Protein AF-D0LTF0-F1 (afdb_monomer)

Organism: Haliangium ochraceum (strain DSM 14365 / JCM 11303 / SMP-2) (NCBI:txid502025)

Solvent-accessible surface area (backbone atoms only — not comparable to full-atom values): 21256 Å² total; per-residue (Å²): 134,88,70,87,70,76,84,80,89,71,91,72,88,68,61,57,67,56,44,42,45,53,48,51,57,47,63,44,60,86,86,59,77,73,91,60,55,57,71,58,44,41,53,33,29,50,54,40,26,44,39,19,44,73,67,59,36,64,70,38,34,46,47,49,36,52,44,46,46,39,52,60,57,53,42,79,80,44,86,74,54,71,57,55,54,48,29,46,51,47,37,52,52,37,45,58,73,55,57,89,70,76,69,73,77,80,92,58,53,68,67,56,44,51,54,52,49,53,52,53,45,51,55,56,59,66,56,77,73,83,49,58,86,75,55,68,82,55,48,50,65,53,50,28,47,48,55,55,34,47,48,64,44,61,62,42,47,56,55,53,38,54,58,50,30,72,74,42,61,66,86,71,16,47,66,38,51,53,48,41,35,54,49,56,5,54,89,70,80,43,78,27,46,58,56,34,49,42,45,30,34,41,74,29,65,47,51,69,86,80,60,59,96,66,78,82,73,64,70,63,53,55,27,64,28,50,60,46,30,46,40,30,40,43,52,58,54,51,27,70,71,44,97,55,55,36,22,37,54,18,26,55,43,38,49,35,61,44,51,38,73,54,34,58,64,48,49,59,54,43,44,75,75,66,51,49,72,81,37,38,43,43,50,58,48,40,52,57,52,26,59,56,46,31,54,53,43,50,55,47,52,47,61,48,38,74,77,38,62,88,36,52,51,40,19,52,35,23,17,49,50,45,44,47,30,48,46,48,18,48,54,49,38,61,67,39,46,68,43,50,77,70,69,50,66,57,40,56,60,67,55,33,58,72,64,72,59,79,66,82,75,82,82,81,89,90,84,75,84,86,84,84,73,85,79,77,79,133

Structure (mmCIF, N/CA/C/O backbone):
data_AF-D0LTF0-F1
#
_entry.id   AF-D0LTF0-F1
#
loop_
_atom_site.group_PDB
_atom_site.id
_atom_site.type_symbol
_atom_site.label_atom_id
_atom_site.label_alt_id
_atom_site.label_comp_id
_atom_site.label_asym_id
_atom_site.label_entity_id
_atom_site.label_seq_id
_atom_site.pdbx_PDB_ins_code
_atom_site.Cartn_x
_atom_site.Cartn_y
_atom_site.Cartn_z
_atom_site.occupancy
_atom_site.B_iso_or_equiv
_atom_site.auth_seq_id
_atom_site.auth_comp_id
_atom_site.auth_asym_id
_atom_site.auth_atom_id
_atom_site.pdbx_PDB_model_num
ATOM 1 N N . MET A 1 1 ? -12.622 12.600 -12.742 1.00 25.89 1 MET A N 1
ATOM 2 C CA . MET A 1 1 ? -13.982 13.142 -12.503 1.00 25.89 1 MET A CA 1
ATOM 3 C C . MET A 1 1 ? -14.976 11.994 -12.368 1.00 25.89 1 MET A C 1
ATOM 5 O O . MET A 1 1 ? -15.485 11.510 -13.373 1.00 25.89 1 MET A O 1
ATOM 9 N N . LEU A 1 2 ? -15.252 11.549 -11.140 1.00 25.36 2 LEU A N 1
ATOM 10 C CA . LEU A 1 2 ? -16.446 10.751 -10.858 1.00 25.36 2 LEU A CA 1
ATOM 11 C C . LEU A 1 2 ? -17.624 11.726 -10.798 1.00 25.36 2 LEU A C 1
ATOM 13 O O . LEU A 1 2 ? -17.787 12.470 -9.839 1.00 25.36 2 LEU A O 1
ATOM 17 N N . THR A 1 3 ? -18.401 11.792 -11.873 1.00 24.20 3 THR A N 1
ATOM 18 C CA . THR A 1 3 ? -19.714 12.440 -11.826 1.00 24.20 3 THR A CA 1
ATOM 19 C C . THR A 1 3 ? -20.656 11.507 -11.062 1.00 24.20 3 THR A C 1
ATOM 21 O O . THR A 1 3 ? -20.668 10.312 -11.371 1.00 24.20 3 THR A O 1
ATOM 24 N N . PRO A 1 4 ? -21.452 11.994 -10.090 1.00 24.97 4 PRO A N 1
ATOM 25 C CA . PRO A 1 4 ? -22.438 11.151 -9.434 1.00 24.97 4 PRO A CA 1
ATOM 26 C C . PRO A 1 4 ? -23.467 10.739 -10.486 1.00 24.97 4 PRO A C 1
ATOM 28 O O . PRO A 1 4 ? -24.263 11.555 -10.957 1.00 24.97 4 PRO A O 1
ATOM 31 N N . ARG A 1 5 ? -23.415 9.473 -10.908 1.00 30.41 5 ARG A N 1
ATOM 32 C CA . ARG A 1 5 ? -24.479 8.882 -11.715 1.00 30.41 5 ARG A CA 1
ATOM 33 C C . ARG A 1 5 ? -25.738 8.783 -10.845 1.00 30.41 5 ARG A C 1
ATOM 35 O O . ARG A 1 5 ? -25.625 8.560 -9.639 1.00 30.41 5 ARG A O 1
ATOM 42 N N . PRO A 1 6 ? -26.932 8.986 -11.428 1.00 27.08 6 PRO A N 1
ATOM 43 C CA . PRO A 1 6 ? -28.186 8.906 -10.687 1.00 27.08 6 PRO A CA 1
ATOM 44 C C . PRO A 1 6 ? -28.296 7.550 -9.986 1.00 27.08 6 PRO A C 1
ATOM 46 O O . PRO A 1 6 ? -27.860 6.539 -10.540 1.00 27.08 6 PRO A O 1
ATOM 49 N N . SER A 1 7 ? -28.869 7.536 -8.776 1.00 33.75 7 SER A N 1
ATOM 50 C CA . SER A 1 7 ? -29.053 6.297 -8.023 1.00 33.75 7 SER A CA 1
ATOM 51 C C . SER A 1 7 ? -29.850 5.304 -8.867 1.00 33.75 7 SER A C 1
ATOM 53 O O . SER A 1 7 ? -30.998 5.538 -9.254 1.00 33.75 7 SER A O 1
ATOM 55 N N . LEU A 1 8 ? -29.207 4.184 -9.191 1.00 35.09 8 LEU A N 1
ATOM 56 C CA . LEU A 1 8 ? -29.874 3.041 -9.788 1.00 35.09 8 LEU A CA 1
ATOM 57 C C . LEU A 1 8 ? -30.753 2.414 -8.708 1.00 35.09 8 LEU A C 1
ATOM 59 O O . LEU A 1 8 ? -30.324 1.559 -7.944 1.00 35.09 8 LEU A O 1
ATOM 63 N N . SER A 1 9 ? -32.008 2.852 -8.658 1.00 42.50 9 SER A N 1
ATOM 64 C CA . SER A 1 9 ? -33.075 2.208 -7.885 1.00 42.50 9 SER A CA 1
ATOM 65 C C . SER A 1 9 ? -33.642 0.955 -8.566 1.00 42.50 9 SER A C 1
ATOM 67 O O . SER A 1 9 ? -34.761 0.545 -8.271 1.00 42.50 9 SER A O 1
ATOM 69 N N . SER A 1 10 ? -32.915 0.307 -9.482 1.00 39.28 10 SER A N 1
ATOM 70 C CA . SER A 1 10 ? -33.491 -0.802 -10.242 1.00 39.28 10 SER A CA 1
ATOM 71 C C . SER A 1 10 ? -32.512 -1.923 -10.583 1.00 39.28 10 SER A C 1
ATOM 73 O O . SER A 1 10 ? -31.563 -1.730 -11.339 1.00 39.28 10 SER A O 1
ATOM 75 N N . ALA A 1 11 ? -32.905 -3.123 -10.149 1.00 36.12 11 ALA A N 1
ATOM 76 C CA . ALA A 1 11 ? -32.857 -4.356 -10.936 1.00 36.12 11 ALA A CA 1
ATOM 77 C C . ALA A 1 11 ? -31.538 -5.139 -11.055 1.00 36.12 11 ALA A C 1
ATOM 79 O O . ALA A 1 11 ? -31.312 -5.795 -12.069 1.00 36.12 11 ALA A O 1
ATOM 80 N N . ILE A 1 12 ? -30.736 -5.204 -9.993 1.00 42.56 12 ILE A N 1
ATOM 81 C CA . ILE A 1 12 ? -29.882 -6.379 -9.789 1.00 42.56 12 ILE A CA 1
ATOM 82 C C . ILE A 1 12 ? -30.285 -6.974 -8.447 1.00 42.56 12 ILE A C 1
ATOM 84 O O . ILE A 1 12 ? -29.959 -6.422 -7.399 1.00 42.56 12 ILE A O 1
ATOM 88 N N . GLU A 1 13 ? -31.030 -8.084 -8.475 1.00 45.25 13 GLU A N 1
ATOM 89 C CA . GLU A 1 13 ? -31.064 -9.006 -7.338 1.00 45.25 13 GLU A CA 1
ATOM 90 C C . GLU A 1 13 ? -29.634 -9.527 -7.170 1.00 45.25 13 GLU A C 1
ATOM 92 O O . GLU A 1 13 ? -29.220 -10.538 -7.738 1.00 45.25 13 GLU A O 1
ATOM 97 N N . PHE A 1 14 ? -28.831 -8.747 -6.450 1.00 51.78 14 PHE A N 1
ATOM 98 C CA . PHE A 1 14 ? -27.591 -9.201 -5.868 1.00 51.78 14 PHE A CA 1
ATOM 99 C C . PHE A 1 14 ? -28.013 -10.366 -4.983 1.00 51.78 14 PHE A C 1
ATOM 101 O O . PHE A 1 14 ? -28.762 -10.162 -4.027 1.00 51.78 14 PHE A O 1
ATOM 108 N N . ASP A 1 15 ? -27.626 -11.593 -5.332 1.00 61.44 15 ASP A N 1
ATOM 109 C CA . ASP A 1 15 ? -27.831 -12.725 -4.435 1.00 61.44 15 ASP A CA 1
ATOM 110 C C . ASP A 1 15 ? -26.878 -12.531 -3.250 1.00 61.44 15 ASP A C 1
ATOM 112 O O . ASP A 1 15 ? -25.767 -13.067 -3.190 1.00 61.44 15 ASP A O 1
ATOM 116 N N . ILE A 1 16 ? -27.315 -11.661 -2.334 1.00 62.81 16 ILE A N 1
ATOM 117 C CA . ILE A 1 16 ? -26.630 -11.281 -1.106 1.00 62.81 16 ILE A CA 1
ATOM 118 C C . ILE A 1 16 ? -26.264 -12.552 -0.346 1.00 62.81 16 ILE A C 1
ATOM 120 O O . ILE A 1 16 ? -25.243 -12.567 0.329 1.00 62.81 16 ILE A O 1
ATOM 124 N N . ALA A 1 17 ? -27.043 -13.634 -0.473 1.00 68.81 17 ALA A N 1
ATOM 125 C CA . ALA A 1 17 ? -26.784 -14.870 0.238 1.00 68.81 17 ALA A CA 1
ATOM 126 C C . ALA A 1 17 ? -25.491 -15.553 -0.231 1.00 68.81 17 ALA A C 1
ATOM 128 O O . ALA A 1 17 ? -24.729 -16.006 0.625 1.00 68.81 17 ALA A O 1
ATOM 129 N N . GLU A 1 18 ? -25.212 -15.594 -1.540 1.00 70.88 18 GLU A N 1
ATOM 130 C CA . GLU A 1 18 ? -23.990 -16.208 -2.087 1.00 70.88 18 GLU A CA 1
ATOM 131 C C . GLU A 1 18 ? -22.742 -15.357 -1.827 1.00 70.88 18 GLU A C 1
ATOM 133 O O . GLU A 1 18 ? -21.726 -15.886 -1.380 1.00 70.88 18 GLU A O 1
ATOM 138 N N . VAL A 1 19 ? -22.820 -14.033 -2.003 1.00 68.25 19 VAL A N 1
ATOM 139 C CA . VAL A 1 19 ? -21.696 -13.135 -1.673 1.00 68.25 19 VAL A CA 1
ATOM 140 C C . VAL A 1 19 ? -21.442 -13.108 -0.166 1.00 68.25 19 VAL A C 1
ATOM 142 O O . VAL A 1 19 ? -20.294 -13.165 0.270 1.00 68.25 19 VAL A O 1
ATOM 145 N N . ALA A 1 20 ? -22.498 -13.110 0.652 1.00 70.75 20 ALA A N 1
ATOM 146 C CA . ALA A 1 20 ? -22.354 -13.238 2.096 1.00 70.75 20 ALA A CA 1
ATOM 147 C C . ALA A 1 20 ? -21.805 -14.611 2.497 1.00 70.75 20 ALA A C 1
ATOM 149 O O . ALA A 1 20 ? -21.098 -14.696 3.495 1.00 70.75 20 ALA A O 1
ATOM 150 N N . ALA A 1 21 ? -22.119 -15.682 1.761 1.00 75.94 21 ALA A N 1
ATOM 151 C CA . ALA A 1 21 ? -21.533 -17.000 1.991 1.00 75.94 21 ALA A CA 1
ATOM 152 C C . ALA A 1 21 ? -20.037 -17.003 1.661 1.00 75.94 21 ALA A C 1
ATOM 154 O O . ALA A 1 21 ? -19.258 -17.424 2.509 1.00 75.94 21 ALA A O 1
ATOM 155 N N . LEU A 1 22 ? -19.635 -16.443 0.515 1.00 76.00 22 LEU A N 1
ATOM 156 C CA . LEU A 1 22 ? -18.226 -16.266 0.157 1.00 76.00 22 LEU A CA 1
ATOM 157 C C . LEU A 1 22 ? -17.482 -15.444 1.220 1.00 76.00 22 LEU A C 1
ATOM 159 O O . LEU A 1 22 ? -16.447 -15.877 1.716 1.00 76.00 22 LEU A O 1
ATOM 163 N N . HIS A 1 23 ? -18.034 -14.299 1.629 1.00 71.50 23 HIS A N 1
ATOM 164 C CA . HIS A 1 23 ? -17.446 -13.471 2.683 1.00 71.50 23 HIS A CA 1
ATOM 165 C C . HIS A 1 23 ? -17.338 -14.234 4.012 1.00 71.50 23 HIS A C 1
ATOM 167 O O . HIS A 1 23 ? -16.273 -14.251 4.621 1.00 71.50 23 HIS A O 1
ATOM 173 N N . ARG A 1 24 ? -18.401 -14.929 4.446 1.00 73.50 24 ARG A N 1
ATOM 174 C CA . ARG A 1 24 ? -18.368 -15.753 5.668 1.00 73.50 24 ARG A CA 1
ATOM 175 C C . ARG A 1 24 ? -17.307 -16.846 5.593 1.00 73.50 24 ARG A C 1
ATOM 177 O O . ARG A 1 24 ? -16.591 -17.018 6.566 1.00 73.50 24 ARG A O 1
ATOM 184 N N . GLU A 1 25 ? -17.168 -17.546 4.469 1.00 74.31 25 GLU A N 1
ATOM 185 C CA . GLU A 1 25 ? -16.119 -18.560 4.277 1.00 74.31 25 GLU A CA 1
ATOM 186 C C . GLU A 1 25 ? -14.709 -17.995 4.393 1.00 74.31 25 GLU A C 1
ATOM 188 O O . GLU A 1 25 ? -13.813 -18.687 4.878 1.00 74.31 25 GLU A O 1
ATOM 193 N N . CYS A 1 26 ? -14.506 -16.758 3.940 1.00 66.81 26 CYS A N 1
ATOM 194 C CA . CYS A 1 26 ? -13.221 -16.077 4.061 1.00 66.81 26 CYS A CA 1
ATOM 195 C C . CYS A 1 26 ? -12.906 -15.700 5.515 1.00 66.81 26 CYS A C 1
ATOM 197 O O . CYS A 1 26 ? -11.738 -15.571 5.851 1.00 66.81 26 CYS A O 1
ATOM 199 N N . LEU A 1 27 ? -13.923 -15.575 6.378 1.00 65.44 27 LEU A N 1
ATOM 200 C CA . LEU A 1 27 ? -13.766 -15.310 7.814 1.00 65.44 27 LEU A CA 1
ATOM 201 C C . LEU A 1 27 ? -13.592 -16.578 8.670 1.00 65.44 27 LEU A C 1
ATOM 203 O O . LEU A 1 27 ? -13.275 -16.464 9.852 1.00 65.44 27 LEU A O 1
ATOM 207 N N . LEU A 1 28 ? -13.850 -17.771 8.123 1.00 65.56 28 LEU A N 1
ATOM 208 C CA . LEU A 1 28 ? -13.698 -19.033 8.854 1.00 65.56 28 LEU A CA 1
ATOM 209 C C . LEU A 1 28 ? -12.228 -19.460 8.934 1.00 65.56 28 LEU A C 1
ATOM 211 O O . LEU A 1 28 ? -11.409 -19.100 8.084 1.00 65.56 28 LEU A O 1
ATOM 215 N N . ASP A 1 29 ? -11.917 -20.302 9.924 1.00 62.50 29 ASP A N 1
ATOM 216 C CA . ASP A 1 29 ? -10.603 -20.935 10.079 1.00 62.50 29 ASP A CA 1
ATOM 217 C C . ASP A 1 29 ? -10.105 -21.470 8.716 1.00 62.50 29 ASP A C 1
ATOM 219 O O . ASP A 1 29 ? -10.876 -22.141 8.019 1.00 62.50 29 ASP A O 1
ATOM 223 N N . PRO A 1 30 ? -8.852 -21.184 8.302 1.00 59.53 30 PRO A N 1
ATOM 224 C CA . PRO A 1 30 ? -8.254 -21.682 7.057 1.00 59.53 30 PRO A CA 1
ATOM 225 C C . PRO A 1 30 ? -8.335 -23.200 6.835 1.00 59.53 30 PRO A C 1
ATOM 227 O O . PRO A 1 30 ? -8.151 -23.662 5.713 1.00 59.53 30 PRO A O 1
ATOM 230 N N . SER A 1 31 ? -8.546 -23.992 7.887 1.00 61.72 31 SER A N 1
ATOM 231 C CA . SER A 1 31 ? -8.768 -25.443 7.840 1.00 61.72 31 SER A CA 1
ATOM 232 C C . SER A 1 31 ? -10.190 -25.866 7.489 1.00 61.72 31 SER A C 1
ATOM 234 O O . SER A 1 31 ? -10.412 -27.047 7.231 1.00 61.72 31 SER A O 1
ATOM 236 N N . THR A 1 32 ? -11.132 -24.929 7.436 1.00 68.19 32 THR A N 1
ATOM 237 C CA . THR A 1 32 ? -12.522 -25.218 7.086 1.00 68.19 32 THR A CA 1
ATOM 238 C C . THR A 1 32 ? -12.657 -25.358 5.575 1.00 68.19 32 THR A C 1
ATOM 240 O O . THR A 1 32 ? -12.297 -24.438 4.837 1.00 68.19 32 THR A O 1
ATOM 243 N N . GLU A 1 33 ? -13.198 -26.485 5.106 1.00 71.12 33 GLU A N 1
ATOM 244 C CA . GLU A 1 33 ? -13.513 -26.639 3.685 1.00 71.12 33 GLU A CA 1
ATOM 245 C C . GLU A 1 33 ? -14.540 -25.585 3.231 1.00 71.12 33 GLU A C 1
ATOM 247 O O . GLU A 1 33 ? -15.497 -25.300 3.964 1.00 71.12 33 GLU A O 1
ATOM 252 N N . PRO A 1 34 ? -14.375 -25.011 2.023 1.00 71.69 34 PRO A N 1
ATOM 253 C CA . PRO A 1 34 ? -15.383 -24.148 1.423 1.00 71.69 34 PRO A CA 1
ATOM 254 C C . PRO A 1 34 ? -16.752 -24.837 1.369 1.00 71.69 34 PRO A C 1
ATOM 256 O O . PRO A 1 34 ? -16.872 -25.967 0.901 1.00 71.69 34 PRO A O 1
ATOM 259 N N . SER A 1 35 ? -17.804 -24.145 1.807 1.00 77.06 35 SER A N 1
ATOM 260 C CA . SER A 1 35 ? -19.187 -24.629 1.686 1.00 77.06 35 SER A CA 1
ATOM 261 C C . SER A 1 35 ? -19.745 -24.460 0.266 1.00 77.06 35 SER A C 1
ATOM 263 O O . SER A 1 35 ? -20.662 -25.172 -0.148 1.00 77.06 35 SER A O 1
ATOM 265 N N . LEU A 1 36 ? -19.191 -23.511 -0.490 1.00 78.94 36 LEU A N 1
ATOM 266 C CA . LEU A 1 36 ? -19.452 -23.264 -1.895 1.00 78.94 36 LEU A CA 1
ATOM 267 C C . LEU A 1 36 ? -18.445 -24.027 -2.756 1.00 78.94 36 LEU A C 1
ATOM 269 O O . LEU A 1 36 ? -17.233 -23.923 -2.568 1.00 78.94 36 LEU A O 1
ATOM 273 N N . ASP A 1 37 ? -18.949 -24.716 -3.780 1.00 88.50 37 ASP A N 1
ATOM 274 C CA . ASP A 1 37 ? -18.084 -25.251 -4.826 1.00 88.50 37 ASP A CA 1
ATOM 275 C C . ASP A 1 37 ? -17.371 -24.126 -5.603 1.00 88.50 37 ASP A C 1
ATOM 277 O O . ASP A 1 37 ? -17.797 -22.964 -5.628 1.00 88.50 37 ASP A O 1
ATOM 281 N N . GLN A 1 38 ? -16.289 -24.491 -6.291 1.00 88.06 38 GLN A N 1
ATOM 282 C CA . GLN A 1 38 ? -15.453 -23.563 -7.053 1.00 88.06 38 GLN A CA 1
ATOM 283 C C . GLN A 1 38 ? -16.250 -22.698 -8.049 1.00 88.06 38 GLN A C 1
ATOM 285 O O . GLN A 1 38 ? -16.024 -21.491 -8.138 1.00 88.06 38 GLN A O 1
ATOM 290 N N . ARG A 1 39 ? -17.233 -23.271 -8.760 1.00 90.31 39 ARG A N 1
ATOM 291 C CA . ARG A 1 39 ? -18.019 -22.536 -9.769 1.00 90.31 39 ARG A CA 1
ATOM 292 C C . ARG A 1 39 ? -18.919 -21.487 -9.127 1.00 90.31 39 ARG A C 1
ATOM 294 O O . ARG A 1 39 ? -19.125 -20.416 -9.702 1.00 90.31 39 ARG A O 1
ATOM 301 N N . ARG A 1 40 ? -19.498 -21.788 -7.964 1.00 89.50 40 ARG A N 1
ATOM 302 C CA . ARG A 1 40 ? -20.328 -20.837 -7.209 1.00 89.50 40 ARG A CA 1
ATOM 303 C C . ARG A 1 40 ? -19.489 -19.705 -6.626 1.00 89.50 40 ARG A C 1
ATOM 305 O O . ARG A 1 40 ? -19.918 -18.552 -6.685 1.00 89.50 40 ARG A O 1
ATOM 312 N N . ARG A 1 41 ? -18.275 -20.002 -6.156 1.00 89.56 41 ARG A N 1
ATOM 313 C CA . ARG A 1 41 ? -17.319 -18.986 -5.689 1.00 89.56 41 ARG A CA 1
ATOM 314 C C . ARG A 1 41 ? -16.904 -18.032 -6.807 1.00 89.56 41 ARG A C 1
ATOM 316 O O . ARG A 1 41 ? -17.060 -16.826 -6.645 1.00 89.56 41 ARG A O 1
ATOM 323 N N . ALA A 1 42 ? -16.495 -18.557 -7.963 1.00 91.69 42 ALA A N 1
ATOM 324 C CA . ALA A 1 42 ? -16.125 -17.748 -9.127 1.00 91.69 42 ALA A CA 1
ATOM 325 C C . ALA A 1 42 ? -17.274 -16.830 -9.587 1.00 91.69 42 ALA A C 1
ATOM 327 O O . ALA A 1 42 ? -17.090 -15.630 -9.782 1.00 91.69 42 ALA A O 1
ATOM 328 N N . ARG A 1 43 ? -18.500 -17.361 -9.675 1.00 92.25 43 ARG A N 1
ATOM 329 C CA . ARG A 1 43 ? -19.695 -16.571 -10.023 1.00 92.25 43 ARG A CA 1
ATOM 330 C C . ARG A 1 43 ? -19.990 -15.467 -9.004 1.00 92.25 43 ARG A C 1
ATOM 332 O O . ARG A 1 43 ? -20.379 -14.366 -9.389 1.00 92.25 43 ARG A O 1
ATOM 339 N N . SER A 1 44 ? -19.818 -15.757 -7.716 1.00 90.38 44 SER A N 1
ATOM 340 C CA . SER A 1 44 ? -19.999 -14.773 -6.642 1.00 90.38 44 SER A CA 1
ATOM 341 C C . SER A 1 44 ? -18.957 -13.660 -6.736 1.00 90.38 44 SER A C 1
ATOM 343 O O . SER A 1 44 ? -19.316 -12.489 -6.645 1.00 90.38 44 SER A O 1
ATOM 345 N N . ALA A 1 45 ? -17.697 -14.010 -7.013 1.00 92.75 45 ALA A N 1
ATOM 346 C CA . ALA A 1 45 ? -16.622 -13.050 -7.245 1.00 92.75 45 ALA A CA 1
ATOM 347 C C . ALA A 1 45 ? -16.895 -12.160 -8.467 1.00 92.75 45 ALA A C 1
ATOM 349 O O . ALA A 1 45 ? -16.733 -10.952 -8.374 1.00 92.75 45 ALA A O 1
ATOM 350 N N . GLN A 1 46 ? -17.392 -12.716 -9.579 1.00 94.62 46 GLN A N 1
ATOM 351 C CA . GLN A 1 46 ? -17.756 -11.940 -10.777 1.00 94.62 46 GLN A CA 1
ATOM 352 C C . GLN A 1 46 ? -18.867 -10.923 -10.498 1.00 94.62 46 GLN A C 1
ATOM 354 O O . GLN A 1 46 ? -18.794 -9.778 -10.936 1.00 94.62 46 GLN A O 1
ATOM 359 N N . ARG A 1 47 ? -19.900 -11.327 -9.750 1.00 90.25 47 ARG A N 1
ATOM 360 C CA . ARG A 1 47 ? -20.996 -10.428 -9.354 1.00 90.25 47 ARG A CA 1
ATOM 361 C C . ARG A 1 47 ? -20.509 -9.323 -8.423 1.00 90.25 47 ARG A C 1
ATOM 363 O O . ARG A 1 47 ? -20.891 -8.169 -8.600 1.00 90.25 47 ARG A O 1
ATOM 370 N N . LEU A 1 48 ? -19.671 -9.684 -7.452 1.00 91.44 48 LEU A N 1
ATOM 371 C CA . LEU A 1 48 ? -19.058 -8.736 -6.531 1.00 91.44 48 LEU A CA 1
ATOM 372 C C . LEU A 1 48 ? -18.172 -7.734 -7.283 1.00 91.44 48 LEU A C 1
ATOM 374 O O . LEU A 1 48 ? -18.328 -6.535 -7.085 1.00 91.44 48 LEU A O 1
ATOM 378 N N . ALA A 1 49 ? -17.328 -8.217 -8.198 1.00 94.38 49 ALA A N 1
ATOM 379 C CA . ALA A 1 49 ? -16.491 -7.409 -9.078 1.00 94.38 49 ALA A CA 1
ATOM 380 C C . ALA A 1 49 ? -17.307 -6.415 -9.916 1.00 94.38 49 ALA A C 1
ATOM 382 O O . ALA A 1 49 ? -17.004 -5.225 -9.920 1.00 94.38 49 ALA A O 1
ATOM 383 N N . HIS A 1 50 ? -18.363 -6.882 -10.587 1.00 92.94 50 HIS A N 1
ATOM 384 C CA . HIS A 1 50 ? -19.229 -6.023 -11.395 1.00 92.94 50 HIS A CA 1
ATOM 385 C C . HIS A 1 50 ? -19.862 -4.905 -10.549 1.00 92.94 50 HIS A C 1
ATOM 387 O O . HIS A 1 50 ? -19.802 -3.731 -10.912 1.00 92.94 50 HIS A O 1
ATOM 393 N N . ALA A 1 51 ? -20.418 -5.245 -9.381 1.00 89.62 51 ALA A N 1
ATOM 394 C CA . ALA A 1 51 ? -21.012 -4.255 -8.486 1.00 89.62 51 ALA A CA 1
ATOM 395 C C . ALA A 1 51 ? -19.977 -3.247 -7.953 1.00 89.62 51 ALA A C 1
ATOM 397 O O . ALA A 1 51 ? -20.221 -2.043 -7.991 1.00 89.62 51 ALA A O 1
ATOM 398 N N . ALA A 1 52 ? -18.819 -3.731 -7.500 1.00 91.62 52 ALA A N 1
ATOM 399 C CA . ALA A 1 52 ? -17.760 -2.908 -6.927 1.00 91.62 52 ALA A CA 1
ATOM 400 C C . ALA A 1 52 ? -17.125 -1.959 -7.953 1.00 91.62 52 ALA A C 1
ATOM 402 O O . ALA A 1 52 ? -17.032 -0.758 -7.713 1.00 91.62 52 ALA A O 1
ATOM 403 N N . PHE A 1 53 ? -16.689 -2.496 -9.093 1.00 94.50 53 PHE A N 1
ATOM 404 C CA . PHE A 1 53 ? -15.756 -1.813 -9.990 1.00 94.50 53 PHE A CA 1
ATOM 405 C C . PHE A 1 53 ? -16.418 -1.258 -11.257 1.00 94.50 53 PHE A C 1
ATOM 407 O O . PHE A 1 53 ? -15.981 -0.229 -11.766 1.00 94.50 53 PHE A O 1
ATOM 414 N N . GLU A 1 54 ? -17.490 -1.882 -11.758 1.00 92.19 54 GLU A N 1
ATOM 415 C CA . GLU A 1 54 ? -18.197 -1.384 -12.952 1.00 92.19 54 GLU A CA 1
ATOM 416 C C . GLU A 1 54 ? -19.367 -0.460 -12.593 1.00 92.19 54 GLU A C 1
ATOM 418 O O . GLU A 1 54 ? -19.581 0.564 -13.249 1.00 92.19 54 GLU A O 1
ATOM 423 N N . LEU A 1 55 ? -20.128 -0.802 -11.548 1.00 90.38 55 LEU A N 1
ATOM 424 C CA . LEU A 1 55 ? -21.252 0.015 -11.077 1.00 90.38 55 LEU A CA 1
ATOM 425 C C . LEU A 1 55 ? -20.840 1.067 -10.039 1.00 90.38 55 LEU A C 1
ATOM 427 O O . LEU A 1 55 ? -21.589 2.020 -9.824 1.00 90.38 55 LEU A O 1
ATOM 431 N N . GLY A 1 56 ? -19.662 0.916 -9.426 1.00 88.88 56 GLY A N 1
ATOM 432 C CA . GLY A 1 56 ? -19.156 1.827 -8.399 1.00 88.88 56 GLY A CA 1
ATOM 433 C C . GLY A 1 56 ? -19.921 1.742 -7.076 1.00 88.88 56 GLY A C 1
ATOM 434 O O . GLY A 1 56 ? -20.023 2.744 -6.366 1.00 88.88 56 GLY A O 1
ATOM 435 N N . ASP A 1 57 ? -20.503 0.585 -6.741 1.00 88.06 57 ASP A N 1
ATOM 436 C CA . ASP A 1 57 ? -21.163 0.396 -5.449 1.00 88.06 57 ASP A CA 1
ATOM 437 C C . ASP A 1 57 ? -20.116 0.331 -4.329 1.00 88.06 57 ASP A C 1
ATOM 439 O O . ASP A 1 57 ? -19.312 -0.602 -4.243 1.00 88.06 57 ASP A O 1
ATOM 443 N N . ARG A 1 58 ? -20.148 1.330 -3.441 1.00 87.94 58 ARG A N 1
ATOM 444 C CA . ARG A 1 58 ? -19.184 1.461 -2.343 1.00 87.94 58 ARG A CA 1
ATOM 445 C C . ARG A 1 58 ? -19.162 0.234 -1.433 1.00 87.94 58 ARG A C 1
ATOM 447 O O . ARG A 1 58 ? -18.088 -0.226 -1.072 1.00 87.94 58 ARG A O 1
ATOM 454 N N . ARG A 1 59 ? -20.318 -0.323 -1.069 1.00 83.81 59 ARG A N 1
ATOM 455 C CA . ARG A 1 59 ? -20.379 -1.459 -0.132 1.00 83.81 59 ARG A CA 1
ATOM 456 C C . ARG A 1 59 ? -19.853 -2.739 -0.766 1.00 83.81 59 ARG A C 1
ATOM 458 O O . ARG A 1 59 ? -19.197 -3.537 -0.094 1.00 83.81 59 ARG A O 1
ATOM 465 N N . ALA A 1 60 ? -20.137 -2.941 -2.049 1.00 86.31 60 ALA A N 1
ATOM 466 C CA . ALA A 1 60 ? -19.562 -4.027 -2.824 1.00 86.31 60 ALA A CA 1
ATOM 467 C C . ALA A 1 60 ? -18.039 -3.880 -2.915 1.00 86.31 60 ALA A C 1
ATOM 469 O O . ALA A 1 60 ? -17.336 -4.865 -2.715 1.00 86.31 60 ALA A O 1
ATOM 470 N N . TRP A 1 61 ? -17.527 -2.665 -3.133 1.00 91.56 61 TRP A N 1
ATOM 471 C CA . TRP A 1 61 ? -16.087 -2.404 -3.137 1.00 91.56 61 TRP A CA 1
ATOM 472 C C . TRP A 1 61 ? -15.435 -2.725 -1.788 1.00 91.56 61 TRP A C 1
ATOM 474 O O . TRP A 1 61 ? -14.494 -3.512 -1.752 1.00 91.56 61 TRP A O 1
ATOM 484 N N . GLU A 1 62 ? -15.984 -2.242 -0.670 1.00 86.75 62 GLU A N 1
ATOM 485 C CA . GLU A 1 62 ? -15.465 -2.567 0.670 1.00 86.75 62 GLU A CA 1
ATOM 486 C C . GLU A 1 62 ? -15.477 -4.088 0.925 1.00 86.75 62 GLU A C 1
ATOM 488 O O . GLU A 1 62 ? -14.518 -4.657 1.448 1.00 86.75 62 GLU A O 1
ATOM 493 N N . THR A 1 63 ? -16.544 -4.772 0.493 1.00 84.38 63 THR A N 1
ATOM 494 C CA . THR A 1 63 ? -16.657 -6.237 0.584 1.00 84.38 63 THR A CA 1
ATOM 495 C C . THR A 1 63 ? -15.605 -6.941 -0.272 1.00 84.38 63 THR A C 1
ATOM 497 O O . THR A 1 63 ? -15.022 -7.925 0.178 1.00 84.38 63 THR A O 1
ATOM 500 N N . ALA A 1 64 ? -15.337 -6.449 -1.483 1.00 90.25 64 ALA A N 1
ATOM 501 C CA . ALA A 1 64 ? -14.290 -6.981 -2.347 1.00 90.25 64 ALA A CA 1
ATOM 502 C C . ALA A 1 64 ? -12.912 -6.848 -1.688 1.00 90.25 64 ALA A C 1
ATOM 504 O O . ALA A 1 64 ? -12.192 -7.841 -1.616 1.00 90.25 64 ALA A O 1
ATOM 505 N N . GLN A 1 65 ? -12.588 -5.679 -1.125 1.00 90.12 65 GLN A N 1
ATOM 506 C CA . GLN A 1 65 ? -11.313 -5.455 -0.435 1.00 90.12 65 GLN A CA 1
ATOM 507 C C . GLN A 1 65 ? -11.145 -6.376 0.779 1.00 90.12 65 GLN A C 1
ATOM 509 O O . GLN A 1 65 ? -10.095 -6.998 0.946 1.00 90.12 65 GLN A O 1
ATOM 514 N N . ALA A 1 66 ? -12.196 -6.540 1.588 1.00 84.31 66 ALA A N 1
ATOM 515 C CA . ALA A 1 66 ? -12.174 -7.458 2.723 1.00 84.31 66 ALA A CA 1
ATOM 516 C C . ALA A 1 66 ? -11.987 -8.923 2.286 1.00 84.31 66 ALA A C 1
ATOM 518 O O . ALA A 1 66 ? -11.211 -9.650 2.903 1.00 84.31 66 ALA A O 1
ATOM 519 N N . VAL A 1 67 ? -12.667 -9.363 1.218 1.00 86.25 67 VAL A N 1
ATOM 520 C CA . VAL A 1 67 ? -12.519 -10.725 0.675 1.00 86.25 67 VAL A CA 1
ATOM 521 C C . VAL A 1 67 ? -11.101 -10.962 0.165 1.00 86.25 67 VAL A C 1
ATOM 523 O O . VAL A 1 67 ? -10.504 -11.971 0.535 1.00 8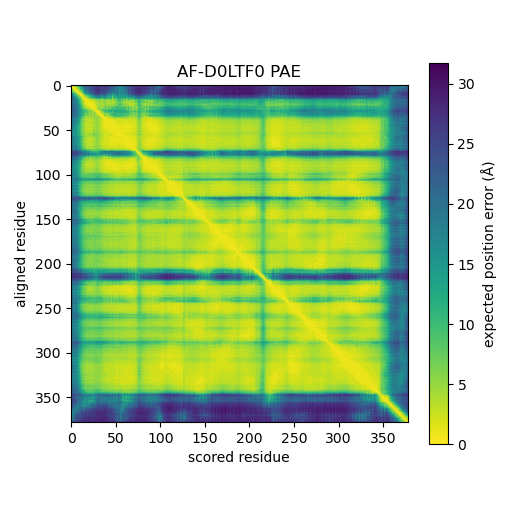6.25 67 VAL A O 1
ATOM 526 N N . ILE A 1 68 ? -10.552 -10.045 -0.640 1.00 87.50 68 ILE A N 1
ATOM 527 C CA . ILE A 1 68 ? -9.175 -10.142 -1.146 1.00 87.50 68 ILE A CA 1
ATOM 528 C C . ILE A 1 68 ? -8.209 -10.273 0.031 1.00 87.50 68 ILE A C 1
ATOM 530 O O . ILE A 1 68 ? -7.457 -11.242 0.095 1.00 87.50 68 ILE A O 1
ATOM 534 N N . TRP A 1 69 ? -8.281 -9.354 0.995 1.00 83.44 69 TRP A N 1
ATOM 535 C CA . TRP A 1 69 ? -7.371 -9.332 2.137 1.00 83.44 69 TRP A CA 1
ATOM 536 C C . TRP A 1 69 ? -7.427 -10.625 2.952 1.00 83.44 69 TRP A C 1
ATOM 538 O O . TRP A 1 69 ? -6.391 -11.220 3.251 1.00 83.44 69 TRP A O 1
ATOM 548 N N . GLN A 1 70 ? -8.634 -11.101 3.273 1.00 79.62 70 GLN A N 1
ATOM 549 C CA . GLN A 1 70 ? -8.811 -12.344 4.023 1.00 79.62 70 GLN A CA 1
ATOM 550 C C . GLN A 1 70 ? -8.216 -13.538 3.280 1.00 79.62 70 GLN A C 1
ATOM 552 O O . GLN A 1 70 ? -7.491 -14.331 3.881 1.00 79.62 70 GLN A O 1
ATOM 557 N N . LEU A 1 71 ? -8.485 -13.662 1.976 1.00 81.25 71 LEU A N 1
ATOM 558 C CA . LEU A 1 71 ? -7.929 -14.748 1.175 1.00 81.25 71 LEU A CA 1
ATOM 559 C C . LEU A 1 71 ? -6.400 -14.670 1.138 1.00 81.25 71 LEU A C 1
ATOM 561 O O . LEU A 1 71 ? -5.768 -15.655 1.500 1.00 81.25 71 LEU A O 1
ATOM 565 N N . MET A 1 72 ? -5.823 -13.498 0.853 1.00 78.19 72 MET A N 1
ATOM 566 C CA . MET A 1 72 ? -4.370 -13.263 0.823 1.00 78.19 72 MET A CA 1
ATOM 567 C C . MET A 1 72 ? -3.673 -13.549 2.165 1.00 78.19 72 MET A C 1
ATOM 569 O O . MET A 1 72 ? -2.521 -13.979 2.199 1.00 78.19 72 MET A O 1
ATOM 573 N N . ARG A 1 73 ? -4.347 -13.317 3.299 1.00 73.75 73 ARG A N 1
ATOM 574 C CA . ARG A 1 73 ? -3.800 -13.579 4.644 1.00 73.75 73 ARG A CA 1
ATOM 575 C C . ARG A 1 73 ? -3.865 -15.050 5.043 1.00 73.75 73 ARG A C 1
ATOM 577 O O . ARG A 1 73 ? -3.024 -15.498 5.824 1.00 73.75 73 ARG A O 1
ATOM 584 N N . ARG A 1 74 ? -4.806 -15.833 4.496 1.00 67.94 74 ARG A N 1
ATOM 585 C CA . ARG A 1 74 ? -4.785 -17.306 4.635 1.00 67.94 74 ARG A CA 1
ATOM 586 C C . ARG A 1 74 ? -3.516 -17.900 4.016 1.00 67.94 74 ARG A C 1
ATOM 588 O O . ARG A 1 74 ? -3.031 -18.932 4.483 1.00 67.94 74 ARG A O 1
ATOM 595 N N . GLU A 1 75 ? -2.961 -17.227 3.012 1.00 55.12 75 GLU A N 1
ATOM 596 C CA . GLU A 1 75 ? -1.772 -17.652 2.265 1.00 55.12 75 GLU A CA 1
ATOM 597 C C . GLU A 1 75 ? -0.475 -17.514 3.059 1.00 55.12 75 GLU A C 1
ATOM 599 O O . GLU A 1 75 ? 0.485 -18.225 2.773 1.00 55.12 75 GLU A O 1
ATOM 604 N N . SER A 1 76 ? -0.443 -16.686 4.111 1.00 54.69 76 SER A N 1
ATOM 605 C CA . SER A 1 76 ? 0.753 -16.514 4.948 1.00 54.69 76 SER A CA 1
ATOM 606 C C . SER A 1 76 ? 1.200 -17.811 5.643 1.00 54.69 76 SER A C 1
ATOM 608 O O . SER A 1 76 ? 2.316 -17.873 6.153 1.00 54.69 76 SER A O 1
ATOM 610 N N . PHE A 1 77 ? 0.365 -18.862 5.639 1.00 46.78 77 PHE A N 1
ATOM 611 C CA . PHE A 1 77 ? 0.663 -20.149 6.273 1.00 46.78 77 PHE A CA 1
ATOM 612 C C . PHE A 1 77 ? 0.342 -21.393 5.416 1.00 46.78 77 PHE A C 1
ATOM 614 O O . PHE A 1 77 ? 0.519 -22.509 5.915 1.00 46.78 77 PHE A O 1
ATOM 621 N N . ARG A 1 78 ? -0.149 -21.264 4.165 1.00 49.28 78 ARG A N 1
ATOM 622 C CA . ARG A 1 78 ? -0.597 -22.414 3.337 1.00 49.28 78 ARG A CA 1
ATOM 623 C C . ARG A 1 78 ? -0.434 -22.211 1.827 1.00 49.28 78 ARG A C 1
ATOM 625 O O . ARG A 1 78 ? -0.469 -21.095 1.330 1.00 49.28 78 ARG A O 1
ATOM 632 N N . LEU A 1 79 ? -0.353 -23.331 1.097 1.00 55.75 79 LEU A N 1
ATOM 633 C CA . LEU A 1 79 ? -0.589 -23.374 -0.350 1.00 55.75 79 LEU A CA 1
ATOM 634 C C . LEU A 1 79 ? -2.020 -22.905 -0.646 1.00 55.75 79 LEU A C 1
ATOM 636 O O . LEU A 1 79 ? -2.969 -23.409 -0.041 1.00 55.75 79 LEU A O 1
ATOM 640 N N . VAL A 1 80 ? -2.162 -21.961 -1.574 1.00 65.62 80 VAL A N 1
ATOM 641 C CA . VAL A 1 80 ? -3.453 -21.375 -1.952 1.00 65.62 80 VAL A CA 1
ATOM 642 C C . VAL A 1 80 ? -4.360 -22.455 -2.535 1.00 65.62 80 VAL A C 1
ATOM 644 O O . VAL A 1 80 ? -3.970 -23.179 -3.456 1.00 65.62 80 VAL A O 1
ATOM 647 N N . HIS A 1 81 ? -5.578 -22.585 -2.004 1.00 72.31 81 HIS A N 1
ATOM 648 C CA . HIS A 1 81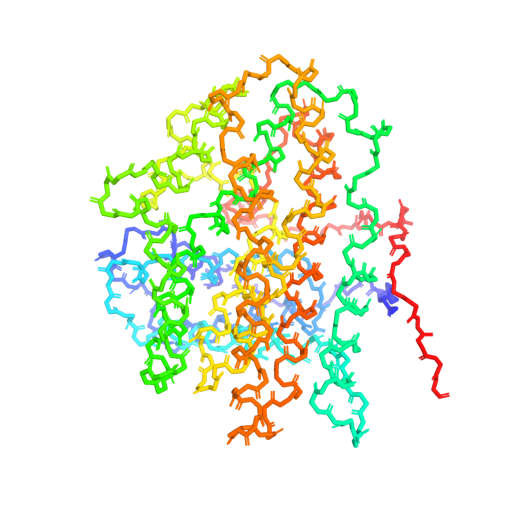 ? -6.564 -23.468 -2.614 1.00 72.31 81 HIS A CA 1
ATOM 649 C C . HIS A 1 81 ? -6.921 -22.909 -4.006 1.00 72.31 81 HIS A C 1
ATOM 651 O O . HIS A 1 81 ? -7.185 -21.712 -4.110 1.00 72.31 81 HIS A O 1
ATOM 657 N N . PRO A 1 82 ? -6.991 -23.719 -5.081 1.00 79.00 82 PRO A N 1
ATOM 658 C CA . PRO A 1 82 ? -7.218 -23.200 -6.435 1.00 79.00 82 PRO A CA 1
ATOM 659 C C . PRO A 1 82 ? -8.460 -22.304 -6.581 1.00 79.00 82 PRO A C 1
ATOM 661 O O . PRO A 1 82 ? -8.460 -21.367 -7.376 1.00 79.00 82 PRO A O 1
ATOM 664 N N . SER A 1 83 ? -9.510 -22.552 -5.787 1.00 81.44 83 SER A N 1
ATOM 665 C CA . SER A 1 83 ? -10.705 -21.695 -5.776 1.00 81.44 83 SER A CA 1
ATOM 666 C C . SER A 1 83 ? -10.481 -20.314 -5.159 1.00 81.44 83 SER A C 1
ATOM 668 O O . SER A 1 83 ? -11.233 -19.396 -5.468 1.00 81.44 83 SER A O 1
ATOM 670 N N . ASP A 1 84 ? -9.520 -20.165 -4.247 1.00 85.25 84 ASP A N 1
ATOM 671 C CA . ASP A 1 84 ? -9.171 -18.874 -3.645 1.00 85.25 84 ASP A CA 1
ATOM 672 C C . ASP A 1 84 ? -8.417 -18.033 -4.675 1.00 85.25 84 ASP A C 1
ATOM 674 O O . ASP A 1 84 ? -8.791 -16.887 -4.917 1.00 85.25 84 ASP A O 1
ATOM 678 N N . THR A 1 85 ? -7.455 -18.647 -5.378 1.00 86.31 85 THR A N 1
ATOM 679 C CA . THR A 1 85 ? -6.729 -18.012 -6.485 1.00 86.31 85 THR A CA 1
ATOM 680 C C . THR A 1 85 ? -7.675 -17.513 -7.572 1.00 86.31 85 THR A C 1
ATOM 682 O O . THR A 1 85 ? -7.508 -16.397 -8.050 1.00 86.31 85 THR A O 1
ATOM 685 N N . GLU A 1 86 ? -8.683 -18.306 -7.953 1.00 90.31 86 GLU A N 1
ATOM 686 C CA . GLU A 1 86 ? -9.670 -17.900 -8.961 1.00 90.31 86 GLU A CA 1
ATOM 687 C C . GLU A 1 86 ? -10.516 -16.703 -8.497 1.00 90.31 86 GLU A C 1
ATOM 689 O O . GLU A 1 86 ? -10.766 -15.788 -9.278 1.00 90.31 86 GLU A O 1
ATOM 694 N N . VAL A 1 87 ? -10.927 -16.665 -7.223 1.00 91.38 87 VAL A N 1
ATOM 695 C CA . VAL A 1 87 ? -11.664 -15.519 -6.660 1.00 91.38 87 VAL A CA 1
ATOM 696 C C . VAL A 1 87 ? -10.796 -14.260 -6.654 1.00 91.38 87 VAL A C 1
ATOM 698 O O . VAL A 1 87 ? -11.250 -13.219 -7.127 1.00 91.38 87 VAL A O 1
ATOM 701 N N . ILE A 1 88 ? -9.559 -14.356 -6.157 1.00 90.62 88 ILE A N 1
ATOM 702 C CA . ILE A 1 88 ? -8.601 -13.242 -6.120 1.00 90.62 88 ILE A CA 1
ATOM 703 C C . ILE A 1 88 ? -8.349 -12.707 -7.534 1.00 90.62 88 ILE A C 1
ATOM 705 O O . ILE A 1 88 ? -8.453 -11.508 -7.773 1.00 90.62 88 ILE A O 1
ATOM 709 N N . ASP A 1 89 ? -8.078 -13.597 -8.488 1.00 91.44 89 ASP A N 1
ATOM 710 C CA . ASP A 1 89 ? -7.802 -13.248 -9.880 1.00 91.44 89 ASP A CA 1
ATOM 711 C C . ASP A 1 89 ? -8.980 -12.518 -10.551 1.00 91.44 89 ASP A C 1
ATOM 713 O O . ASP A 1 89 ? -8.775 -11.504 -11.220 1.00 91.44 89 ASP A O 1
ATOM 717 N N . ILE A 1 90 ? -10.219 -12.970 -10.328 1.00 94.81 90 ILE A N 1
ATOM 718 C CA . ILE A 1 90 ? -11.420 -12.280 -10.827 1.0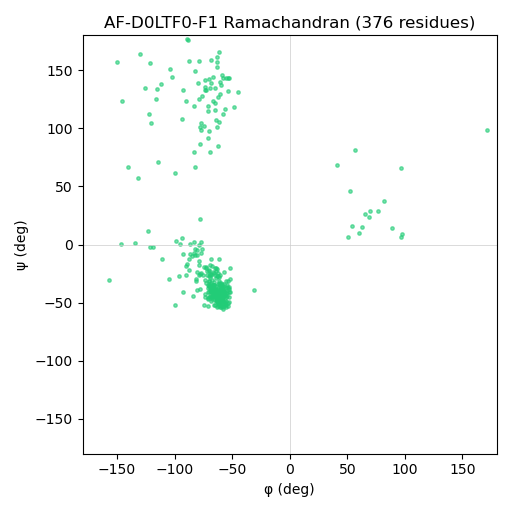0 94.81 90 ILE A CA 1
ATOM 719 C C . ILE A 1 90 ? -11.505 -10.856 -10.267 1.00 94.81 90 ILE A C 1
ATOM 721 O O . ILE A 1 90 ? -11.736 -9.912 -11.028 1.00 94.81 90 ILE A O 1
ATOM 725 N N . LEU A 1 91 ? -11.325 -10.695 -8.953 1.00 94.75 91 LEU A N 1
ATOM 726 C CA . LEU A 1 91 ? -11.448 -9.395 -8.294 1.00 94.75 91 LEU A CA 1
ATOM 727 C C . LEU A 1 91 ? -10.321 -8.440 -8.718 1.00 94.75 91 LEU A C 1
ATOM 729 O O . LEU A 1 91 ? -10.609 -7.307 -9.097 1.00 94.75 91 LEU A O 1
ATOM 733 N N . PHE A 1 92 ? -9.067 -8.900 -8.755 1.00 93.00 92 PHE A N 1
ATOM 734 C CA . PHE A 1 92 ? -7.931 -8.077 -9.180 1.00 93.00 92 PHE A CA 1
ATOM 735 C C . PHE A 1 92 ? -8.010 -7.649 -10.643 1.00 93.00 92 PHE A C 1
ATOM 737 O O . PHE A 1 92 ? -7.678 -6.505 -10.953 1.00 93.00 92 PHE A O 1
ATOM 744 N N . ARG A 1 93 ? -8.461 -8.520 -11.557 1.00 92.88 93 ARG A N 1
ATOM 745 C CA . ARG A 1 93 ? -8.643 -8.127 -12.965 1.00 92.88 93 ARG A CA 1
ATOM 746 C C . ARG A 1 93 ? -9.724 -7.068 -13.123 1.00 92.88 93 ARG A C 1
ATOM 748 O O . ARG A 1 93 ? -9.536 -6.130 -13.893 1.00 92.88 93 ARG A O 1
ATOM 755 N N . ALA A 1 94 ? -10.843 -7.223 -12.418 1.00 95.31 94 ALA A N 1
ATOM 756 C CA . ALA A 1 94 ? -11.930 -6.253 -12.468 1.00 95.31 94 ALA A CA 1
ATOM 757 C C . ALA A 1 94 ? -11.501 -4.897 -11.896 1.00 95.31 94 ALA A C 1
ATOM 759 O O . ALA A 1 94 ? -11.746 -3.864 -12.515 1.00 95.31 94 ALA A O 1
ATOM 760 N N . GLU A 1 95 ? -10.788 -4.903 -10.769 1.00 94.19 95 GLU A N 1
ATOM 761 C CA . GLU A 1 95 ? -10.214 -3.691 -10.194 1.00 94.19 95 GLU A CA 1
ATOM 762 C C . GLU A 1 95 ? -9.227 -3.028 -11.159 1.00 94.19 95 GLU A C 1
ATOM 764 O O . GLU A 1 95 ? -9.370 -1.846 -11.468 1.00 94.19 95 GLU A O 1
ATOM 769 N N . ALA A 1 96 ? -8.268 -3.783 -11.702 1.00 90.38 96 ALA A N 1
ATOM 770 C CA . ALA A 1 96 ? -7.283 -3.262 -12.646 1.00 90.38 96 ALA A CA 1
ATOM 771 C C . ALA A 1 96 ? -7.933 -2.647 -13.896 1.00 90.38 96 ALA A C 1
ATOM 773 O O . ALA A 1 96 ? -7.461 -1.626 -14.383 1.00 90.38 96 ALA A O 1
ATOM 774 N N . ALA A 1 97 ? -9.038 -3.220 -14.383 1.00 92.75 97 ALA A N 1
ATOM 775 C CA . ALA A 1 97 ? -9.799 -2.668 -15.503 1.00 92.75 97 ALA A CA 1
ATOM 776 C C . ALA A 1 97 ? -10.546 -1.365 -15.158 1.00 92.75 97 ALA A C 1
ATOM 778 O O . ALA A 1 97 ? -10.884 -0.600 -16.061 1.00 92.75 97 ALA A O 1
ATOM 779 N N . SER A 1 98 ? -10.811 -1.110 -13.874 1.00 93.00 98 SER A N 1
ATOM 780 C CA . SER A 1 98 ? -11.498 0.100 -13.401 1.00 93.00 98 SER A CA 1
ATOM 781 C C . SER A 1 98 ? -10.555 1.260 -13.069 1.00 93.00 98 SER A C 1
ATOM 783 O O . SER A 1 98 ? -10.990 2.412 -13.024 1.00 93.00 98 SER A O 1
ATOM 785 N N . ILE A 1 99 ? -9.265 0.979 -12.861 1.00 90.25 99 ILE A N 1
ATOM 786 C CA . ILE A 1 99 ? -8.264 1.991 -12.520 1.00 90.25 99 ILE A CA 1
ATOM 787 C C . ILE A 1 99 ? -7.642 2.546 -13.803 1.00 90.25 99 ILE A C 1
ATOM 789 O O . ILE A 1 99 ? -7.052 1.824 -14.602 1.00 90.25 99 ILE A O 1
ATOM 793 N N . SER A 1 100 ? -7.715 3.865 -13.967 1.00 90.19 100 SER A N 1
ATOM 794 C CA . SER A 1 100 ? -6.985 4.580 -15.013 1.00 90.19 100 SER A CA 1
ATOM 795 C C . SER A 1 100 ? -5.662 5.083 -14.448 1.00 90.19 100 SER A C 1
ATOM 797 O O . SER A 1 100 ? -5.658 6.032 -13.666 1.00 90.19 100 SER A O 1
ATOM 799 N N . LEU A 1 101 ? -4.549 4.474 -14.855 1.00 87.94 101 LEU A N 1
ATOM 800 C CA . LEU A 1 101 ? -3.211 4.906 -14.449 1.00 87.94 101 LEU A CA 1
ATOM 801 C C . LEU A 1 101 ? -2.521 5.695 -15.563 1.00 87.94 101 LEU A C 1
ATOM 803 O O . LEU A 1 101 ? -2.685 5.359 -16.740 1.00 87.94 101 LEU A O 1
ATOM 807 N N . PRO A 1 102 ? -1.733 6.725 -15.212 1.00 92.12 102 PRO A N 1
ATOM 808 C CA . PRO A 1 102 ? -0.918 7.429 -16.186 1.00 92.12 102 PRO A CA 1
ATOM 809 C C . PRO A 1 102 ? 0.130 6.489 -16.793 1.00 92.12 102 PRO A C 1
ATOM 811 O O . PRO A 1 102 ? 0.499 5.456 -16.228 1.00 92.12 102 PRO A O 1
ATOM 814 N N . VAL A 1 103 ? 0.597 6.859 -17.977 1.00 93.12 103 VAL A N 1
ATOM 815 C CA . VAL A 1 103 ? 1.683 6.181 -18.686 1.00 93.12 103 VAL A CA 1
ATOM 816 C C . VAL A 1 103 ? 2.862 7.152 -18.693 1.00 93.12 103 VAL A C 1
ATOM 818 O O . VAL A 1 103 ? 2.634 8.350 -18.890 1.00 93.12 103 VAL A O 1
ATOM 821 N N . PRO A 1 104 ? 4.100 6.688 -18.452 1.00 92.69 104 PRO A N 1
ATOM 822 C CA . PRO A 1 104 ? 5.251 7.576 -18.520 1.00 92.69 104 PRO A CA 1
ATOM 823 C C . PRO A 1 104 ? 5.418 8.124 -19.948 1.00 92.69 104 PRO A C 1
ATOM 825 O O . PRO A 1 104 ? 5.037 7.440 -20.904 1.00 92.69 104 PRO A O 1
ATOM 828 N N . PRO A 1 105 ? 6.008 9.321 -20.123 1.00 90.50 105 PRO A N 1
ATOM 829 C CA . PRO A 1 105 ? 6.343 9.837 -21.445 1.00 90.50 105 PRO A CA 1
ATOM 830 C C . PRO A 1 105 ? 7.175 8.839 -22.263 1.00 90.50 105 PRO A C 1
ATOM 832 O O . PRO A 1 105 ? 8.030 8.123 -21.729 1.00 90.50 105 PRO A O 1
ATOM 835 N N . GLU A 1 106 ? 6.923 8.801 -23.571 1.00 88.06 106 GLU A N 1
ATOM 836 C CA . GLU A 1 106 ? 7.709 7.990 -24.501 1.00 88.06 106 GLU A CA 1
ATOM 837 C C . GLU A 1 106 ? 9.140 8.546 -24.645 1.00 88.06 106 GLU A C 1
ATOM 839 O O . GLU A 1 106 ? 9.409 9.706 -24.343 1.00 88.06 106 GLU A O 1
ATOM 844 N N . GLU A 1 107 ? 10.069 7.696 -25.095 1.00 88.44 107 GLU A N 1
ATOM 845 C CA . GLU A 1 107 ? 11.444 8.075 -25.482 1.00 88.44 107 GLU A CA 1
ATOM 846 C C . GLU A 1 107 ? 12.364 8.653 -24.385 1.00 88.44 107 GLU A C 1
ATOM 848 O O . GLU A 1 107 ? 13.440 9.154 -24.695 1.00 88.44 107 GLU A O 1
ATOM 853 N N . LEU A 1 108 ? 12.027 8.508 -23.100 1.00 93.81 108 LEU A N 1
ATOM 854 C CA . LEU A 1 108 ? 12.942 8.885 -22.013 1.00 93.81 108 LEU A CA 1
ATOM 855 C C . LEU A 1 108 ? 14.163 7.953 -21.939 1.00 93.81 108 LEU A C 1
ATOM 857 O O . LEU A 1 108 ? 14.027 6.718 -22.027 1.00 93.81 108 LEU A O 1
ATOM 861 N N . THR A 1 109 ? 15.341 8.534 -21.697 1.00 95.50 109 THR A N 1
ATOM 862 C CA . THR A 1 109 ? 16.486 7.802 -21.136 1.00 95.50 109 THR A CA 1
ATOM 863 C C . THR A 1 109 ? 16.132 7.256 -19.747 1.00 95.50 109 THR A C 1
ATOM 865 O O . THR A 1 109 ? 15.125 7.634 -19.149 1.00 95.50 109 THR A O 1
ATOM 868 N N . LEU A 1 110 ? 16.929 6.323 -19.218 1.00 95.06 110 LEU A N 1
ATOM 869 C CA . LEU A 1 110 ? 16.647 5.756 -17.894 1.00 95.06 110 LEU A CA 1
ATOM 870 C C . LEU A 1 110 ? 16.786 6.789 -16.772 1.00 95.06 110 LEU A C 1
ATOM 872 O O . LEU A 1 110 ? 15.977 6.770 -15.852 1.00 95.06 110 LEU A O 1
ATOM 876 N N . ASP A 1 111 ? 17.746 7.709 -16.871 1.00 94.12 111 ASP A N 1
ATOM 877 C CA . ASP A 1 111 ? 17.890 8.795 -15.897 1.00 94.12 111 ASP A CA 1
ATOM 878 C C . ASP A 1 111 ? 16.684 9.739 -15.941 1.00 94.12 111 ASP A C 1
ATOM 880 O O . ASP A 1 111 ? 16.064 9.987 -14.909 1.00 94.12 111 ASP A O 1
ATOM 884 N N . GLU A 1 112 ? 16.275 10.174 -17.138 1.00 96.06 112 GLU A N 1
ATOM 885 C CA . GLU A 1 112 ? 15.090 11.027 -17.303 1.00 96.06 112 GLU A CA 1
ATOM 886 C C . GLU A 1 112 ? 13.807 10.329 -16.831 1.00 96.06 112 GLU A C 1
ATOM 888 O O . GLU A 1 112 ? 12.930 10.974 -16.259 1.00 96.06 112 GLU A O 1
ATOM 893 N N . PHE A 1 113 ? 13.685 9.014 -17.045 1.00 96.25 113 PHE A N 1
ATOM 894 C CA . PHE A 1 113 ? 12.569 8.229 -16.522 1.00 96.25 113 PHE A CA 1
ATOM 895 C C . PHE A 1 113 ? 12.530 8.253 -14.992 1.00 96.25 113 PHE A C 1
ATOM 897 O O . PHE A 1 113 ? 11.467 8.502 -14.424 1.00 96.25 113 PHE A O 1
ATOM 904 N N . CYS A 1 114 ? 13.664 8.016 -14.329 1.00 94.81 114 CYS A N 1
ATOM 905 C CA . CYS A 1 114 ? 13.731 8.049 -12.872 1.00 94.81 114 CYS A CA 1
ATOM 906 C C . CYS A 1 114 ? 13.450 9.457 -12.324 1.00 94.81 114 CYS A C 1
ATOM 908 O O . CYS A 1 114 ? 12.716 9.589 -11.353 1.00 94.81 114 CYS A O 1
ATOM 910 N N . ASP A 1 115 ? 13.956 10.511 -12.970 1.00 94.75 115 ASP A N 1
ATOM 911 C CA . ASP A 1 115 ? 13.682 11.901 -12.575 1.00 94.75 115 ASP A CA 1
ATOM 912 C C . ASP A 1 115 ? 12.197 12.266 -12.716 1.00 94.75 115 ASP A C 1
ATOM 914 O O . ASP A 1 115 ? 11.619 12.947 -11.866 1.00 94.75 115 ASP A O 1
ATOM 918 N N . VAL A 1 116 ? 11.558 11.805 -13.796 1.00 95.94 116 VAL A N 1
ATOM 919 C CA . VAL A 1 116 ? 10.111 11.946 -13.998 1.00 95.94 116 VAL A CA 1
ATOM 920 C C . VAL A 1 116 ? 9.343 11.198 -12.913 1.00 95.94 116 VAL A C 1
ATOM 922 O O . VAL A 1 116 ? 8.426 11.771 -12.327 1.00 95.94 116 VAL A O 1
ATOM 925 N N . LEU A 1 117 ? 9.732 9.956 -12.622 1.00 95.75 117 LEU A N 1
ATOM 926 C CA . LEU A 1 117 ? 9.094 9.141 -11.596 1.00 95.75 117 LEU A CA 1
ATOM 927 C C . LEU A 1 117 ? 9.199 9.790 -10.209 1.00 95.75 117 LEU A C 1
ATOM 929 O O . LEU A 1 117 ? 8.181 9.916 -9.536 1.00 95.75 117 LEU A O 1
ATOM 933 N N . ASP A 1 118 ? 10.380 10.264 -9.812 1.00 94.00 118 ASP A N 1
ATOM 934 C CA . ASP A 1 118 ? 10.590 10.933 -8.522 1.00 94.00 118 ASP A CA 1
ATOM 935 C C . ASP A 1 118 ? 9.741 12.189 -8.380 1.00 94.00 118 ASP A C 1
ATOM 937 O O . ASP A 1 118 ? 9.106 12.406 -7.349 1.00 94.00 118 ASP A O 1
ATOM 941 N N . ARG A 1 119 ? 9.708 13.023 -9.425 1.00 93.94 119 ARG A N 1
ATOM 942 C CA . ARG A 1 119 ? 8.898 14.243 -9.428 1.00 93.94 119 ARG A CA 1
ATOM 943 C C . ARG A 1 119 ? 7.416 13.913 -9.279 1.00 93.94 119 ARG A C 1
ATOM 945 O O . ARG A 1 119 ? 6.718 14.581 -8.518 1.00 93.94 119 ARG A O 1
ATOM 952 N N . ASP A 1 120 ? 6.930 12.920 -10.016 1.00 94.38 120 ASP A N 1
ATOM 953 C CA . ASP A 1 120 ? 5.512 12.569 -10.017 1.00 94.38 120 ASP A CA 1
ATOM 954 C C . ASP A 1 120 ? 5.111 11.868 -8.703 1.00 94.38 120 ASP A C 1
ATOM 956 O O . ASP A 1 120 ? 4.019 12.118 -8.191 1.00 94.38 120 ASP A O 1
ATOM 960 N N . LEU A 1 121 ? 6.013 11.081 -8.100 1.00 92.75 121 LEU A N 1
ATOM 961 C CA . LEU A 1 121 ? 5.863 10.550 -6.741 1.00 92.75 121 LEU A CA 1
ATOM 962 C C . LEU A 1 121 ? 5.813 11.673 -5.706 1.00 92.75 121 LEU A C 1
ATOM 964 O O . LEU A 1 121 ? 4.881 11.721 -4.908 1.00 92.75 121 LEU A O 1
ATOM 968 N N . ALA A 1 122 ? 6.762 12.610 -5.744 1.00 90.12 122 ALA A N 1
ATOM 969 C CA . ALA A 1 122 ? 6.769 13.762 -4.849 1.00 90.12 122 ALA A CA 1
ATOM 970 C C . ALA A 1 122 ? 5.471 14.574 -4.975 1.00 90.12 122 ALA A C 1
ATOM 972 O O . ALA A 1 122 ? 4.894 14.973 -3.967 1.00 90.12 122 ALA A O 1
ATOM 973 N N . ALA A 1 123 ? 4.965 14.769 -6.197 1.00 89.75 123 ALA A N 1
ATOM 974 C CA . ALA A 1 123 ? 3.686 15.429 -6.430 1.00 89.75 123 ALA A CA 1
ATOM 975 C C . ALA A 1 123 ? 2.513 14.652 -5.811 1.00 89.75 123 ALA A C 1
ATOM 977 O O . ALA A 1 123 ? 1.715 15.255 -5.093 1.00 89.75 123 ALA A O 1
ATOM 978 N N . ALA A 1 124 ? 2.427 13.336 -6.036 1.00 88.38 124 ALA A N 1
ATOM 979 C CA . ALA A 1 124 ? 1.379 12.488 -5.465 1.00 88.38 124 ALA A CA 1
ATOM 980 C C . ALA A 1 124 ? 1.395 12.507 -3.926 1.00 88.38 124 ALA A C 1
ATOM 982 O O . ALA A 1 124 ? 0.352 12.659 -3.297 1.00 88.38 124 ALA A O 1
ATOM 983 N N . LEU A 1 125 ? 2.582 12.429 -3.321 1.00 83.38 125 LEU A N 1
ATOM 984 C CA . LEU A 1 125 ? 2.773 12.375 -1.867 1.00 83.38 125 LEU A CA 1
ATOM 985 C C . LEU A 1 125 ? 2.627 13.741 -1.182 1.00 83.38 125 LEU A C 1
ATOM 987 O O . LEU A 1 125 ? 2.285 13.809 -0.003 1.00 83.38 125 LEU A O 1
ATOM 991 N N . SER A 1 126 ? 2.866 14.838 -1.909 1.00 75.50 126 SER A N 1
ATOM 992 C CA . SER A 1 126 ? 2.713 16.206 -1.390 1.00 75.50 126 SER A CA 1
ATOM 993 C C . SER A 1 126 ? 1.258 16.601 -1.108 1.00 75.50 126 SER A C 1
ATOM 995 O O . SER A 1 126 ? 1.010 17.622 -0.463 1.00 75.50 126 SER A O 1
ATOM 997 N N . GLN A 1 127 ? 0.289 15.812 -1.582 1.00 63.88 127 GLN A N 1
ATOM 998 C CA . GLN A 1 127 ? -1.130 16.096 -1.412 1.00 63.88 127 GLN A CA 1
ATOM 999 C C . GLN A 1 127 ? -1.583 15.817 0.027 1.00 63.88 127 GLN A C 1
ATOM 1001 O O . GLN A 1 127 ? -1.830 14.678 0.405 1.00 63.88 127 GLN A O 1
ATOM 1006 N N . GLU A 1 128 ? -1.725 16.883 0.822 1.00 65.19 128 GLU A N 1
ATOM 1007 C CA . GLU A 1 128 ? -2.586 16.968 2.019 1.00 65.19 128 GLU A CA 1
ATOM 1008 C C . GLU A 1 128 ? -2.403 15.888 3.104 1.00 65.19 128 GLU A C 1
ATOM 1010 O O . GLU A 1 128 ? -3.248 15.748 3.985 1.00 65.19 128 GLU A O 1
ATOM 1015 N N . ARG A 1 129 ? -1.299 15.131 3.099 1.00 71.00 129 ARG A N 1
ATOM 1016 C CA . ARG A 1 129 ? -1.090 14.064 4.084 1.00 71.00 129 ARG A CA 1
ATOM 1017 C C . ARG A 1 129 ? -0.887 14.643 5.490 1.00 71.00 129 ARG A C 1
ATOM 1019 O O . ARG A 1 129 ? -1.567 14.258 6.430 1.00 71.00 129 ARG A O 1
ATOM 1026 N N . PHE A 1 130 ? -0.019 15.637 5.653 1.00 74.31 130 PHE A N 1
ATOM 1027 C CA . PHE A 1 130 ? 0.304 16.204 6.969 1.00 74.31 130 PHE A CA 1
ATOM 1028 C C . PHE A 1 130 ? -0.156 17.655 7.095 1.00 74.31 130 PHE A C 1
ATOM 1030 O O . PHE A 1 130 ? 0.656 18.577 7.126 1.00 74.31 130 PHE A O 1
ATOM 1037 N N . VAL A 1 131 ? -1.472 17.854 7.179 1.00 82.88 131 VAL A N 1
ATOM 1038 C CA . VAL A 1 131 ? -2.049 19.154 7.551 1.00 82.88 131 VAL A CA 1
ATOM 1039 C C . VAL A 1 131 ? -1.916 19.317 9.068 1.00 82.88 131 VAL A C 1
ATOM 1041 O O . VAL A 1 131 ? -2.701 18.748 9.828 1.00 82.88 131 VAL A O 1
ATOM 1044 N N . GLU A 1 132 ? -0.886 20.042 9.522 1.00 80.62 132 GLU A N 1
ATOM 1045 C CA . GLU A 1 132 ? -0.527 20.159 10.948 1.00 80.62 132 GLU A CA 1
ATOM 1046 C C . GLU A 1 132 ? -1.716 20.642 11.795 1.00 80.62 132 GLU A C 1
ATOM 1048 O O . GLU A 1 132 ? -1.946 20.102 12.872 1.00 80.62 132 GLU A O 1
ATOM 1053 N N . GLU A 1 133 ? -2.558 21.539 11.276 1.00 85.62 133 GLU A N 1
ATOM 1054 C CA . GLU A 1 133 ? -3.757 22.035 11.965 1.00 85.62 133 GLU A CA 1
ATOM 1055 C C . GLU A 1 133 ? -4.811 20.945 12.232 1.00 85.62 133 GLU A C 1
ATOM 1057 O O . GLU A 1 133 ? -5.567 21.040 13.200 1.00 85.62 133 GLU A O 1
ATOM 1062 N N . GLN A 1 134 ? -4.881 19.911 11.385 1.00 87.00 134 GLN A N 1
ATOM 1063 C CA . GLN A 1 134 ? -5.794 18.777 11.574 1.00 87.00 134 GLN A CA 1
ATOM 1064 C C . GLN A 1 134 ? -5.238 17.754 12.571 1.00 87.00 134 GLN A C 1
ATOM 1066 O O . GLN A 1 134 ? -6.008 17.097 13.273 1.00 87.00 134 GLN A O 1
ATOM 1071 N N . LEU A 1 135 ? -3.910 17.617 12.628 1.00 89.81 135 LEU A N 1
ATOM 1072 C CA . LEU A 1 135 ? -3.221 16.571 13.387 1.00 89.81 135 LEU A CA 1
ATOM 1073 C C . LEU A 1 135 ? -2.761 17.030 14.780 1.00 89.81 135 LEU A C 1
ATOM 1075 O O . LEU A 1 135 ? -2.646 16.215 15.692 1.00 89.81 135 LEU A O 1
ATOM 1079 N N . GLU A 1 136 ? -2.509 18.324 14.975 1.00 88.06 136 GLU A N 1
ATOM 1080 C CA . GLU A 1 136 ? -2.081 18.892 16.259 1.00 88.06 136 GLU A CA 1
ATOM 1081 C C . GLU A 1 136 ? -3.061 18.611 17.419 1.00 88.06 136 GLU A C 1
ATOM 1083 O O . GLU A 1 136 ? -2.591 18.283 18.510 1.00 88.06 136 GLU A O 1
ATOM 1088 N N . PRO A 1 137 ? -4.399 18.665 17.236 1.00 91.56 137 PRO A N 1
ATOM 1089 C CA . PRO A 1 137 ? -5.346 18.422 18.326 1.00 91.56 137 PRO A CA 1
ATOM 1090 C C . PRO A 1 137 ? -5.515 16.946 18.714 1.00 91.56 137 PRO A C 1
ATOM 1092 O O . PRO A 1 137 ? -6.310 16.650 19.608 1.00 91.56 137 PRO A O 1
ATOM 1095 N N . LEU A 1 138 ? -4.870 16.013 18.009 1.00 93.56 138 LEU A N 1
ATOM 1096 C CA . LEU A 1 138 ? -5.070 14.580 18.217 1.00 93.56 138 LEU A CA 1
ATOM 1097 C C . LEU A 1 138 ? -4.425 14.114 19.521 1.00 93.56 138 LEU A C 1
ATOM 1099 O O . LEU A 1 138 ? -3.268 14.432 19.792 1.00 93.56 138 LEU A O 1
ATOM 1103 N N . GLY A 1 139 ? -5.172 13.342 20.311 1.00 93.88 139 GLY A N 1
ATOM 1104 C CA . GLY A 1 139 ? -4.651 12.677 21.507 1.00 93.88 139 GLY A CA 1
ATOM 1105 C C . GLY A 1 139 ? -4.056 11.301 21.198 1.00 93.88 139 GLY A C 1
ATOM 1106 O O . GLY A 1 139 ? -4.153 10.803 20.077 1.00 93.88 139 GLY A O 1
ATOM 1107 N N . ALA A 1 140 ? -3.487 10.645 22.213 1.00 91.81 140 ALA A N 1
ATOM 1108 C CA . ALA A 1 140 ? -2.874 9.319 22.072 1.00 91.81 140 ALA A CA 1
ATOM 1109 C C . ALA A 1 140 ? -3.818 8.267 21.454 1.00 91.81 140 ALA A C 1
ATOM 1111 O O . ALA A 1 140 ? -3.405 7.534 20.563 1.00 91.81 140 ALA A O 1
ATOM 1112 N N . GLU A 1 141 ? -5.098 8.236 21.849 1.00 90.00 141 GLU A N 1
ATOM 1113 C CA . GLU A 1 141 ? -6.082 7.295 21.285 1.00 90.00 141 GLU A CA 1
ATOM 1114 C C . GLU A 1 141 ? -6.393 7.566 19.804 1.00 90.00 141 GLU A C 1
ATOM 1116 O O . GLU A 1 141 ? -6.600 6.627 19.036 1.00 90.00 141 GLU A O 1
ATOM 1121 N N . ASP A 1 142 ? -6.404 8.835 19.384 1.00 92.81 142 ASP A N 1
ATOM 1122 C CA . ASP A 1 142 ? -6.599 9.203 17.978 1.00 92.81 142 ASP A CA 1
ATOM 1123 C C . ASP A 1 142 ? -5.389 8.778 17.139 1.00 92.81 142 ASP A C 1
ATOM 1125 O O . ASP A 1 142 ? -5.547 8.195 16.069 1.00 92.81 142 ASP A O 1
ATOM 1129 N N . TRP A 1 143 ? -4.177 9.020 17.645 1.00 93.50 143 TRP A N 1
ATOM 1130 C CA . TRP A 1 143 ? -2.936 8.577 17.009 1.00 93.50 143 TRP A CA 1
ATOM 1131 C C . TRP A 1 143 ? -2.832 7.057 16.941 1.00 93.50 143 TRP A C 1
ATOM 1133 O O . TRP A 1 143 ? -2.459 6.517 15.901 1.00 93.50 143 TRP A O 1
ATOM 1143 N N . CYS A 1 144 ? -3.212 6.364 18.015 1.00 91.00 144 CYS A N 1
ATOM 1144 C CA . CYS A 1 144 ? -3.301 4.911 18.036 1.00 91.00 144 CYS A CA 1
ATOM 1145 C C . CYS A 1 144 ? -4.236 4.417 16.930 1.00 91.00 144 CYS A C 1
ATOM 1147 O O . CYS A 1 144 ? -3.860 3.524 16.175 1.00 91.00 144 CYS A O 1
ATOM 1149 N N . PHE A 1 145 ? -5.427 5.009 16.792 1.00 89.44 145 PHE A N 1
ATOM 1150 C CA . PHE A 1 145 ? -6.363 4.671 15.721 1.00 89.44 145 PHE A CA 1
ATOM 1151 C C . PHE A 1 145 ? -5.772 4.937 14.332 1.00 89.44 145 PHE A C 1
ATOM 1153 O O . PHE A 1 145 ? -5.753 4.031 13.499 1.00 89.44 145 PHE A O 1
ATOM 1160 N N . LEU A 1 146 ? -5.246 6.141 14.083 1.00 91.88 146 LEU A N 1
ATOM 1161 C CA . LEU A 1 146 ? -4.672 6.498 12.783 1.00 91.88 146 LEU A CA 1
ATOM 1162 C C . LEU A 1 146 ? -3.569 5.526 12.369 1.00 91.88 146 LEU A C 1
ATOM 1164 O O . LEU A 1 146 ? -3.644 4.942 11.293 1.00 91.88 146 LEU A O 1
ATOM 1168 N N . LEU A 1 147 ? -2.584 5.299 13.238 1.00 91.25 147 LEU A N 1
ATOM 1169 C CA . LEU A 1 147 ? -1.438 4.449 12.923 1.00 91.25 147 LEU A CA 1
ATOM 1170 C C . LEU A 1 147 ? -1.810 2.959 12.867 1.00 91.25 147 LEU A C 1
ATOM 1172 O O . LEU A 1 147 ? -1.203 2.212 12.103 1.00 91.25 147 LEU A O 1
ATOM 1176 N N . SER A 1 148 ? -2.862 2.529 13.575 1.00 87.94 148 SER A N 1
ATOM 1177 C CA . SER A 1 148 ? -3.380 1.155 13.473 1.00 87.94 148 SER A CA 1
ATOM 1178 C C . SER A 1 148 ? -3.885 0.804 12.070 1.00 87.94 148 SER A C 1
ATOM 1180 O O . SER A 1 148 ? -3.882 -0.368 11.700 1.00 87.94 148 SER A O 1
ATOM 1182 N N . ASN A 1 149 ? -4.280 1.793 11.260 1.00 88.06 149 ASN A N 1
ATOM 1183 C CA . ASN A 1 149 ? -4.675 1.549 9.871 1.00 88.06 149 ASN A CA 1
ATOM 1184 C C . ASN A 1 149 ? -3.501 1.060 9.003 1.00 88.06 149 ASN A C 1
ATOM 1186 O O . ASN A 1 149 ? -3.731 0.337 8.043 1.00 88.06 149 ASN A O 1
ATOM 1190 N N . PHE A 1 150 ? -2.256 1.364 9.382 1.00 88.00 150 PHE A N 1
ATOM 1191 C CA . PHE A 1 150 ? -1.037 1.009 8.637 1.00 88.00 150 PHE A CA 1
ATOM 1192 C C . PHE A 1 150 ? -0.332 -0.238 9.183 1.00 88.00 150 PHE A C 1
ATOM 1194 O O . PHE A 1 150 ? 0.705 -0.663 8.683 1.00 88.00 150 PHE A O 1
ATOM 1201 N N . VAL A 1 151 ? -0.916 -0.873 10.199 1.00 81.88 151 VAL A N 1
ATOM 1202 C CA . VAL A 1 151 ? -0.479 -2.175 10.710 1.00 81.88 151 VAL A CA 1
ATOM 1203 C C . VAL A 1 151 ? -0.431 -3.257 9.622 1.00 81.88 151 VAL A C 1
ATOM 1205 O O . VAL A 1 151 ? 0.570 -3.977 9.564 1.00 81.88 151 VAL A O 1
ATOM 1208 N N . PRO A 1 152 ? -1.440 -3.398 8.735 1.00 73.94 152 PRO A N 1
ATOM 1209 C CA . PRO A 1 152 ? -1.394 -4.402 7.679 1.00 73.94 152 PRO A CA 1
ATOM 1210 C C . PRO A 1 152 ? -0.213 -4.201 6.725 1.00 73.94 152 PRO A C 1
ATOM 1212 O O . PRO A 1 152 ? 0.511 -5.160 6.468 1.00 73.94 152 PRO A O 1
ATOM 1215 N N . SER A 1 153 ? 0.004 -2.979 6.228 1.00 77.12 153 SER A N 1
ATOM 1216 C CA . SER A 1 153 ? 1.104 -2.676 5.305 1.00 77.12 153 SER A CA 1
ATOM 1217 C C . SER A 1 153 ? 2.467 -2.796 5.991 1.00 77.12 153 SER A C 1
ATOM 1219 O O . SER A 1 153 ? 3.340 -3.492 5.471 1.00 77.12 153 SER A O 1
ATOM 1221 N N . GLY A 1 154 ? 2.620 -2.254 7.204 1.00 76.69 154 GLY A N 1
ATOM 1222 C CA . GLY A 1 154 ? 3.864 -2.339 7.977 1.00 76.69 154 GLY A CA 1
ATOM 1223 C C . GLY A 1 154 ? 4.297 -3.771 8.322 1.00 76.69 154 GLY A C 1
ATOM 1224 O O . GLY A 1 154 ? 5.487 -4.075 8.339 1.00 76.69 154 GLY A O 1
ATOM 1225 N N . TRP A 1 155 ? 3.361 -4.699 8.556 1.00 77.75 155 TRP A N 1
ATOM 1226 C CA . TRP A 1 155 ? 3.718 -6.105 8.801 1.00 77.75 155 TRP A CA 1
ATOM 1227 C C . TRP A 1 155 ? 3.982 -6.926 7.548 1.00 77.75 155 TRP A C 1
ATOM 1229 O O . TRP A 1 155 ? 4.736 -7.899 7.618 1.00 77.75 155 TRP A O 1
ATOM 1239 N N . ASP A 1 156 ? 3.344 -6.589 6.431 1.00 79.50 156 ASP A N 1
ATOM 1240 C CA . ASP A 1 156 ? 3.471 -7.353 5.194 1.00 79.50 156 ASP A CA 1
ATOM 1241 C C . ASP A 1 156 ? 4.583 -6.822 4.266 1.00 79.50 156 ASP A C 1
ATOM 1243 O O . ASP A 1 156 ? 4.948 -7.525 3.324 1.00 79.50 156 ASP A O 1
ATOM 1247 N N . PHE A 1 157 ? 5.201 -5.669 4.552 1.00 85.62 157 PHE A N 1
ATOM 1248 C CA . PHE A 1 157 ? 6.286 -5.096 3.737 1.00 85.62 157 PHE A CA 1
ATOM 1249 C C . PHE A 1 157 ? 7.446 -6.077 3.487 1.00 85.62 157 PHE A C 1
ATOM 1251 O O . PHE A 1 157 ? 7.749 -6.402 2.337 1.00 85.62 157 PHE A O 1
ATOM 1258 N N . ALA A 1 158 ? 8.010 -6.674 4.544 1.00 87.50 158 ALA A N 1
ATOM 1259 C CA . ALA A 1 158 ? 9.069 -7.684 4.426 1.00 87.50 158 ALA A CA 1
ATOM 1260 C C . ALA A 1 158 ? 8.654 -8.892 3.558 1.00 87.50 158 ALA A C 1
ATOM 1262 O O . ALA A 1 158 ? 9.462 -9.465 2.823 1.00 87.50 158 ALA A O 1
ATOM 1263 N N . ARG A 1 159 ? 7.370 -9.278 3.591 1.00 84.62 159 ARG A N 1
ATOM 1264 C CA . ARG A 1 159 ? 6.835 -10.350 2.736 1.00 84.62 159 ARG A CA 1
ATOM 1265 C C . ARG A 1 159 ? 6.810 -9.921 1.269 1.00 84.62 159 ARG A C 1
ATOM 1267 O O . ARG A 1 159 ? 7.161 -10.724 0.404 1.00 84.62 159 ARG A O 1
ATOM 1274 N N . VAL A 1 160 ? 6.431 -8.676 0.988 1.00 86.88 160 VAL A N 1
ATOM 1275 C CA . VAL A 1 160 ? 6.440 -8.111 -0.370 1.00 86.88 160 VAL A CA 1
ATOM 1276 C C . VAL A 1 160 ? 7.857 -8.056 -0.934 1.00 86.88 160 VAL A C 1
ATOM 1278 O O . VAL A 1 160 ? 8.062 -8.475 -2.077 1.00 86.88 160 VAL A O 1
ATOM 1281 N N . ILE A 1 161 ? 8.846 -7.659 -0.130 1.00 91.25 161 ILE A N 1
ATOM 1282 C CA . ILE A 1 161 ? 10.260 -7.698 -0.523 1.00 91.25 161 ILE A CA 1
ATOM 1283 C C . ILE A 1 161 ? 10.682 -9.132 -0.866 1.00 91.25 161 ILE A C 1
ATOM 1285 O O . ILE A 1 161 ? 11.189 -9.382 -1.961 1.00 91.25 161 ILE A O 1
ATOM 1289 N N . ALA A 1 162 ? 10.424 -10.093 0.027 1.00 90.88 162 ALA A N 1
ATOM 1290 C CA . ALA A 1 162 ? 10.835 -11.485 -0.162 1.00 90.88 162 ALA A CA 1
ATOM 1291 C C . ALA A 1 162 ? 10.243 -12.115 -1.435 1.00 90.88 162 ALA A C 1
ATOM 1293 O O . ALA A 1 162 ? 10.950 -12.774 -2.202 1.00 90.88 162 ALA A O 1
ATOM 1294 N N . LEU A 1 163 ? 8.947 -11.901 -1.680 1.00 88.88 163 LEU A N 1
ATOM 1295 C CA . LEU A 1 163 ? 8.262 -12.437 -2.856 1.00 88.88 163 LEU A CA 1
ATOM 1296 C C . LEU A 1 163 ? 8.715 -11.745 -4.147 1.00 88.88 163 LEU A C 1
ATOM 1298 O O . LEU A 1 163 ? 8.876 -12.412 -5.168 1.00 88.88 163 LEU A O 1
ATOM 1302 N N . THR A 1 164 ? 8.993 -10.442 -4.099 1.00 91.31 164 THR A N 1
ATOM 1303 C CA . THR A 1 164 ? 9.543 -9.715 -5.251 1.00 91.31 164 THR A CA 1
ATOM 1304 C C . THR A 1 164 ? 10.954 -10.191 -5.584 1.00 91.31 164 THR A C 1
ATOM 1306 O O . THR A 1 164 ? 11.248 -10.466 -6.747 1.00 91.31 164 THR A O 1
ATOM 1309 N N . ALA A 1 165 ? 11.806 -10.388 -4.574 1.00 93.56 165 ALA A N 1
ATOM 1310 C CA . ALA A 1 165 ? 13.165 -10.898 -4.744 1.00 93.56 165 ALA A CA 1
ATOM 1311 C C . ALA A 1 165 ? 13.186 -12.282 -5.408 1.00 93.56 165 ALA A C 1
ATOM 1313 O O . ALA A 1 165 ? 14.014 -12.539 -6.283 1.00 93.56 165 ALA A O 1
ATOM 1314 N N . ALA A 1 166 ? 12.233 -13.153 -5.060 1.00 91.69 166 ALA A N 1
ATOM 1315 C CA . ALA A 1 166 ? 12.109 -14.488 -5.643 1.00 91.69 166 ALA A CA 1
ATOM 1316 C C . ALA A 1 166 ? 11.783 -14.482 -7.152 1.00 91.69 166 ALA A C 1
ATOM 1318 O O . ALA A 1 166 ? 12.034 -15.477 -7.834 1.00 91.69 166 ALA A O 1
ATOM 1319 N N . MET A 1 167 ? 11.244 -13.380 -7.687 1.00 91.00 167 MET A N 1
ATOM 1320 C CA . MET A 1 167 ? 10.946 -13.219 -9.116 1.00 91.00 167 MET A CA 1
ATOM 1321 C C . MET A 1 167 ? 12.135 -12.690 -9.934 1.00 91.00 167 MET A C 1
ATOM 1323 O O . MET A 1 167 ? 12.062 -12.648 -11.165 1.00 91.00 167 MET A O 1
ATOM 1327 N N . LEU A 1 168 ? 13.224 -12.275 -9.279 1.00 92.81 168 LEU A N 1
ATOM 1328 C CA . LEU A 1 168 ? 14.347 -11.596 -9.919 1.00 92.81 168 LEU A CA 1
ATOM 1329 C C . LEU A 1 168 ? 15.565 -12.513 -10.116 1.00 92.81 168 LEU A C 1
ATOM 1331 O O . LEU A 1 168 ? 15.808 -13.429 -9.328 1.00 92.81 168 LEU A O 1
ATOM 1335 N N . PRO A 1 169 ? 16.390 -12.258 -11.152 1.00 94.44 169 PRO A N 1
ATOM 1336 C CA . PRO A 1 169 ? 17.749 -12.782 -11.208 1.00 94.44 169 PRO A CA 1
ATOM 1337 C C . PRO A 1 169 ? 18.523 -12.411 -9.939 1.00 94.44 169 PRO A C 1
ATOM 1339 O O . PRO A 1 169 ? 18.366 -11.306 -9.424 1.00 94.44 169 PRO A O 1
ATOM 1342 N N . LEU A 1 170 ? 19.386 -13.314 -9.463 1.00 94.50 170 LEU A N 1
ATOM 1343 C CA . LEU A 1 170 ? 20.060 -13.174 -8.167 1.00 94.50 170 LEU A CA 1
ATOM 1344 C C . LEU A 1 170 ? 20.763 -11.821 -7.989 1.00 94.50 170 LEU A C 1
ATOM 1346 O O . LEU A 1 170 ? 20.678 -11.225 -6.925 1.00 94.50 170 LEU A O 1
ATOM 1350 N N . ASP A 1 171 ? 21.425 -11.314 -9.025 1.00 93.94 171 ASP A N 1
ATOM 1351 C CA . ASP A 1 171 ? 22.160 -10.052 -8.961 1.00 93.94 171 ASP A CA 1
ATOM 1352 C C . ASP A 1 171 ? 21.258 -8.812 -8.827 1.00 93.94 171 ASP A C 1
ATOM 1354 O O . ASP A 1 171 ? 21.692 -7.804 -8.277 1.00 93.94 171 ASP A O 1
ATOM 1358 N N . LEU A 1 172 ? 20.007 -8.898 -9.289 1.00 95.69 172 LEU A N 1
ATOM 1359 C CA . LEU A 1 172 ? 18.968 -7.891 -9.052 1.00 95.69 172 LEU A CA 1
ATOM 1360 C C . LEU A 1 172 ? 18.208 -8.142 -7.740 1.00 95.69 172 LEU A C 1
ATOM 1362 O O . LEU A 1 172 ? 17.615 -7.223 -7.195 1.00 95.69 172 LEU A O 1
ATOM 1366 N N . ALA A 1 173 ? 18.223 -9.371 -7.222 1.00 95.38 173 ALA A N 1
ATOM 1367 C CA . ALA A 1 173 ? 17.573 -9.722 -5.963 1.00 95.38 173 ALA A CA 1
ATOM 1368 C C . ALA A 1 173 ? 18.406 -9.344 -4.722 1.00 95.38 173 ALA A C 1
ATOM 1370 O O . ALA A 1 173 ? 17.834 -9.173 -3.652 1.00 95.38 173 ALA A O 1
ATOM 1371 N N . ILE A 1 174 ? 19.736 -9.209 -4.842 1.00 94.56 174 ILE A N 1
ATOM 1372 C CA . ILE A 1 174 ? 20.633 -8.899 -3.709 1.00 94.56 174 ILE A CA 1
ATOM 1373 C C . ILE A 1 174 ? 20.200 -7.648 -2.925 1.00 94.56 174 ILE A C 1
ATOM 1375 O O . ILE A 1 174 ? 20.041 -7.789 -1.714 1.00 94.56 174 ILE A O 1
ATOM 1379 N N . PRO A 1 175 ? 19.926 -6.484 -3.553 1.00 93.06 175 PRO A N 1
ATOM 1380 C CA . PRO A 1 175 ? 19.486 -5.303 -2.805 1.00 93.06 175 PRO A CA 1
ATOM 1381 C C . PRO A 1 175 ? 18.191 -5.542 -2.015 1.00 93.06 175 PRO A C 1
ATOM 1383 O O . PRO A 1 175 ? 18.042 -5.055 -0.901 1.00 93.06 175 PRO A O 1
ATOM 1386 N N . LEU A 1 176 ? 17.271 -6.359 -2.544 1.00 94.00 176 LEU A N 1
ATOM 1387 C CA . LEU A 1 176 ? 16.049 -6.732 -1.826 1.00 94.00 176 LEU A CA 1
ATOM 1388 C C . LEU A 1 176 ? 16.347 -7.654 -0.641 1.00 94.00 176 LEU A C 1
ATOM 1390 O O . LEU A 1 176 ? 15.674 -7.568 0.377 1.00 94.00 176 LEU A O 1
ATOM 1394 N N . TYR A 1 177 ? 17.327 -8.553 -0.748 1.00 95.12 177 TYR A N 1
ATOM 1395 C CA . TYR A 1 177 ? 17.714 -9.402 0.380 1.00 95.12 177 TYR A CA 1
ATOM 1396 C C . TYR A 1 177 ? 18.428 -8.624 1.485 1.00 95.12 177 TYR A C 1
ATOM 1398 O O . TYR A 1 177 ? 18.245 -8.953 2.654 1.00 95.12 177 TYR A O 1
ATOM 1406 N N . GLU A 1 178 ? 19.223 -7.616 1.129 1.00 93.25 178 GLU A N 1
ATOM 1407 C CA . GLU A 1 178 ? 19.846 -6.697 2.087 1.00 93.25 178 GLU A CA 1
ATOM 1408 C C . GLU A 1 178 ? 18.773 -5.900 2.835 1.00 93.25 178 GLU A C 1
ATOM 1410 O O . GLU A 1 178 ? 18.747 -5.919 4.063 1.00 93.25 178 GLU A O 1
ATOM 1415 N N . ASN A 1 179 ? 17.811 -5.342 2.102 1.00 92.50 179 ASN A N 1
ATOM 1416 C CA . ASN A 1 179 ? 16.653 -4.671 2.682 1.00 92.50 179 ASN A CA 1
ATOM 1417 C C . ASN A 1 179 ? 15.834 -5.612 3.591 1.00 92.50 179 ASN A C 1
ATOM 1419 O O . ASN A 1 179 ? 15.605 -5.325 4.761 1.00 92.50 179 ASN A O 1
ATOM 1423 N N . LEU A 1 180 ? 15.507 -6.822 3.122 1.00 93.25 180 LEU A N 1
ATOM 1424 C CA . LEU A 1 180 ? 14.811 -7.827 3.934 1.00 93.25 180 LEU A CA 1
ATOM 1425 C C . LEU A 1 180 ? 15.574 -8.192 5.221 1.00 93.25 180 LEU A C 1
ATOM 1427 O O . LEU A 1 180 ? 14.962 -8.493 6.249 1.00 93.25 180 LEU A O 1
ATOM 1431 N N . TYR A 1 181 ? 16.906 -8.225 5.161 1.00 94.38 181 TYR A N 1
ATOM 1432 C CA . TYR A 1 181 ? 17.752 -8.481 6.321 1.00 94.38 181 TYR A CA 1
ATOM 1433 C C . TYR A 1 181 ? 17.687 -7.329 7.330 1.00 94.38 181 TYR A C 1
ATOM 1435 O O . TYR A 1 181 ? 17.603 -7.604 8.530 1.00 94.38 181 TYR A O 1
ATOM 1443 N N . ASP A 1 182 ? 17.670 -6.080 6.860 1.00 92.38 182 ASP A N 1
ATOM 1444 C CA . ASP A 1 182 ? 17.480 -4.882 7.685 1.00 92.38 182 ASP A CA 1
ATOM 1445 C C . ASP A 1 182 ? 16.093 -4.884 8.352 1.00 92.38 182 ASP A C 1
ATOM 1447 O O . ASP A 1 182 ? 16.010 -4.906 9.582 1.00 92.38 182 ASP A O 1
ATOM 1451 N N . GLU A 1 183 ? 15.022 -5.043 7.568 1.00 91.31 183 GLU A N 1
ATOM 1452 C CA . GLU A 1 183 ? 13.629 -5.158 8.038 1.00 91.31 183 GLU A CA 1
ATOM 1453 C C . GLU A 1 183 ? 13.443 -6.247 9.111 1.00 91.31 183 GLU A C 1
ATOM 1455 O O . GLU A 1 183 ? 12.702 -6.107 10.095 1.00 91.31 183 GLU A O 1
ATOM 1460 N N . GLY A 1 184 ? 14.156 -7.364 8.936 1.00 91.44 184 GLY A N 1
ATOM 1461 C CA . GLY A 1 184 ? 14.165 -8.508 9.841 1.00 91.44 184 GLY A CA 1
ATOM 1462 C C . GLY A 1 184 ? 14.997 -8.327 11.116 1.00 91.44 184 GLY A C 1
ATOM 1463 O O . GLY A 1 184 ? 15.097 -9.278 11.896 1.00 91.44 184 GLY A O 1
ATOM 1464 N N . GLY A 1 185 ? 15.609 -7.163 11.347 1.00 92.00 185 GLY A N 1
ATOM 1465 C CA . GLY A 1 185 ? 16.439 -6.894 12.525 1.00 92.00 185 GLY A CA 1
ATOM 1466 C C . GLY A 1 185 ? 17.833 -7.522 12.448 1.00 92.00 185 GLY A C 1
ATOM 1467 O O . GLY A 1 185 ? 18.420 -7.893 13.471 1.00 92.00 185 GLY A O 1
ATOM 1468 N N . ARG A 1 186 ? 18.369 -7.702 11.237 1.00 92.06 186 ARG A N 1
ATOM 1469 C CA . ARG A 1 186 ? 19.750 -8.140 10.983 1.00 92.06 186 ARG A CA 1
ATOM 1470 C C . ARG A 1 186 ? 20.143 -9.419 11.731 1.00 92.06 186 ARG A C 1
ATOM 1472 O O . ARG A 1 186 ? 21.175 -9.493 12.396 1.00 92.06 186 ARG A O 1
ATOM 1479 N N . GLY A 1 187 ? 19.269 -10.426 11.704 1.00 89.31 187 GLY A N 1
ATOM 1480 C CA . GLY A 1 187 ? 19.505 -11.696 12.402 1.00 89.31 187 GLY A CA 1
ATOM 1481 C C . GLY A 1 187 ? 19.560 -11.580 13.934 1.00 89.31 187 GLY A C 1
ATOM 1482 O O . GLY A 1 187 ? 20.209 -12.401 14.581 1.00 89.31 187 GLY A O 1
ATOM 1483 N N . GLY A 1 188 ? 18.901 -10.570 14.512 1.00 89.25 188 GLY A N 1
ATOM 1484 C CA . GLY A 1 188 ? 18.839 -10.318 15.956 1.00 89.25 188 GLY A CA 1
ATOM 1485 C C . GLY A 1 188 ? 19.856 -9.295 16.469 1.00 89.25 188 GLY A C 1
ATOM 1486 O O . GLY A 1 188 ? 19.965 -9.110 17.678 1.00 89.25 188 GLY A O 1
ATOM 1487 N N . GLN A 1 189 ? 20.605 -8.638 15.578 1.00 90.75 189 GLN A N 1
ATOM 1488 C CA . GLN A 1 189 ? 21.480 -7.518 15.945 1.00 90.75 189 GLN A CA 1
ATOM 1489 C C . GLN A 1 189 ? 20.691 -6.232 16.213 1.00 90.75 189 GLN A C 1
ATOM 1491 O O . GLN A 1 189 ? 21.156 -5.374 16.959 1.00 90.75 189 GLN 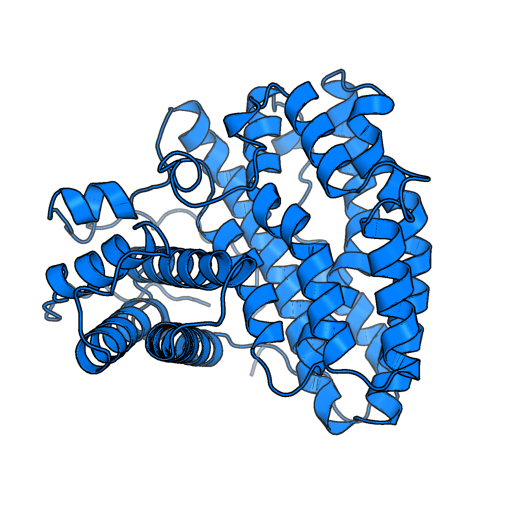A O 1
ATOM 1496 N N . GLN A 1 190 ? 19.515 -6.107 15.601 1.00 91.38 190 GLN A N 1
ATOM 1497 C CA . GLN A 1 190 ? 18.584 -5.001 15.774 1.00 91.38 190 GLN A CA 1
ATOM 1498 C C . GLN A 1 190 ? 17.184 -5.547 16.057 1.00 91.38 190 GLN A C 1
ATOM 1500 O O . GLN A 1 190 ? 16.894 -6.730 15.847 1.00 91.38 190 GLN A O 1
ATOM 1505 N N . VAL A 1 191 ? 16.307 -4.684 16.561 1.00 90.62 191 VAL A N 1
ATOM 1506 C CA . VAL A 1 191 ? 14.902 -5.033 16.751 1.00 90.62 191 VAL A CA 1
ATOM 1507 C C . VAL A 1 191 ? 14.215 -5.004 15.378 1.00 90.62 191 VAL A C 1
ATOM 1509 O O . VAL A 1 191 ? 14.337 -4.004 14.678 1.00 90.62 191 VAL A O 1
ATOM 1512 N N . PRO A 1 192 ? 13.493 -6.064 14.964 1.00 91.12 192 PRO A N 1
ATOM 1513 C CA . PRO A 1 192 ? 12.787 -6.059 13.683 1.00 91.12 192 PRO A CA 1
ATOM 1514 C C . PRO A 1 192 ? 11.783 -4.905 13.592 1.00 91.12 192 PRO A C 1
ATOM 1516 O O . PRO A 1 192 ? 11.077 -4.634 14.570 1.00 91.12 192 PRO A O 1
ATOM 1519 N N . HIS A 1 193 ? 11.633 -4.298 12.413 1.00 90.06 193 HIS A N 1
ATOM 1520 C CA . HIS A 1 193 ? 10.774 -3.122 12.208 1.00 90.06 193 HIS A CA 1
ATOM 1521 C C . HIS A 1 193 ? 9.327 -3.365 12.657 1.00 90.06 193 HIS A C 1
ATOM 1523 O O . HIS A 1 193 ? 8.741 -2.549 13.368 1.00 90.06 193 HIS A O 1
ATOM 1529 N N . ARG A 1 194 ? 8.788 -4.562 12.391 1.00 86.75 194 ARG A N 1
ATOM 1530 C CA . ARG A 1 194 ? 7.467 -4.992 12.891 1.00 86.75 194 ARG A CA 1
AT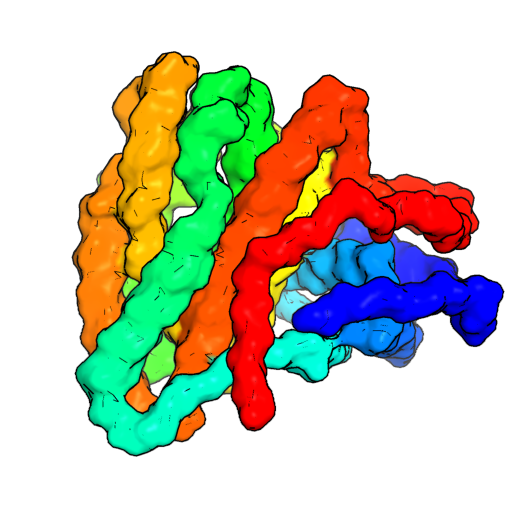OM 1531 C C . ARG A 1 194 ? 7.296 -4.886 14.412 1.00 86.75 194 ARG A C 1
ATOM 1533 O O . ARG A 1 194 ? 6.188 -4.648 14.884 1.00 86.75 194 ARG A O 1
ATOM 1540 N N . VAL A 1 195 ? 8.361 -5.127 15.178 1.00 87.81 195 VAL A N 1
ATOM 1541 C CA . VAL A 1 195 ? 8.346 -5.068 16.648 1.00 87.81 195 VAL A CA 1
ATOM 1542 C C . VAL A 1 195 ? 8.455 -3.616 17.107 1.00 87.81 195 VAL A C 1
ATOM 1544 O O . VAL A 1 195 ? 7.746 -3.229 18.033 1.00 87.81 195 VAL A O 1
ATOM 1547 N N . LEU A 1 196 ? 9.280 -2.807 16.437 1.00 91.62 196 LEU A N 1
ATOM 1548 C CA . LEU A 1 196 ? 9.388 -1.370 16.697 1.00 91.62 196 LEU A CA 1
ATOM 1549 C C . LEU A 1 196 ? 8.057 -0.650 16.445 1.00 91.62 196 LEU A C 1
ATOM 1551 O O . LEU A 1 196 ? 7.616 0.137 17.280 1.00 91.62 196 LEU A O 1
ATOM 1555 N N . PHE A 1 197 ? 7.364 -0.982 15.353 1.00 90.06 197 PHE A N 1
ATOM 1556 C CA . PHE A 1 197 ? 6.046 -0.421 15.064 1.00 90.06 197 PHE A CA 1
ATOM 1557 C C . PHE A 1 197 ? 5.021 -0.784 16.147 1.00 90.06 197 PHE A C 1
ATOM 1559 O O . PHE A 1 197 ? 4.298 0.077 16.649 1.00 90.06 197 PHE A O 1
ATOM 1566 N N . GLY A 1 198 ? 5.012 -2.051 16.580 1.00 88.19 198 GLY A N 1
ATOM 1567 C CA . GLY A 1 198 ? 4.169 -2.502 17.687 1.00 88.19 198 GLY A CA 1
ATOM 1568 C C . GLY A 1 198 ? 4.455 -1.750 18.988 1.00 88.19 198 GLY A C 1
ATOM 1569 O O . GLY A 1 198 ? 3.523 -1.302 19.648 1.00 88.19 198 GLY A O 1
ATOM 1570 N N . ARG A 1 199 ? 5.731 -1.540 19.328 1.00 90.75 199 ARG A N 1
ATOM 1571 C CA . ARG A 1 199 ? 6.151 -0.761 20.504 1.00 90.75 199 ARG A CA 1
ATOM 1572 C C . ARG A 1 199 ? 5.622 0.673 20.463 1.00 90.75 199 ARG A C 1
ATOM 1574 O O . ARG A 1 199 ? 5.083 1.146 21.461 1.00 90.75 199 ARG A O 1
ATOM 1581 N N . MET A 1 200 ? 5.727 1.340 19.314 1.00 92.69 200 MET A N 1
ATOM 1582 C CA . MET A 1 200 ? 5.191 2.691 19.132 1.00 92.69 200 MET A CA 1
ATOM 1583 C C . MET A 1 200 ? 3.677 2.732 19.383 1.00 92.69 200 MET A C 1
ATOM 1585 O O . MET A 1 200 ? 3.181 3.602 20.098 1.00 92.69 200 MET A O 1
ATOM 1589 N N . LEU A 1 201 ? 2.935 1.760 18.847 1.00 91.12 201 LEU A N 1
ATOM 1590 C CA . LEU A 1 201 ? 1.494 1.657 19.074 1.00 91.12 201 LEU A CA 1
ATOM 1591 C C . LEU A 1 201 ? 1.160 1.375 20.550 1.00 91.12 201 LEU A C 1
ATOM 1593 O O . LEU A 1 201 ? 0.221 1.968 21.079 1.00 91.12 201 LEU A O 1
ATOM 1597 N N . GLN A 1 202 ? 1.936 0.538 21.250 1.00 90.69 202 GLN A N 1
ATOM 1598 C CA . GLN A 1 202 ? 1.763 0.310 22.696 1.00 90.69 202 GLN A CA 1
ATOM 1599 C C . GLN A 1 202 ? 1.958 1.593 23.505 1.00 90.69 202 GLN A C 1
ATOM 1601 O O . GLN A 1 202 ? 1.185 1.851 24.428 1.00 90.69 202 GLN A O 1
ATOM 1606 N N . ALA A 1 203 ? 2.943 2.420 23.143 1.00 93.12 203 ALA A N 1
ATOM 1607 C CA . ALA A 1 203 ? 3.169 3.716 23.783 1.00 93.12 203 ALA A CA 1
ATOM 1608 C C . ALA A 1 203 ? 1.981 4.680 23.592 1.00 93.12 203 ALA A C 1
ATOM 1610 O O . ALA A 1 203 ? 1.721 5.522 24.449 1.00 93.12 203 ALA A O 1
ATOM 1611 N N . LEU A 1 204 ? 1.216 4.510 22.510 1.00 91.88 204 LEU A N 1
ATOM 1612 C CA . LEU A 1 204 ? -0.029 5.235 22.235 1.00 91.88 204 LEU A CA 1
ATOM 1613 C C . LEU A 1 204 ? -1.276 4.590 22.864 1.00 91.88 204 LEU A C 1
ATOM 1615 O O . LEU A 1 204 ? -2.378 5.119 22.726 1.00 91.88 204 LEU A O 1
ATOM 1619 N N . GLY A 1 205 ? -1.118 3.475 23.582 1.00 88.31 205 GLY A N 1
ATOM 1620 C CA . GLY A 1 205 ? -2.199 2.789 24.290 1.00 88.31 205 GLY A CA 1
ATOM 1621 C C . GLY A 1 205 ? -2.822 1.607 23.544 1.00 88.31 205 GLY A C 1
ATOM 1622 O O . GLY A 1 205 ? -3.827 1.070 24.022 1.00 88.31 205 GLY A O 1
ATOM 1623 N N . ALA A 1 206 ? -2.242 1.168 22.420 1.00 84.88 206 ALA A N 1
ATOM 1624 C CA . ALA A 1 206 ? -2.663 -0.063 21.756 1.00 84.88 206 ALA A CA 1
ATOM 1625 C C . ALA A 1 206 ? -2.497 -1.260 22.697 1.00 84.88 206 ALA A C 1
ATOM 1627 O O . ALA A 1 206 ? -1.493 -1.405 23.402 1.00 84.88 206 ALA A O 1
ATOM 1628 N N . LYS A 1 207 ? -3.491 -2.143 22.709 1.00 76.00 207 LYS A N 1
ATOM 1629 C CA . LYS A 1 207 ? -3.450 -3.375 23.497 1.00 76.00 207 LYS A CA 1
ATOM 1630 C C . LYS A 1 207 ? -2.775 -4.466 22.677 1.00 76.00 207 LYS A C 1
ATOM 1632 O O . LYS A 1 207 ? -2.779 -4.428 21.459 1.00 76.00 207 LYS A O 1
ATOM 1637 N N . GLU A 1 208 ? -2.243 -5.488 23.337 1.00 66.50 208 GLU A N 1
ATOM 1638 C CA . GLU A 1 208 ? -1.542 -6.599 22.669 1.00 66.50 208 GLU A CA 1
ATOM 1639 C C . GLU A 1 208 ? -2.384 -7.263 21.559 1.00 66.50 208 GLU A C 1
ATOM 1641 O O . GLU A 1 208 ? -1.887 -7.516 20.468 1.00 66.50 208 GLU A O 1
ATOM 1646 N N . HIS A 1 209 ? -3.703 -7.391 21.758 1.00 60.47 209 HIS A N 1
ATOM 1647 C CA . HIS A 1 209 ? -4.615 -7.903 20.725 1.00 60.47 209 HIS A CA 1
ATOM 1648 C C . HIS A 1 209 ? -4.787 -6.987 19.501 1.00 60.47 209 HIS A C 1
ATOM 1650 O O . HIS A 1 209 ? -5.257 -7.455 18.466 1.00 60.47 209 HIS A O 1
ATOM 1656 N N . ASP A 1 210 ? -4.435 -5.706 19.609 1.00 60.44 210 ASP A N 1
ATOM 1657 C CA . ASP A 1 210 ? -4.398 -4.766 18.484 1.00 60.44 210 ASP A CA 1
ATOM 1658 C C . ASP A 1 210 ? -3.119 -4.959 17.642 1.00 60.44 210 ASP A C 1
ATOM 1660 O O . ASP A 1 210 ? -3.043 -4.486 16.510 1.00 60.44 210 ASP A O 1
ATOM 1664 N N . LEU A 1 211 ? -2.128 -5.686 18.180 1.00 62.72 211 LEU A N 1
ATOM 1665 C CA . LEU A 1 211 ? -0.759 -5.808 17.667 1.00 62.72 211 LEU A CA 1
ATOM 1666 C C . LEU A 1 211 ? -0.360 -7.239 17.283 1.00 62.72 211 LEU A C 1
ATOM 1668 O O . LEU A 1 211 ? 0.752 -7.465 16.815 1.00 62.72 211 LEU A O 1
ATOM 1672 N N . ASP A 1 212 ? -1.235 -8.221 17.483 1.00 53.31 212 ASP A N 1
ATOM 1673 C CA . ASP A 1 212 ? -0.794 -9.616 17.492 1.00 53.31 212 ASP A CA 1
ATOM 1674 C C . ASP A 1 212 ? -0.645 -10.279 16.119 1.00 53.31 212 ASP A C 1
ATOM 1676 O O . ASP A 1 212 ? -0.180 -11.413 16.067 1.00 53.31 212 ASP A O 1
ATOM 1680 N N . GLY A 1 213 ? -0.980 -9.623 15.000 1.00 51.59 213 GLY A N 1
ATOM 1681 C CA . GLY A 1 213 ? -0.600 -10.046 13.636 1.00 51.59 213 GLY A CA 1
ATOM 1682 C C . GLY A 1 213 ? -0.872 -11.509 13.210 1.00 51.59 213 GLY A C 1
ATOM 1683 O O . GLY A 1 213 ? -0.472 -11.902 12.112 1.00 51.59 213 GLY A O 1
ATOM 1684 N N . GLN A 1 214 ? -1.552 -12.315 14.029 1.00 47.97 214 GLN A N 1
ATOM 1685 C CA . GLN A 1 214 ? -1.817 -13.755 13.923 1.00 47.97 214 GLN A CA 1
ATOM 1686 C C . GLN A 1 214 ? -3.344 -13.996 13.910 1.00 47.97 214 GLN A C 1
ATOM 1688 O O . GLN A 1 214 ? -4.122 -13.119 14.286 1.00 47.97 214 GLN A O 1
ATOM 1693 N N . PRO A 1 215 ? -3.804 -15.124 13.341 1.00 42.03 215 PRO A N 1
ATOM 1694 C CA . PRO A 1 215 ? -4.766 -15.146 12.244 1.00 42.03 215 PRO A CA 1
ATOM 1695 C C . PRO A 1 215 ? -6.225 -15.013 12.696 1.00 42.03 215 PRO A C 1
ATOM 1697 O O . PRO A 1 215 ? -6.605 -15.530 13.739 1.00 42.03 215 PRO A O 1
ATOM 1700 N N . LEU A 1 216 ? -7.055 -14.409 11.833 1.00 40.34 216 LEU A N 1
ATOM 1701 C CA . LEU A 1 216 ? -8.470 -14.772 11.647 1.00 40.34 216 LEU A CA 1
ATOM 1702 C C . LEU A 1 216 ? -9.251 -15.098 12.939 1.00 40.34 216 LEU A C 1
ATOM 1704 O O . LEU A 1 216 ? -9.661 -16.235 13.153 1.00 40.34 216 LEU A O 1
ATOM 1708 N N . ALA A 1 217 ? -9.503 -14.102 13.791 1.00 38.62 217 ALA A N 1
ATOM 1709 C CA . ALA A 1 217 ? -10.546 -14.229 14.820 1.00 38.62 217 ALA A CA 1
ATOM 1710 C C . ALA A 1 217 ? -11.087 -12.893 15.333 1.00 38.62 217 ALA A C 1
ATOM 1712 O O . ALA A 1 217 ? -12.262 -12.806 15.693 1.00 38.62 217 ALA A O 1
ATOM 1713 N N . ALA A 1 218 ? -10.281 -11.831 15.356 1.00 45.03 218 ALA A N 1
ATOM 1714 C CA . ALA A 1 218 ? -10.786 -10.536 15.775 1.00 45.03 218 ALA A CA 1
ATOM 1715 C C . ALA A 1 218 ? -11.592 -9.921 14.626 1.00 45.03 218 ALA A C 1
ATOM 1717 O O . ALA A 1 218 ? -11.087 -9.112 13.856 1.00 45.03 218 ALA A O 1
ATOM 1718 N N . GLN A 1 219 ? -12.881 -10.262 14.557 1.00 50.38 219 GLN A N 1
ATOM 1719 C CA . GLN A 1 219 ? -13.930 -9.393 14.014 1.00 50.38 219 GLN A CA 1
ATOM 1720 C C . GLN A 1 219 ? -13.585 -7.904 14.269 1.00 50.38 219 GLN A C 1
ATOM 1722 O O . GLN A 1 219 ? -13.652 -7.099 13.353 1.00 50.38 219 GLN A O 1
ATOM 1727 N N . GLY A 1 220 ? -13.032 -7.610 15.455 1.00 59.88 220 GLY A N 1
ATOM 1728 C CA . GLY A 1 220 ? -12.543 -6.304 15.890 1.00 59.88 220 GLY A CA 1
ATOM 1729 C C . GLY A 1 220 ? -11.471 -5.598 15.048 1.00 59.88 220 GLY A C 1
ATOM 1730 O O . GLY A 1 220 ? -11.400 -4.380 15.151 1.00 59.88 220 GLY A O 1
ATOM 1731 N N . PHE A 1 221 ? -10.649 -6.277 14.233 1.00 69.75 221 PHE A N 1
ATOM 1732 C CA . PHE A 1 221 ? -9.624 -5.577 13.435 1.00 69.75 221 PHE A CA 1
ATOM 1733 C C . PHE A 1 221 ? -10.248 -4.828 12.254 1.00 69.75 221 PHE A C 1
ATOM 1735 O O . PHE A 1 221 ? -10.084 -3.620 12.123 1.00 69.75 221 PHE A O 1
ATOM 1742 N N . LEU A 1 222 ? -11.055 -5.524 11.444 1.00 70.62 222 LEU A N 1
ATOM 1743 C CA . LEU A 1 222 ? -11.824 -4.889 10.365 1.00 70.62 222 LEU A CA 1
ATOM 1744 C C . LEU A 1 222 ? -12.878 -3.909 10.906 1.00 70.62 222 LEU A C 1
ATOM 1746 O O . LEU A 1 222 ? -13.315 -3.021 10.183 1.00 70.62 222 LEU A O 1
ATOM 1750 N N . ASP A 1 223 ? -13.274 -4.040 12.177 1.00 69.81 223 ASP A N 1
ATOM 1751 C CA . ASP A 1 223 ? -14.143 -3.066 12.844 1.00 69.81 223 ASP A CA 1
ATOM 1752 C C . ASP A 1 223 ? -13.430 -1.715 13.102 1.00 69.81 223 ASP A C 1
ATOM 1754 O O . ASP A 1 223 ? -14.109 -0.717 13.352 1.00 69.81 223 ASP A O 1
ATOM 1758 N N . ARG A 1 224 ? -12.088 -1.670 13.053 1.00 75.06 224 ARG A N 1
ATOM 1759 C CA . ARG A 1 224 ? -11.248 -0.521 13.449 1.00 75.06 224 ARG A CA 1
ATOM 1760 C C . ARG A 1 224 ? -10.337 0.017 12.345 1.00 75.06 224 ARG A C 1
ATOM 1762 O O . ARG A 1 224 ? -9.642 0.997 12.583 1.00 75.06 224 ARG A O 1
ATOM 1769 N N . VAL A 1 225 ? -10.342 -0.601 11.168 1.00 83.25 225 VAL A N 1
ATOM 1770 C CA . VAL A 1 225 ? -9.525 -0.180 10.024 1.00 83.25 225 VAL A CA 1
ATOM 1771 C C . VAL A 1 225 ? -10.425 0.286 8.892 1.00 83.25 225 VAL A C 1
ATOM 1773 O O . VAL A 1 225 ? -11.420 -0.365 8.566 1.00 83.25 225 VAL A O 1
ATOM 1776 N N . VAL A 1 226 ? -10.083 1.426 8.295 1.00 88.88 226 VAL A N 1
ATOM 1777 C CA . VAL A 1 226 ? -10.820 1.970 7.158 1.00 88.88 226 VAL A CA 1
ATOM 1778 C C . VAL A 1 226 ? -10.598 1.094 5.918 1.00 88.88 226 VAL A C 1
ATOM 1780 O O . VAL A 1 226 ? -9.488 0.601 5.696 1.00 88.88 226 VAL A O 1
ATOM 1783 N N . PRO A 1 227 ? -11.624 0.889 5.075 1.00 89.19 227 PRO A N 1
ATOM 1784 C CA . PRO A 1 227 ? -11.507 0.048 3.883 1.00 89.19 227 PRO A CA 1
ATOM 1785 C C . PRO A 1 227 ? -10.373 0.442 2.922 1.00 89.19 227 PRO A C 1
ATOM 1787 O O . PRO A 1 227 ? -9.789 -0.424 2.278 1.00 89.19 227 PRO A O 1
ATOM 1790 N N . GLU A 1 228 ? -10.035 1.727 2.835 1.00 92.56 228 GLU A N 1
ATOM 1791 C CA . GLU A 1 228 ? -8.944 2.245 2.008 1.00 92.56 228 GLU A CA 1
ATOM 1792 C C . GLU A 1 228 ? -7.567 1.741 2.445 1.00 92.56 228 GLU A C 1
ATOM 1794 O O . GLU A 1 228 ? -6.752 1.424 1.585 1.00 92.56 228 GLU A O 1
ATOM 1799 N N . ALA A 1 229 ? -7.328 1.565 3.745 1.00 89.94 229 ALA A N 1
ATOM 1800 C CA . ALA A 1 229 ? -6.078 0.988 4.241 1.00 89.94 229 ALA A CA 1
ATOM 1801 C C . ALA A 1 229 ? -5.964 -0.513 3.915 1.00 89.94 229 ALA A C 1
ATOM 1803 O O . ALA A 1 229 ? -4.888 -1.039 3.638 1.00 89.94 229 ALA A O 1
ATOM 1804 N N . ILE A 1 230 ? -7.100 -1.217 3.856 1.00 88.62 230 ILE A N 1
ATOM 1805 C CA . ILE A 1 230 ? -7.136 -2.592 3.341 1.00 88.62 230 ILE A CA 1
ATOM 1806 C C . ILE A 1 230 ? -6.849 -2.610 1.831 1.00 88.62 230 ILE A C 1
ATOM 1808 O O . ILE A 1 230 ? -6.121 -3.480 1.351 1.00 88.62 230 ILE A O 1
ATOM 1812 N N . ALA A 1 231 ? -7.391 -1.645 1.084 1.00 91.56 231 ALA A N 1
ATOM 1813 C CA . ALA A 1 231 ? -7.157 -1.514 -0.352 1.00 91.56 231 ALA A CA 1
ATOM 1814 C C . ALA A 1 231 ? -5.697 -1.173 -0.699 1.00 91.56 231 ALA A C 1
ATOM 1816 O O . ALA A 1 231 ? -5.173 -1.667 -1.699 1.00 91.56 231 ALA A O 1
ATOM 1817 N N . GLU A 1 232 ? -5.024 -0.380 0.134 1.00 91.75 232 GLU A N 1
ATOM 1818 C CA . GLU A 1 232 ? -3.584 -0.112 0.047 1.00 91.75 232 GLU A CA 1
ATOM 1819 C C . GLU A 1 232 ? -2.772 -1.413 0.151 1.00 91.75 232 GLU A C 1
ATOM 1821 O O . GLU A 1 232 ? -2.013 -1.755 -0.757 1.00 91.75 232 GLU A O 1
ATOM 1826 N N . LEU A 1 233 ? -2.999 -2.226 1.188 1.00 87.50 233 LEU A N 1
ATOM 1827 C CA . LEU A 1 233 ? -2.307 -3.513 1.304 1.00 87.50 233 LEU A CA 1
ATOM 1828 C C . LEU A 1 233 ? -2.638 -4.454 0.131 1.00 87.50 233 LEU A C 1
ATOM 1830 O O . LEU A 1 233 ? -1.758 -5.142 -0.399 1.00 87.50 233 LEU A O 1
ATOM 1834 N N . ASN A 1 234 ? -3.901 -4.494 -0.300 1.00 89.56 234 ASN A N 1
ATOM 1835 C CA . ASN A 1 234 ? -4.307 -5.299 -1.451 1.00 89.56 234 ASN A CA 1
ATOM 1836 C C . ASN A 1 234 ? -3.619 -4.836 -2.741 1.00 89.56 234 ASN A C 1
ATOM 1838 O O . ASN A 1 234 ? -3.263 -5.675 -3.568 1.00 89.56 234 ASN A O 1
ATOM 1842 N N . THR A 1 235 ? -3.364 -3.534 -2.888 1.00 89.88 235 THR A N 1
ATOM 1843 C CA . THR A 1 235 ? -2.599 -2.963 -4.002 1.00 89.88 235 THR A CA 1
ATOM 1844 C C . THR A 1 235 ? -1.188 -3.543 -4.052 1.00 89.88 235 THR A C 1
ATOM 1846 O O . THR A 1 235 ? -0.746 -3.968 -5.122 1.00 89.88 235 THR A O 1
ATOM 1849 N N . TRP A 1 236 ? -0.507 -3.646 -2.909 1.00 85.50 236 TRP A N 1
ATOM 1850 C CA . TRP A 1 236 ? 0.833 -4.237 -2.826 1.00 85.50 236 TRP A CA 1
ATOM 1851 C C . TRP A 1 236 ? 0.796 -5.738 -3.121 1.00 85.50 236 TRP A C 1
ATOM 1853 O O . TRP A 1 236 ? 1.565 -6.248 -3.936 1.00 85.50 236 TRP A O 1
ATOM 1863 N N . CYS A 1 237 ? -0.167 -6.445 -2.524 1.00 82.62 237 CYS A N 1
ATOM 1864 C CA . CYS A 1 237 ? -0.372 -7.876 -2.744 1.00 82.62 237 CYS A CA 1
ATOM 1865 C C . CYS A 1 237 ? -0.644 -8.207 -4.215 1.00 82.62 237 CYS A C 1
ATOM 1867 O O . CYS A 1 237 ? -0.114 -9.178 -4.751 1.00 82.62 237 CYS A O 1
ATOM 1869 N N . ARG A 1 238 ? -1.430 -7.378 -4.903 1.00 85.19 238 ARG A N 1
ATOM 1870 C CA . ARG A 1 238 ? -1.748 -7.558 -6.320 1.00 85.19 238 ARG A CA 1
ATOM 1871 C C . ARG A 1 238 ? -0.506 -7.545 -7.200 1.00 85.19 238 ARG A C 1
ATOM 1873 O O . ARG A 1 238 ? -0.440 -8.282 -8.181 1.00 85.19 238 ARG A O 1
ATOM 1880 N N . MET A 1 239 ? 0.481 -6.720 -6.866 1.00 79.25 239 MET A N 1
ATOM 1881 C CA . MET A 1 239 ? 1.715 -6.630 -7.646 1.00 79.25 239 MET A CA 1
ATOM 1882 C C . MET A 1 239 ? 2.559 -7.901 -7.537 1.00 79.25 239 MET A C 1
ATOM 1884 O O . MET A 1 239 ? 3.247 -8.250 -8.493 1.00 79.25 239 MET A O 1
ATOM 1888 N N . LEU A 1 240 ? 2.422 -8.645 -6.437 1.00 74.69 240 LEU A N 1
ATOM 1889 C CA . LEU A 1 240 ? 3.005 -9.978 -6.267 1.00 74.69 240 LEU A CA 1
ATOM 1890 C C . LEU A 1 240 ? 2.267 -11.065 -7.063 1.00 74.69 240 LEU A C 1
ATOM 1892 O O . LEU A 1 240 ? 2.825 -12.129 -7.314 1.00 74.69 240 LEU A O 1
ATOM 1896 N N . TRP A 1 241 ? 1.020 -10.805 -7.469 1.00 76.44 241 TRP A N 1
ATOM 1897 C CA . TRP A 1 241 ? 0.221 -11.695 -8.320 1.00 76.44 241 TRP A CA 1
ATOM 1898 C C . TRP A 1 241 ? 0.542 -11.551 -9.813 1.00 76.44 241 TRP A C 1
ATOM 1900 O O . TRP A 1 241 ? 0.074 -12.333 -10.644 1.00 76.44 241 TRP A O 1
ATOM 1910 N N . SER A 1 242 ? 1.332 -10.538 -10.172 1.00 78.69 242 SER A N 1
ATOM 1911 C CA . SER A 1 242 ? 1.806 -10.341 -11.534 1.00 78.69 242 SER A CA 1
ATOM 1912 C C . SER A 1 242 ? 2.891 -11.358 -11.879 1.00 78.69 242 SER A C 1
ATOM 1914 O O . SER A 1 242 ? 3.788 -11.640 -11.092 1.00 78.69 242 SER A O 1
ATOM 1916 N N . ARG A 1 243 ? 2.876 -11.854 -13.121 1.00 78.31 243 ARG A N 1
ATOM 1917 C CA . ARG A 1 243 ? 3.983 -12.655 -13.677 1.00 78.31 243 ARG A CA 1
ATOM 1918 C C . ARG A 1 243 ? 5.287 -11.850 -13.792 1.00 78.31 243 ARG A C 1
ATOM 1920 O O . ARG A 1 243 ? 6.364 -12.431 -13.896 1.00 78.31 243 ARG A O 1
ATOM 1927 N N . HIS A 1 244 ? 5.161 -10.530 -13.848 1.00 87.38 244 HIS A N 1
ATOM 1928 C CA . HIS A 1 244 ? 6.223 -9.577 -14.129 1.00 87.38 244 HIS A CA 1
ATOM 1929 C C . HIS A 1 244 ? 6.448 -8.674 -12.908 1.00 87.38 244 HIS A C 1
ATOM 1931 O O . HIS A 1 244 ? 5.478 -8.052 -12.456 1.00 87.38 244 HIS A O 1
ATOM 1937 N N . PRO A 1 245 ? 7.681 -8.584 -12.370 1.00 92.50 245 PRO A N 1
ATOM 1938 C CA . PRO A 1 245 ? 7.936 -7.909 -11.101 1.00 92.50 245 PRO A CA 1
ATOM 1939 C C . PRO A 1 245 ? 8.028 -6.382 -11.217 1.00 92.50 245 PRO A C 1
ATOM 1941 O O . PRO A 1 245 ? 8.134 -5.723 -10.187 1.00 92.50 245 PRO A O 1
ATOM 1944 N N . GLY A 1 246 ? 7.965 -5.793 -12.420 1.00 94.81 246 GLY A N 1
ATOM 1945 C CA . GLY A 1 246 ? 8.135 -4.351 -12.615 1.00 94.81 246 GLY A CA 1
ATOM 1946 C C . GLY A 1 246 ? 7.188 -3.506 -11.763 1.00 94.81 246 GLY A C 1
ATOM 1947 O O . GLY A 1 246 ? 7.631 -2.571 -11.105 1.00 94.81 246 GLY A O 1
ATOM 1948 N N . GLY A 1 247 ? 5.907 -3.881 -11.685 1.00 94.00 247 GLY A N 1
ATOM 1949 C CA . GLY A 1 247 ? 4.946 -3.196 -10.812 1.00 94.00 247 GLY A CA 1
ATOM 1950 C C . GLY A 1 247 ? 5.347 -3.226 -9.335 1.00 94.00 247 GLY A C 1
ATOM 1951 O O . GLY A 1 247 ? 5.311 -2.191 -8.676 1.00 94.00 247 GLY A O 1
ATOM 1952 N N . ALA A 1 248 ? 5.796 -4.383 -8.841 1.00 92.94 248 ALA A N 1
ATOM 1953 C CA . ALA A 1 248 ? 6.233 -4.543 -7.455 1.00 92.94 248 ALA A CA 1
ATOM 1954 C C . ALA A 1 248 ? 7.518 -3.752 -7.162 1.00 92.94 248 ALA A C 1
ATOM 1956 O O . ALA A 1 248 ? 7.600 -3.095 -6.131 1.00 92.94 248 ALA A O 1
ATOM 1957 N N . ILE A 1 249 ? 8.482 -3.738 -8.092 1.00 95.06 249 ILE A N 1
ATOM 1958 C CA . ILE A 1 249 ? 9.691 -2.903 -7.990 1.00 95.06 249 ILE A CA 1
ATOM 1959 C C . ILE A 1 249 ? 9.316 -1.424 -7.890 1.00 95.06 249 ILE A C 1
ATOM 1961 O O . ILE A 1 249 ? 9.848 -0.716 -7.042 1.00 95.06 249 ILE A O 1
ATOM 1965 N N . GLY A 1 250 ? 8.394 -0.959 -8.738 1.00 95.00 250 GLY A N 1
ATOM 1966 C CA . GLY A 1 250 ? 7.916 0.420 -8.697 1.00 95.00 250 GLY A CA 1
ATOM 1967 C C . GLY A 1 250 ? 7.259 0.777 -7.364 1.00 95.00 250 GLY A C 1
ATOM 1968 O O . GLY A 1 250 ? 7.561 1.821 -6.792 1.00 95.00 250 GLY A O 1
ATOM 1969 N N . ALA A 1 251 ? 6.391 -0.090 -6.839 1.00 93.38 251 ALA A N 1
ATOM 1970 C CA . ALA A 1 251 ? 5.759 0.147 -5.544 1.00 93.38 251 ALA A CA 1
ATOM 1971 C C . ALA A 1 251 ? 6.750 0.139 -4.381 1.00 93.38 251 ALA A C 1
ATOM 1973 O O . ALA A 1 251 ? 6.697 1.048 -3.560 1.00 93.38 251 ALA A O 1
ATOM 1974 N N . LEU A 1 252 ? 7.683 -0.813 -4.332 1.00 92.75 252 LEU A N 1
ATOM 1975 C CA . LEU A 1 252 ? 8.717 -0.828 -3.296 1.00 92.75 252 LEU A CA 1
ATOM 1976 C C . LEU A 1 252 ? 9.581 0.440 -3.370 1.00 92.75 252 LEU A C 1
ATOM 1978 O O . LEU A 1 252 ? 9.764 1.099 -2.356 1.00 92.75 252 LEU A O 1
ATOM 1982 N N . TYR A 1 253 ? 9.980 0.872 -4.573 1.00 94.19 253 TYR A N 1
ATOM 1983 C CA . TYR A 1 253 ? 10.673 2.152 -4.752 1.00 94.19 253 TYR A CA 1
ATOM 1984 C C . TYR A 1 253 ? 9.868 3.344 -4.218 1.00 94.19 253 TYR A C 1
ATOM 1986 O O . TYR A 1 253 ? 10.431 4.230 -3.581 1.00 94.19 253 TYR A O 1
ATOM 1994 N N . SER A 1 254 ? 8.549 3.367 -4.448 1.00 93.06 254 SER A N 1
ATOM 1995 C CA . SER A 1 254 ? 7.700 4.461 -3.963 1.00 93.06 254 SER A CA 1
ATOM 1996 C C . SER A 1 254 ? 7.715 4.587 -2.440 1.00 93.06 254 SER A C 1
ATOM 1998 O O . SER A 1 254 ? 7.781 5.707 -1.944 1.00 93.06 254 SER A O 1
ATOM 2000 N N . VAL A 1 255 ? 7.706 3.464 -1.713 1.00 89.69 255 VAL A N 1
ATOM 2001 C CA . VAL A 1 255 ? 7.725 3.445 -0.242 1.00 89.69 255 VAL A CA 1
ATOM 2002 C C . VAL A 1 255 ? 9.016 4.077 0.257 1.00 89.69 255 VAL A C 1
ATOM 2004 O O . VAL A 1 255 ? 8.976 5.070 0.972 1.00 89.69 255 VAL A O 1
ATOM 2007 N N . GLU A 1 256 ? 10.140 3.585 -0.240 1.00 89.38 256 GLU A N 1
ATOM 2008 C CA . GLU A 1 256 ? 11.497 3.934 0.197 1.00 89.38 256 GLU A CA 1
ATOM 2009 C C . GLU A 1 256 ? 11.828 5.409 -0.029 1.00 89.38 256 GLU A C 1
ATOM 2011 O O . GLU A 1 256 ? 12.430 6.076 0.807 1.00 89.38 256 GLU A O 1
ATOM 2016 N N . VAL A 1 257 ? 11.373 5.968 -1.153 1.00 88.06 257 VAL A N 1
ATOM 2017 C CA . VAL A 1 257 ? 11.532 7.402 -1.436 1.00 88.06 257 VAL A CA 1
ATOM 2018 C C . VAL A 1 257 ? 10.586 8.250 -0.579 1.00 88.06 257 VAL A C 1
ATOM 2020 O O . VAL A 1 257 ? 10.888 9.402 -0.260 1.00 88.06 257 VAL A O 1
ATOM 2023 N N . SER A 1 258 ? 9.421 7.709 -0.223 1.00 83.62 258 SER A N 1
ATOM 2024 C CA . SER A 1 258 ? 8.368 8.458 0.458 1.00 83.62 258 SER A CA 1
ATOM 2025 C C . SER A 1 258 ? 8.559 8.535 1.970 1.00 83.62 258 SER A C 1
ATOM 2027 O O . SER A 1 258 ? 8.407 9.625 2.528 1.00 83.62 258 SER A O 1
ATOM 2029 N N . VAL A 1 259 ? 8.912 7.425 2.624 1.00 84.62 259 VAL A N 1
ATOM 2030 C CA . VAL A 1 259 ? 8.904 7.269 4.085 1.00 84.62 259 VAL A CA 1
ATOM 2031 C C . VAL A 1 259 ? 9.692 8.370 4.806 1.00 84.62 259 VAL A C 1
ATOM 2033 O O . VAL A 1 259 ? 9.102 9.041 5.667 1.00 84.62 259 VAL A O 1
ATOM 2036 N N . PRO A 1 260 ? 10.948 8.686 4.419 1.00 82.75 260 PRO A N 1
ATOM 2037 C CA . PRO A 1 260 ? 11.713 9.747 5.074 1.00 82.75 260 PRO A CA 1
ATOM 2038 C C . PRO A 1 260 ? 11.005 11.106 5.083 1.00 82.75 260 PRO A C 1
ATOM 2040 O O . PRO A 1 260 ? 11.073 11.849 6.065 1.00 82.75 260 PRO A O 1
ATOM 2043 N N . SER A 1 261 ? 10.301 11.439 3.994 1.00 80.19 261 SER A N 1
ATOM 2044 C CA . SER A 1 261 ? 9.714 12.768 3.794 1.00 80.19 261 SER A CA 1
ATOM 2045 C C . SER A 1 261 ? 8.585 13.079 4.779 1.00 80.19 261 SER A C 1
ATOM 2047 O O . SER A 1 261 ? 8.400 14.238 5.160 1.00 80.19 261 SER A O 1
ATOM 2049 N N . TYR A 1 262 ? 7.857 12.056 5.232 1.00 82.06 262 TYR A N 1
ATOM 2050 C CA . TYR A 1 262 ? 6.722 12.234 6.129 1.00 82.06 262 TYR A CA 1
ATOM 2051 C C . TYR A 1 262 ? 6.941 11.719 7.553 1.00 82.06 262 TYR A C 1
ATOM 2053 O O . TYR A 1 262 ? 6.198 12.091 8.464 1.00 82.06 262 TYR A O 1
ATOM 2061 N N . PHE A 1 263 ? 7.996 10.946 7.796 1.00 88.94 263 PHE A N 1
ATOM 2062 C CA . PHE A 1 263 ? 8.361 10.537 9.150 1.00 88.94 263 PHE A CA 1
ATOM 2063 C C . PHE A 1 263 ? 8.894 11.689 10.005 1.00 88.94 263 PHE A C 1
ATOM 2065 O O . PHE A 1 263 ? 8.601 11.730 11.198 1.00 88.94 263 PHE A O 1
ATOM 2072 N N . ALA A 1 264 ? 9.568 12.680 9.418 1.00 86.12 264 ALA A N 1
ATOM 2073 C CA . ALA A 1 264 ? 10.025 13.868 10.147 1.00 86.12 264 ALA A CA 1
ATOM 2074 C C . ALA A 1 264 ? 8.884 14.706 10.778 1.00 86.12 264 ALA A C 1
ATOM 2076 O O . ALA A 1 264 ? 8.941 15.009 11.977 1.00 86.12 264 ALA A O 1
ATOM 2077 N N . PRO A 1 265 ? 7.821 15.109 10.046 1.00 87.75 265 PRO A N 1
ATOM 2078 C CA . PRO A 1 265 ? 6.686 15.791 10.668 1.00 87.75 265 PRO A CA 1
ATOM 2079 C C . PRO A 1 265 ? 5.903 14.888 11.634 1.00 87.75 265 PRO A C 1
ATOM 2081 O O . PRO A 1 265 ? 5.447 15.383 12.667 1.00 87.75 265 PRO A O 1
ATOM 2084 N N . LEU A 1 266 ? 5.786 13.585 11.351 1.00 90.31 266 LEU A N 1
ATOM 2085 C CA . LEU A 1 266 ? 5.123 12.632 12.245 1.00 90.31 266 LEU A CA 1
ATOM 2086 C C . LEU A 1 266 ? 5.854 12.505 13.591 1.00 90.31 266 LEU A C 1
ATOM 2088 O O . LEU A 1 266 ? 5.219 12.602 14.640 1.00 90.31 266 LEU A O 1
ATOM 2092 N N . GLU A 1 267 ? 7.183 12.376 13.577 1.00 92.81 267 GLU A N 1
ATOM 2093 C CA . GLU A 1 267 ? 8.013 12.342 14.786 1.00 92.81 267 GLU A CA 1
ATOM 2094 C C . GLU A 1 267 ? 7.766 13.578 15.655 1.00 92.81 267 GLU A C 1
ATOM 2096 O O . GLU A 1 267 ? 7.496 13.468 16.852 1.00 92.81 267 GLU A O 1
ATOM 2101 N N . ARG A 1 268 ? 7.795 14.771 15.045 1.00 91.31 268 ARG A N 1
ATOM 2102 C CA . ARG A 1 268 ? 7.558 16.038 15.749 1.00 91.31 268 ARG A CA 1
ATOM 2103 C C . ARG A 1 268 ? 6.206 16.044 16.463 1.00 91.31 268 ARG A C 1
ATOM 2105 O O . ARG A 1 268 ? 6.132 16.510 17.600 1.00 91.31 268 ARG A O 1
ATOM 2112 N N . LEU A 1 269 ? 5.151 15.563 15.808 1.00 92.38 269 LEU A N 1
ATOM 2113 C CA . LEU A 1 269 ? 3.803 15.508 16.378 1.00 92.38 269 LEU A CA 1
ATOM 2114 C C . LEU A 1 269 ? 3.710 14.485 17.515 1.00 92.38 269 LEU A C 1
ATOM 2116 O O . LEU A 1 269 ? 3.188 14.807 18.581 1.00 92.38 269 LEU A O 1
ATOM 2120 N N . LEU A 1 270 ? 4.273 13.292 17.335 1.00 93.94 270 LEU A N 1
ATOM 2121 C CA . LEU A 1 270 ? 4.238 12.232 18.343 1.00 93.94 270 LEU A CA 1
ATOM 2122 C C . LEU A 1 270 ? 5.090 12.554 19.579 1.00 93.94 270 LEU A C 1
ATOM 2124 O O . LEU A 1 270 ? 4.672 12.269 20.701 1.00 93.94 270 LEU A O 1
ATOM 2128 N N . ARG A 1 271 ? 6.222 13.253 19.423 1.00 94.69 271 ARG A N 1
ATOM 2129 C CA . ARG A 1 271 ? 6.992 13.783 20.565 1.00 94.69 271 ARG A CA 1
ATOM 2130 C C . ARG A 1 271 ? 6.176 14.754 21.412 1.00 94.69 271 ARG A C 1
ATOM 2132 O O . ARG A 1 271 ? 6.276 14.730 22.636 1.00 94.69 271 ARG A O 1
ATOM 2139 N N . ARG A 1 272 ? 5.329 15.591 20.794 1.00 90.75 272 ARG A N 1
ATOM 2140 C CA . ARG A 1 272 ? 4.416 16.482 21.541 1.00 90.75 272 ARG A CA 1
ATOM 2141 C C . ARG A 1 272 ? 3.366 15.701 22.338 1.00 90.75 272 ARG A C 1
ATOM 2143 O O . ARG A 1 272 ? 2.916 16.201 23.363 1.00 90.75 272 ARG A O 1
ATOM 2150 N N . GLN A 1 273 ? 3.028 14.483 21.909 1.00 89.56 273 GLN A N 1
ATOM 2151 C CA . GLN A 1 273 ? 2.164 13.557 22.655 1.00 89.56 273 GLN A CA 1
ATOM 2152 C C . GLN A 1 273 ? 2.894 12.822 23.789 1.00 89.56 273 GLN A C 1
ATOM 2154 O O . GLN A 1 273 ? 2.274 12.052 24.518 1.00 89.56 273 GLN A O 1
ATOM 2159 N N . GLY A 1 274 ? 4.192 13.076 23.971 1.00 93.31 274 GLY A N 1
ATOM 2160 C CA . GLY A 1 274 ? 4.987 12.507 25.055 1.00 93.31 274 GLY A CA 1
ATOM 2161 C C . GLY A 1 274 ? 5.642 11.167 24.731 1.00 93.31 274 GLY A C 1
ATOM 2162 O O . GLY A 1 274 ? 6.112 10.515 25.660 1.00 93.31 274 GLY A O 1
ATOM 2163 N N . LEU A 1 275 ? 5.695 10.758 23.456 1.00 95.88 275 LEU A N 1
ATOM 2164 C CA . LEU A 1 275 ? 6.483 9.590 23.057 1.00 95.88 275 LEU A CA 1
ATOM 2165 C C . LEU A 1 275 ? 7.980 9.897 23.198 1.00 95.88 275 LEU A C 1
ATOM 2167 O O . LEU A 1 275 ? 8.451 10.966 22.793 1.00 95.88 275 LEU A O 1
ATOM 2171 N N . ASP A 1 276 ? 8.710 8.954 23.788 1.00 96.50 276 ASP A N 1
ATOM 2172 C CA . ASP A 1 276 ? 10.156 9.021 23.970 1.00 96.50 276 ASP A CA 1
ATOM 2173 C C . ASP A 1 276 ? 10.916 8.431 22.771 1.00 96.50 276 ASP A C 1
ATOM 2175 O O . ASP A 1 276 ? 10.326 7.953 21.800 1.00 96.50 276 ASP A O 1
ATOM 2179 N N . ASP A 1 277 ? 1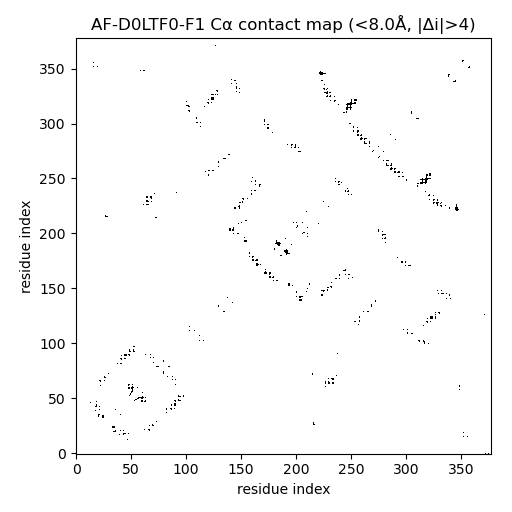2.247 8.502 22.823 1.00 95.94 277 ASP A N 1
ATOM 2180 C CA . ASP A 1 277 ? 13.112 7.996 21.751 1.00 95.94 277 ASP A CA 1
ATOM 2181 C C . ASP A 1 277 ? 12.943 6.488 21.532 1.00 95.94 277 ASP A C 1
ATOM 2183 O O . ASP A 1 277 ? 13.029 6.018 20.402 1.00 95.94 277 ASP A O 1
ATOM 2187 N N . GLU A 1 278 ? 12.658 5.728 22.593 1.00 94.94 278 GLU A N 1
ATOM 2188 C CA . GLU A 1 278 ? 12.459 4.283 22.492 1.00 94.94 278 GLU A CA 1
ATOM 2189 C C . GLU A 1 278 ? 11.148 3.945 21.763 1.00 94.94 278 GLU A C 1
ATOM 2191 O O . GLU A 1 278 ? 11.110 3.035 20.932 1.00 94.94 278 GLU A O 1
ATOM 2196 N N . ALA A 1 279 ? 10.070 4.686 22.031 1.00 94.44 279 ALA A N 1
ATOM 2197 C CA . ALA A 1 279 ? 8.801 4.539 21.324 1.00 94.44 279 ALA A CA 1
ATOM 2198 C C . ALA A 1 279 ? 8.878 5.003 19.860 1.00 94.44 279 ALA A C 1
ATOM 2200 O O . ALA A 1 279 ? 8.121 4.509 19.025 1.00 94.44 279 ALA A O 1
ATOM 2201 N N . LEU A 1 280 ? 9.773 5.942 19.545 1.00 95.62 280 LEU A N 1
ATOM 2202 C CA . LEU A 1 280 ? 9.928 6.521 18.207 1.00 95.62 280 LEU A CA 1
ATOM 2203 C C . LEU A 1 280 ? 11.015 5.858 17.360 1.00 95.62 280 LEU A C 1
ATOM 2205 O O . LEU A 1 280 ? 11.176 6.247 16.206 1.00 95.62 280 LEU A O 1
ATOM 2209 N N . GLU A 1 281 ? 11.696 4.834 17.880 1.00 94.50 281 GLU A N 1
ATOM 2210 C CA . GLU A 1 281 ? 12.790 4.129 17.198 1.00 94.50 281 GLU A CA 1
ATOM 2211 C C . GLU A 1 281 ? 12.393 3.642 15.792 1.00 94.50 281 GLU A C 1
ATOM 2213 O O . GLU A 1 281 ? 13.187 3.740 14.858 1.00 94.50 281 GLU A O 1
ATOM 2218 N N . TYR A 1 282 ? 11.137 3.204 15.613 1.00 92.12 282 TYR A N 1
ATOM 2219 C CA . TYR A 1 282 ? 10.586 2.868 14.294 1.00 92.12 282 TYR A CA 1
ATOM 2220 C C . TYR A 1 282 ? 10.695 4.042 13.314 1.00 92.12 282 TYR A C 1
ATOM 2222 O O . TYR A 1 282 ? 11.204 3.888 12.212 1.00 92.12 282 TYR A O 1
ATOM 2230 N N . ILE A 1 283 ? 10.237 5.227 13.717 1.00 92.31 283 ILE A N 1
ATOM 2231 C CA . ILE A 1 283 ? 10.201 6.410 12.856 1.00 92.31 283 ILE A CA 1
ATOM 2232 C C . ILE A 1 283 ? 11.613 6.929 12.603 1.00 92.31 283 ILE A C 1
ATOM 2234 O O . ILE A 1 283 ? 11.965 7.214 11.462 1.00 92.31 283 ILE A O 1
ATOM 2238 N N . THR A 1 284 ? 12.433 7.046 13.647 1.00 92.25 284 THR A N 1
ATOM 2239 C CA . THR A 1 284 ? 13.788 7.589 13.511 1.00 92.25 284 THR A CA 1
ATOM 2240 C C . THR A 1 284 ? 14.683 6.673 12.678 1.00 92.25 284 THR A C 1
ATOM 2242 O O . THR A 1 284 ? 15.473 7.169 11.883 1.00 92.25 284 THR A O 1
ATOM 2245 N N . GLY A 1 285 ? 14.528 5.348 12.792 1.00 88.88 285 GLY A N 1
ATOM 2246 C CA . GLY A 1 285 ? 15.309 4.383 12.011 1.00 88.88 285 GLY A CA 1
ATOM 2247 C C . GLY A 1 285 ? 15.107 4.515 10.498 1.00 88.88 285 GLY A C 1
ATOM 2248 O O . GLY A 1 285 ? 16.083 4.486 9.746 1.00 88.88 285 GLY A O 1
ATOM 2249 N N . HIS A 1 286 ? 13.868 4.743 10.058 1.00 89.56 286 HIS A N 1
ATOM 2250 C CA . HIS A 1 286 ? 13.527 4.898 8.638 1.00 89.56 286 HIS A CA 1
ATOM 2251 C C . HIS A 1 286 ? 13.861 6.295 8.083 1.00 89.56 286 HIS A C 1
ATOM 2253 O O . HIS A 1 286 ? 13.982 6.477 6.878 1.00 89.56 286 HIS A O 1
ATOM 2259 N N . GLN A 1 287 ? 14.059 7.314 8.930 1.00 86.06 287 GLN A N 1
ATOM 2260 C CA . GLN A 1 287 ? 14.555 8.613 8.449 1.00 86.06 287 GLN A CA 1
ATOM 2261 C C . GLN A 1 287 ? 16.014 8.547 7.972 1.00 86.06 287 GLN A C 1
ATOM 2263 O O . GLN A 1 287 ? 16.425 9.373 7.156 1.00 86.06 287 GLN A O 1
ATOM 2268 N N . GLU A 1 288 ? 16.794 7.593 8.485 1.00 81.25 288 GLU A N 1
ATOM 2269 C CA . GLU A 1 288 ? 18.200 7.398 8.120 1.00 81.25 288 GLU A CA 1
ATOM 2270 C C . GLU A 1 288 ? 18.365 6.259 7.106 1.00 81.25 288 GLU A C 1
ATOM 2272 O O . GLU A 1 288 ? 18.963 6.457 6.048 1.00 81.25 288 GLU A O 1
ATOM 2277 N N . THR A 1 289 ? 17.810 5.082 7.415 1.00 77.31 289 THR A N 1
ATOM 2278 C CA . THR A 1 289 ? 18.026 3.844 6.646 1.00 77.31 289 THR A CA 1
ATOM 2279 C C . THR A 1 289 ? 17.424 3.933 5.244 1.00 77.31 289 THR A C 1
ATOM 2281 O O . THR A 1 289 ? 18.098 3.628 4.257 1.00 77.31 289 THR A O 1
ATOM 2284 N N . ASP A 1 290 ? 16.205 4.459 5.126 1.00 79.94 290 ASP A N 1
ATOM 2285 C CA . ASP A 1 290 ? 15.487 4.470 3.850 1.00 79.94 290 ASP A CA 1
ATOM 2286 C C . ASP A 1 290 ? 16.081 5.482 2.858 1.00 79.94 290 ASP A C 1
ATOM 2288 O O . ASP A 1 290 ? 15.905 5.356 1.650 1.00 79.94 290 ASP A O 1
ATOM 2292 N N . VAL A 1 291 ? 16.858 6.472 3.320 1.00 81.06 291 VAL A N 1
ATOM 2293 C CA . VAL A 1 291 ? 17.605 7.365 2.413 1.00 81.06 291 VAL A CA 1
ATOM 2294 C C . VAL A 1 291 ? 18.665 6.575 1.640 1.00 81.06 291 VAL A C 1
ATOM 2296 O O . VAL A 1 291 ? 18.865 6.798 0.441 1.00 81.06 291 VAL A O 1
ATOM 2299 N N . GLU A 1 292 ? 19.337 5.635 2.308 1.00 83.75 292 GLU A N 1
ATOM 2300 C CA . GLU A 1 292 ? 20.294 4.739 1.662 1.00 83.75 292 GLU A CA 1
ATOM 2301 C C . GLU A 1 292 ? 19.574 3.744 0.745 1.00 83.75 292 GLU A C 1
ATOM 2303 O O . GLU A 1 292 ? 19.980 3.569 -0.412 1.00 83.75 292 GLU A O 1
ATOM 2308 N N . HIS A 1 293 ? 18.474 3.146 1.216 1.00 86.38 293 HIS A N 1
ATOM 2309 C CA . HIS A 1 293 ? 17.674 2.214 0.419 1.00 86.38 293 HIS A CA 1
ATOM 2310 C C . HIS A 1 293 ? 17.083 2.885 -0.822 1.00 86.38 293 HIS A C 1
ATOM 2312 O O . HIS A 1 293 ? 17.195 2.319 -1.906 1.00 86.38 293 HIS A O 1
ATOM 2318 N N . ALA A 1 294 ? 16.555 4.107 -0.744 1.00 85.75 294 ALA A N 1
ATOM 2319 C CA . ALA A 1 294 ? 16.046 4.848 -1.902 1.00 85.75 294 ALA A CA 1
ATOM 2320 C C . ALA A 1 294 ? 17.106 4.983 -3.013 1.00 85.75 294 ALA A C 1
ATOM 2322 O O . ALA A 1 294 ? 16.822 4.761 -4.196 1.00 85.75 294 ALA A O 1
ATOM 2323 N N . GLY A 1 295 ? 18.360 5.266 -2.641 1.00 88.56 295 GLY A N 1
ATOM 2324 C CA . GLY A 1 295 ? 19.484 5.294 -3.579 1.00 88.56 295 GLY A CA 1
ATOM 2325 C C . GLY A 1 295 ? 19.773 3.924 -4.204 1.00 88.56 295 GLY A C 1
ATOM 2326 O O . GLY A 1 295 ? 19.958 3.817 -5.421 1.00 88.56 295 GLY A O 1
ATOM 2327 N N . GLN A 1 296 ? 19.771 2.861 -3.396 1.00 90.75 296 GLN A N 1
ATOM 2328 C CA . GLN A 1 296 ? 19.967 1.485 -3.866 1.00 90.75 296 GLN A CA 1
ATOM 2329 C C . GLN A 1 296 ? 18.841 1.030 -4.803 1.00 90.75 296 GLN A C 1
ATOM 2331 O O . GLN A 1 296 ? 19.108 0.454 -5.861 1.00 90.75 296 GLN A O 1
ATOM 2336 N N . TRP A 1 297 ? 17.592 1.341 -4.460 1.00 91.38 297 TRP A N 1
ATOM 2337 C CA . TRP A 1 297 ? 16.416 1.038 -5.262 1.00 91.38 297 TRP A CA 1
ATOM 2338 C C . TRP A 1 297 ? 16.423 1.777 -6.594 1.00 91.38 297 TRP A C 1
ATOM 2340 O O . TRP A 1 297 ? 16.079 1.181 -7.614 1.00 91.38 297 TRP A O 1
ATOM 2350 N N . ARG A 1 298 ? 16.884 3.032 -6.632 1.00 92.81 298 ARG A N 1
ATOM 2351 C CA . ARG A 1 298 ? 17.048 3.764 -7.894 1.00 92.81 298 ARG A CA 1
ATOM 2352 C C . ARG A 1 298 ? 18.037 3.059 -8.825 1.00 92.81 298 ARG A C 1
ATOM 2354 O O . ARG A 1 298 ? 17.732 2.837 -9.997 1.00 92.81 298 ARG A O 1
ATOM 2361 N N . VAL A 1 299 ? 19.202 2.659 -8.309 1.00 93.69 299 VAL A N 1
ATOM 2362 C CA . VAL A 1 299 ? 20.217 1.919 -9.086 1.00 93.69 299 VAL A CA 1
ATOM 2363 C C . VAL A 1 299 ? 19.677 0.563 -9.547 1.00 93.69 299 VAL A C 1
ATOM 2365 O O . VAL A 1 299 ? 19.893 0.157 -10.693 1.00 93.69 299 VAL A O 1
ATOM 2368 N N . LEU A 1 300 ? 18.956 -0.144 -8.675 1.00 94.56 300 LEU A N 1
ATOM 2369 C CA . LEU A 1 300 ? 18.294 -1.398 -9.016 1.00 94.56 300 LEU A CA 1
ATOM 2370 C C . LEU A 1 300 ? 17.281 -1.205 -10.148 1.00 94.56 300 LEU A C 1
ATOM 2372 O O . LEU A 1 300 ? 17.292 -1.974 -11.107 1.00 94.56 300 LEU A O 1
ATOM 2376 N N . LEU A 1 301 ? 16.420 -0.196 -10.042 1.00 95.44 301 LEU A N 1
ATOM 2377 C CA . LEU A 1 301 ? 15.382 0.111 -11.019 1.00 95.44 301 LEU A CA 1
ATOM 2378 C C . LEU A 1 301 ? 15.998 0.408 -12.389 1.00 95.44 301 LEU A C 1
ATOM 2380 O O . LEU A 1 301 ? 15.525 -0.120 -13.396 1.00 95.44 301 LEU A O 1
ATOM 2384 N N . GLN A 1 302 ? 17.094 1.171 -12.438 1.00 95.56 302 GLN A N 1
ATOM 2385 C CA . GLN A 1 302 ? 17.835 1.412 -13.679 1.00 95.56 302 GLN A CA 1
ATOM 2386 C C . GLN A 1 302 ? 18.344 0.100 -14.283 1.00 95.56 302 GLN A C 1
ATOM 2388 O O . GLN A 1 302 ? 18.003 -0.228 -15.418 1.00 95.56 302 GLN A O 1
ATOM 2393 N N . ARG A 1 303 ? 19.069 -0.711 -13.503 1.00 96.31 303 ARG A N 1
ATOM 2394 C CA . ARG A 1 303 ? 19.585 -2.019 -13.951 1.00 96.31 303 ARG A CA 1
ATOM 2395 C C . ARG A 1 303 ? 18.486 -2.985 -14.386 1.00 96.31 303 ARG A C 1
ATOM 2397 O O . ARG A 1 303 ? 18.685 -3.791 -15.296 1.00 96.31 303 ARG A O 1
ATOM 2404 N N . TYR A 1 304 ? 17.334 -2.934 -13.725 1.00 96.81 304 TYR A N 1
ATOM 2405 C CA . TYR A 1 304 ? 16.162 -3.716 -14.087 1.00 96.81 304 TYR A CA 1
ATOM 2406 C C . TYR A 1 304 ? 15.638 -3.297 -15.462 1.00 96.81 304 TYR A C 1
ATOM 2408 O O . TYR A 1 304 ? 15.506 -4.139 -16.351 1.00 96.81 304 TYR A O 1
ATOM 2416 N N . LEU A 1 305 ? 15.411 -1.998 -15.668 1.00 96.94 305 LEU A N 1
ATOM 2417 C CA . LEU A 1 305 ? 14.866 -1.454 -16.911 1.00 96.94 305 LEU A CA 1
ATOM 2418 C C . LEU A 1 305 ? 15.855 -1.485 -18.085 1.00 96.94 305 LEU A C 1
ATOM 2420 O O . LEU A 1 305 ? 15.412 -1.540 -19.229 1.00 96.94 305 LEU A O 1
ATOM 2424 N N . GLU A 1 306 ? 17.167 -1.538 -17.839 1.00 96.56 306 GLU A N 1
ATOM 2425 C CA . GLU A 1 306 ? 18.163 -1.865 -18.874 1.00 96.56 306 GLU A CA 1
ATOM 2426 C C . GLU A 1 306 ? 17.912 -3.252 -19.483 1.00 96.56 306 GLU A C 1
ATOM 2428 O O . GLU A 1 306 ? 18.084 -3.454 -20.686 1.00 96.56 306 GLU A O 1
ATOM 2433 N N . ARG A 1 307 ? 17.497 -4.222 -18.657 1.00 95.94 307 ARG A N 1
ATOM 2434 C CA . ARG A 1 307 ? 17.223 -5.607 -19.081 1.00 95.94 307 ARG A CA 1
ATOM 2435 C C . ARG A 1 307 ? 15.781 -5.822 -19.522 1.00 95.94 307 ARG A C 1
ATOM 2437 O O . ARG A 1 307 ? 15.522 -6.758 -20.276 1.00 95.94 307 ARG A O 1
ATOM 2444 N N . ARG A 1 308 ? 14.863 -5.011 -18.996 1.00 95.94 308 ARG A N 1
ATOM 2445 C CA . ARG A 1 308 ? 13.407 -5.123 -19.149 1.00 95.94 308 ARG A CA 1
ATOM 2446 C C . ARG A 1 308 ? 12.774 -3.782 -19.538 1.00 95.94 308 ARG A C 1
ATOM 2448 O O . ARG A 1 308 ? 11.906 -3.286 -18.814 1.00 95.94 308 ARG A O 1
ATOM 2455 N N . PRO A 1 309 ? 13.188 -3.160 -20.656 1.00 95.25 309 PRO A N 1
ATOM 2456 C CA . PRO A 1 309 ? 12.645 -1.865 -21.064 1.00 95.25 309 PRO A CA 1
ATOM 2457 C C . PRO A 1 309 ? 11.130 -1.914 -21.317 1.00 95.25 309 PRO A C 1
ATOM 2459 O O . PRO A 1 309 ? 10.451 -0.903 -21.147 1.00 95.25 309 PRO A O 1
ATOM 2462 N N . GLU A 1 310 ? 10.584 -3.084 -21.665 1.00 94.69 310 GLU A N 1
ATOM 2463 C CA . GLU A 1 310 ? 9.151 -3.313 -21.857 1.00 94.69 310 GLU A CA 1
ATOM 2464 C C . GLU A 1 310 ? 8.319 -3.118 -20.579 1.00 94.69 310 GLU A C 1
ATOM 2466 O O . GLU A 1 310 ? 7.120 -2.857 -20.661 1.00 94.69 310 GLU A O 1
ATOM 2471 N N . GLU A 1 311 ? 8.938 -3.204 -19.396 1.00 95.38 311 GLU A N 1
ATOM 2472 C CA . GLU A 1 311 ? 8.250 -3.090 -18.105 1.00 95.38 311 GLU A CA 1
ATOM 2473 C C . GLU A 1 311 ? 8.252 -1.669 -17.524 1.00 95.38 311 GLU A C 1
ATOM 2475 O O . GLU A 1 311 ? 7.732 -1.448 -16.430 1.00 95.38 311 GLU A O 1
ATOM 2480 N N . ARG A 1 312 ? 8.763 -0.679 -18.265 1.00 96.12 312 ARG A N 1
ATOM 2481 C CA . ARG A 1 312 ? 8.811 0.731 -17.840 1.00 96.12 312 ARG A CA 1
ATOM 2482 C C . ARG A 1 312 ? 7.449 1.262 -17.384 1.00 96.12 312 ARG A C 1
ATOM 2484 O O . ARG A 1 312 ? 7.344 1.893 -16.336 1.00 96.12 312 ARG A O 1
ATOM 2491 N N . THR A 1 313 ? 6.399 0.964 -18.147 1.00 95.81 313 THR A N 1
ATOM 2492 C CA . THR A 1 313 ? 5.027 1.360 -17.803 1.00 95.81 313 THR A CA 1
ATOM 2493 C C . THR A 1 313 ? 4.552 0.673 -16.528 1.00 95.81 313 THR A C 1
ATOM 2495 O O . THR A 1 313 ? 3.966 1.332 -15.679 1.00 95.81 313 THR A O 1
ATOM 2498 N N . ALA A 1 314 ? 4.844 -0.621 -16.354 1.00 94.88 314 ALA A N 1
ATOM 2499 C CA . ALA A 1 314 ? 4.453 -1.359 -15.156 1.00 94.88 314 ALA A CA 1
ATOM 2500 C C . ALA A 1 314 ? 5.140 -0.802 -13.900 1.00 94.88 314 ALA A C 1
ATOM 2502 O O . ALA A 1 314 ? 4.468 -0.609 -12.893 1.00 94.88 314 ALA A O 1
ATOM 2503 N N . VAL A 1 315 ? 6.438 -0.481 -13.978 1.00 96.19 315 VAL A N 1
ATOM 2504 C CA . VAL A 1 315 ? 7.190 0.179 -12.894 1.00 96.19 315 VAL A CA 1
ATOM 2505 C C . VAL A 1 315 ? 6.552 1.514 -12.521 1.00 96.19 315 VAL A C 1
ATOM 2507 O O . VAL A 1 315 ? 6.204 1.731 -11.364 1.00 96.19 315 VAL A O 1
ATOM 2510 N N . TYR A 1 316 ? 6.340 2.388 -13.505 1.00 96.94 316 TYR A N 1
ATOM 2511 C CA . TYR A 1 316 ? 5.767 3.714 -13.274 1.00 96.94 316 TYR A CA 1
ATOM 2512 C C . TYR A 1 316 ? 4.360 3.640 -12.662 1.00 96.94 316 TYR A C 1
ATOM 2514 O O . TYR A 1 316 ? 4.053 4.304 -11.673 1.00 96.94 316 TYR A O 1
ATOM 2522 N N . GLN A 1 317 ? 3.510 2.774 -13.215 1.00 95.12 317 GLN A N 1
ATOM 2523 C CA . GLN A 1 317 ? 2.147 2.562 -12.740 1.00 95.12 317 GLN A CA 1
ATOM 2524 C C . GLN A 1 317 ? 2.099 1.932 -11.348 1.00 95.12 317 GLN A C 1
ATOM 2526 O O . GLN A 1 317 ? 1.257 2.321 -10.542 1.00 95.12 317 GLN A O 1
ATOM 2531 N N . GLY A 1 318 ? 2.991 0.984 -11.055 1.00 94.62 318 GLY A N 1
ATOM 2532 C CA . GLY A 1 318 ? 3.101 0.364 -9.737 1.00 94.62 318 GLY A CA 1
ATOM 2533 C C . GLY A 1 318 ? 3.476 1.377 -8.661 1.00 94.62 318 GLY A C 1
ATOM 2534 O O . GLY A 1 318 ? 2.801 1.463 -7.637 1.00 94.62 318 GLY A O 1
ATOM 2535 N N . ALA A 1 319 ? 4.482 2.207 -8.942 1.00 95.25 319 ALA A N 1
ATOM 2536 C CA . ALA A 1 319 ? 4.937 3.258 -8.040 1.00 95.25 319 ALA A CA 1
ATOM 2537 C C . ALA A 1 319 ? 3.832 4.276 -7.724 1.00 95.25 319 ALA A C 1
ATOM 2539 O O . ALA A 1 319 ? 3.517 4.521 -6.5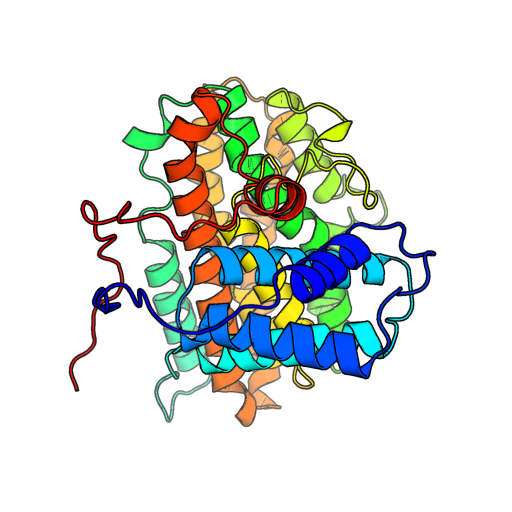61 1.00 95.25 319 ALA A O 1
ATOM 2540 N N . LEU A 1 320 ? 3.192 4.831 -8.758 1.00 94.69 320 LEU A N 1
ATOM 2541 C CA . LEU A 1 320 ? 2.144 5.828 -8.558 1.00 94.69 320 LEU A CA 1
ATOM 2542 C C . LEU A 1 320 ? 0.893 5.240 -7.919 1.00 94.69 320 LEU A C 1
ATOM 2544 O O . LEU A 1 320 ? 0.269 5.904 -7.097 1.00 94.69 320 LEU A O 1
ATOM 2548 N N . LEU A 1 321 ? 0.496 4.019 -8.276 1.00 93.62 321 LEU A N 1
ATOM 2549 C CA . LEU A 1 321 ? -0.662 3.403 -7.643 1.00 93.62 321 LEU A CA 1
ATOM 2550 C C . LEU A 1 321 ? -0.419 3.169 -6.148 1.00 93.62 321 LEU A C 1
ATOM 2552 O O . LEU A 1 321 ? -1.309 3.466 -5.356 1.00 93.62 321 LEU A O 1
ATOM 2556 N N . SER A 1 322 ? 0.770 2.685 -5.777 1.00 92.75 322 SER A N 1
ATOM 2557 C CA . SER A 1 322 ? 1.163 2.501 -4.378 1.00 92.75 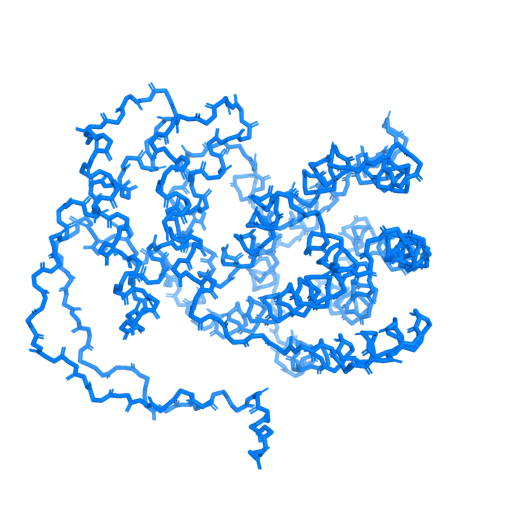322 SER A CA 1
ATOM 2558 C C . SER A 1 322 ? 1.078 3.820 -3.607 1.00 92.75 322 SER A C 1
ATOM 2560 O O . SER A 1 322 ? 0.291 3.920 -2.665 1.00 92.75 322 SER A O 1
ATOM 2562 N N . ALA A 1 323 ? 1.766 4.864 -4.084 1.00 92.31 323 ALA A N 1
ATOM 2563 C CA . ALA A 1 323 ? 1.760 6.184 -3.451 1.00 92.31 323 ALA A CA 1
ATOM 2564 C C . ALA A 1 323 ? 0.345 6.775 -3.310 1.00 92.31 323 ALA A C 1
ATOM 2566 O O . ALA A 1 323 ? -0.024 7.277 -2.253 1.00 92.31 323 ALA A O 1
ATOM 2567 N N . ASN A 1 324 ? -0.484 6.678 -4.354 1.00 91.75 324 ASN A N 1
ATOM 2568 C CA . ASN A 1 324 ? -1.862 7.169 -4.295 1.00 91.75 324 ASN A CA 1
ATOM 2569 C C . ASN A 1 324 ? -2.726 6.377 -3.306 1.00 91.75 324 ASN A C 1
ATOM 2571 O O . ASN A 1 324 ? -3.554 6.967 -2.616 1.00 91.75 324 ASN A O 1
ATOM 2575 N N . SER A 1 325 ? -2.563 5.052 -3.246 1.00 92.06 325 SER A N 1
ATOM 2576 C CA . SER A 1 325 ? -3.325 4.217 -2.314 1.00 92.06 325 SER A CA 1
ATOM 2577 C C . SER A 1 325 ? -2.987 4.526 -0.855 1.00 92.06 325 SER A C 1
ATOM 2579 O O . SER A 1 325 ? -3.901 4.633 -0.044 1.00 92.06 325 SER A O 1
ATOM 2581 N N . ASP A 1 326 ? -1.712 4.776 -0.553 1.00 90.81 326 ASP A N 1
ATOM 2582 C CA . ASP A 1 326 ? -1.230 5.166 0.775 1.00 90.81 326 ASP A CA 1
ATOM 2583 C C . ASP A 1 326 ? -1.753 6.557 1.191 1.00 90.81 326 ASP A C 1
ATOM 2585 O O . ASP A 1 326 ? -2.292 6.726 2.289 1.00 90.81 326 ASP A O 1
ATOM 2589 N N . VAL A 1 327 ? -1.725 7.543 0.285 1.00 90.38 327 VAL A N 1
ATOM 2590 C CA . VAL A 1 327 ? -2.331 8.867 0.531 1.00 90.38 327 VAL A CA 1
ATOM 2591 C C . VAL A 1 327 ? -3.837 8.751 0.791 1.00 90.38 327 VAL A C 1
ATOM 2593 O O . VAL A 1 327 ? -4.348 9.354 1.737 1.00 90.38 327 VAL A O 1
ATOM 2596 N N . LEU A 1 328 ? -4.558 7.953 -0.003 1.00 90.75 328 LEU A N 1
ATOM 2597 C CA . LEU A 1 328 ? -5.998 7.743 0.176 1.00 90.75 328 LEU A CA 1
ATOM 2598 C C . LEU A 1 328 ? -6.323 7.017 1.486 1.00 90.75 328 LEU A C 1
ATOM 2600 O O . LEU A 1 328 ? -7.292 7.387 2.154 1.00 90.75 328 LEU A O 1
ATOM 2604 N N . ALA A 1 329 ? -5.530 6.015 1.869 1.00 91.06 329 ALA A N 1
ATOM 2605 C CA . ALA A 1 329 ? -5.664 5.324 3.147 1.00 91.06 329 ALA A CA 1
ATOM 2606 C C . ALA A 1 329 ? -5.500 6.301 4.315 1.00 91.06 329 ALA A C 1
ATOM 2608 O O . ALA A 1 329 ? -6.348 6.348 5.210 1.00 91.06 329 ALA A O 1
ATOM 2609 N N . TRP A 1 330 ? -4.475 7.153 4.255 1.00 91.00 330 TRP A N 1
ATOM 2610 C CA . TRP A 1 330 ? -4.239 8.190 5.251 1.00 91.00 330 TRP A CA 1
ATOM 2611 C C . TRP A 1 330 ? -5.389 9.193 5.350 1.00 91.00 330 TRP A C 1
ATOM 2613 O O . TRP A 1 330 ? -5.942 9.396 6.432 1.00 91.00 330 TRP A O 1
ATOM 2623 N N . GLN A 1 331 ? -5.789 9.795 4.230 1.00 90.44 331 GLN A N 1
ATOM 2624 C CA . GLN A 1 331 ? -6.881 10.770 4.201 1.00 90.44 331 GLN A CA 1
ATOM 2625 C C . GLN A 1 331 ? -8.190 10.167 4.721 1.00 90.44 331 GLN A C 1
ATOM 2627 O O . GLN A 1 331 ? -8.924 10.815 5.468 1.00 90.44 331 GLN A O 1
ATOM 2632 N N . SER A 1 332 ? -8.460 8.906 4.381 1.00 91.44 332 SER A N 1
ATOM 2633 C CA . SER A 1 332 ? -9.649 8.189 4.847 1.00 91.44 332 SER A CA 1
ATOM 2634 C C . SER A 1 332 ? -9.597 7.914 6.348 1.00 91.44 332 SER A C 1
ATOM 2636 O O . SER A 1 332 ? -10.605 8.095 7.029 1.00 91.44 332 SER A O 1
ATOM 2638 N N . ALA A 1 333 ? -8.432 7.547 6.889 1.00 90.56 333 ALA A N 1
ATOM 2639 C CA . ALA A 1 333 ? -8.241 7.374 8.328 1.00 90.56 333 ALA A CA 1
ATOM 2640 C C . ALA A 1 333 ? -8.443 8.698 9.087 1.00 90.56 333 ALA A C 1
ATOM 2642 O O . ALA A 1 333 ? -9.152 8.730 10.093 1.00 90.56 333 ALA A O 1
ATOM 2643 N N . VAL A 1 334 ? -7.907 9.811 8.574 1.00 91.12 334 VAL A N 1
ATOM 2644 C CA . VAL A 1 334 ? -8.123 11.149 9.151 1.00 91.12 334 VAL A CA 1
ATOM 2645 C C . VAL A 1 334 ? -9.602 11.541 9.100 1.00 91.12 334 VAL A C 1
ATOM 2647 O O . VAL A 1 334 ? -10.167 11.948 10.117 1.00 91.12 334 VAL A O 1
ATOM 2650 N N . ALA A 1 335 ? -10.270 11.358 7.959 1.00 90.12 335 ALA A N 1
ATOM 2651 C CA . ALA A 1 335 ? -11.700 11.640 7.816 1.00 90.12 335 ALA A CA 1
ATOM 2652 C C . ALA A 1 335 ? -12.568 10.784 8.761 1.00 90.12 335 ALA A C 1
ATOM 2654 O O . ALA A 1 335 ? -13.607 11.239 9.245 1.00 90.12 335 ALA A O 1
ATOM 2655 N N . ALA A 1 336 ? -12.121 9.566 9.070 1.00 90.75 336 ALA A N 1
ATOM 2656 C CA . ALA A 1 336 ? -12.798 8.631 9.957 1.00 90.75 336 ALA A CA 1
ATOM 2657 C C . ALA A 1 336 ? -12.646 8.948 11.458 1.00 90.75 336 ALA A C 1
ATOM 2659 O O . ALA A 1 336 ? -13.337 8.337 12.274 1.00 90.75 336 ALA A O 1
ATOM 2660 N N . LEU A 1 337 ? -11.817 9.919 11.861 1.00 89.44 337 LEU A N 1
ATOM 2661 C CA . LEU A 1 337 ? -11.605 10.255 13.278 1.00 89.44 337 LEU A CA 1
ATOM 2662 C C . LEU A 1 337 ? -12.891 10.655 14.014 1.00 89.44 337 LEU A C 1
ATOM 2664 O O . LEU A 1 337 ? -13.090 10.292 15.173 1.00 89.44 337 LEU A O 1
ATOM 2668 N N . ALA A 1 338 ? -13.788 11.398 13.361 1.00 87.81 338 ALA A N 1
ATOM 2669 C CA . ALA A 1 338 ? -15.065 11.784 13.966 1.00 87.81 338 ALA A CA 1
ATOM 2670 C C . ALA A 1 338 ? -15.976 10.568 14.215 1.00 87.81 338 ALA A C 1
ATOM 2672 O O . ALA A 1 338 ? -16.705 10.520 15.209 1.00 87.81 338 ALA A O 1
ATOM 2673 N N . ASP A 1 339 ? -15.919 9.583 13.322 1.00 86.62 339 ASP A N 1
ATOM 2674 C CA . ASP A 1 339 ? -16.647 8.320 13.417 1.00 86.62 339 ASP A CA 1
ATOM 2675 C C . ASP A 1 339 ? -16.069 7.438 14.523 1.00 86.62 339 ASP A C 1
ATOM 2677 O O . ASP A 1 339 ? -16.818 6.955 15.378 1.00 86.62 339 ASP A O 1
ATOM 2681 N N . TRP A 1 340 ? -14.742 7.330 14.561 1.00 86.31 340 TRP A N 1
ATOM 2682 C CA . TRP A 1 340 ? -13.983 6.647 15.602 1.00 86.31 340 TRP A CA 1
ATOM 2683 C C . TRP A 1 340 ? -14.317 7.183 16.999 1.00 86.31 340 TRP A C 1
ATOM 2685 O O . TRP A 1 340 ? -14.742 6.424 17.870 1.00 86.31 340 TRP A O 1
ATOM 2695 N N . ARG A 1 341 ? -14.238 8.505 17.200 1.00 88.00 341 ARG A N 1
ATOM 2696 C CA . ARG A 1 341 ? -14.554 9.164 18.483 1.00 88.00 341 ARG A CA 1
ATOM 2697 C C . ARG A 1 341 ? -16.006 8.970 18.919 1.00 88.00 341 ARG A C 1
ATOM 2699 O O . ARG A 1 341 ? -16.308 8.995 20.109 1.00 88.00 341 ARG A O 1
ATOM 2706 N N . ALA A 1 342 ? -16.914 8.771 17.966 1.00 88.00 342 ALA A N 1
ATOM 2707 C CA . ALA A 1 342 ? -18.312 8.450 18.236 1.00 88.00 342 ALA A CA 1
ATOM 2708 C C . ALA A 1 342 ? -18.555 6.950 18.500 1.00 88.00 342 ALA A C 1
ATOM 2710 O O . ALA A 1 342 ? -19.706 6.548 18.683 1.00 88.00 342 ALA A O 1
ATOM 2711 N N . GLY A 1 343 ? -17.505 6.121 18.497 1.00 83.06 343 GLY A N 1
ATOM 2712 C CA . GLY A 1 343 ? -17.583 4.674 18.689 1.00 83.06 343 GLY A CA 1
ATOM 2713 C C . GLY A 1 343 ? -18.249 3.937 17.526 1.00 83.06 343 GLY A C 1
ATOM 2714 O O . GLY A 1 343 ? -18.809 2.858 17.733 1.00 83.06 343 GLY A O 1
ATOM 2715 N N . ARG A 1 344 ? -18.254 4.516 16.315 1.00 79.62 344 ARG A N 1
ATOM 2716 C CA . ARG A 1 344 ? -18.785 3.833 15.129 1.00 79.62 344 ARG A CA 1
ATOM 2717 C C . ARG A 1 344 ? -17.812 2.741 14.688 1.00 79.62 344 ARG A C 1
ATOM 2719 O O . ARG A 1 344 ? -16.608 2.956 14.633 1.00 79.62 344 ARG A O 1
ATOM 2726 N N . SER A 1 345 ? -18.360 1.569 14.374 1.00 72.50 345 SER A N 1
ATOM 2727 C CA . SER A 1 345 ? -17.604 0.479 13.757 1.00 72.50 345 SER A CA 1
ATOM 2728 C C . SER A 1 345 ? -17.453 0.733 12.261 1.00 72.50 345 SER A C 1
ATOM 2730 O O . SER A 1 345 ? -18.419 1.120 11.596 1.00 72.50 345 SER A O 1
ATOM 2732 N N . PHE A 1 346 ? -16.266 0.456 11.727 1.00 71.38 346 PHE A N 1
ATOM 2733 C CA . PHE A 1 346 ? -15.999 0.490 10.288 1.00 71.38 346 PHE A CA 1
ATOM 2734 C C . PHE A 1 346 ? -16.383 -0.826 9.596 1.00 71.38 346 PHE A C 1
ATOM 2736 O O . PHE A 1 346 ? -16.518 -0.877 8.373 1.00 71.38 346 PHE A O 1
ATOM 2743 N N . ALA A 1 347 ? -16.710 -1.872 10.364 1.00 62.06 347 ALA A N 1
ATOM 2744 C CA . ALA A 1 347 ? -17.230 -3.123 9.827 1.00 62.06 347 ALA A CA 1
ATOM 2745 C C . ALA A 1 347 ? -18.733 -3.057 9.549 1.00 62.06 347 ALA A C 1
ATOM 2747 O O . ALA A 1 347 ? -19.548 -3.790 10.116 1.00 62.06 347 ALA A O 1
ATOM 2748 N N . ASN A 1 348 ? -19.114 -2.239 8.576 1.00 53.31 348 ASN A N 1
ATOM 2749 C CA . ASN A 1 348 ? -20.470 -2.297 8.039 1.00 53.31 348 ASN A CA 1
ATOM 2750 C C . ASN A 1 348 ? -20.745 -3.620 7.302 1.00 53.31 348 ASN A C 1
ATOM 2752 O O . ASN A 1 348 ? -21.891 -4.059 7.228 1.00 53.31 348 ASN A O 1
ATOM 2756 N N . ILE A 1 349 ? -19.713 -4.309 6.809 1.00 46.78 349 ILE A N 1
ATOM 2757 C CA . ILE A 1 349 ? -19.861 -5.505 5.968 1.00 46.78 349 ILE A CA 1
ATOM 2758 C C . ILE A 1 349 ? -20.373 -6.701 6.783 1.00 46.78 349 ILE A C 1
ATOM 2760 O O . ILE A 1 349 ? -21.386 -7.309 6.441 1.00 46.78 349 ILE A O 1
ATOM 2764 N N . GLY A 1 350 ? -19.717 -7.034 7.900 1.00 42.88 350 GLY A N 1
ATOM 2765 C CA . GLY A 1 350 ? -20.078 -8.204 8.703 1.00 42.88 350 GLY A CA 1
ATOM 2766 C C . GLY A 1 350 ? -21.467 -8.082 9.331 1.00 42.88 350 GLY A C 1
ATOM 2767 O O . GLY A 1 350 ? -22.241 -9.035 9.329 1.00 42.88 350 GLY A O 1
ATOM 2768 N N . GLU A 1 351 ? -21.815 -6.908 9.854 1.00 43.88 351 GLU A N 1
ATOM 2769 C CA . GLU A 1 351 ? -23.087 -6.676 10.542 1.00 43.88 351 GLU A CA 1
ATOM 2770 C C . GLU A 1 351 ? -24.269 -6.491 9.575 1.00 43.88 351 GLU A C 1
ATOM 2772 O O . GLU A 1 351 ? -25.340 -7.051 9.822 1.00 43.88 351 GLU A O 1
ATOM 2777 N N . ALA A 1 352 ? -24.081 -5.811 8.436 1.00 45.25 352 ALA A N 1
ATOM 2778 C CA . ALA A 1 352 ? -25.127 -5.673 7.418 1.00 45.25 352 ALA A CA 1
ATOM 2779 C C . ALA A 1 352 ? -25.399 -6.992 6.674 1.00 45.25 352 ALA A C 1
ATOM 2781 O O . ALA A 1 352 ? -26.566 -7.345 6.480 1.00 45.25 352 ALA A O 1
ATOM 2782 N N . LEU A 1 353 ? -24.353 -7.764 6.335 1.00 39.31 353 LEU A N 1
ATOM 2783 C CA . LEU A 1 353 ? -24.508 -9.095 5.730 1.00 39.31 353 LEU A CA 1
ATOM 2784 C C . LEU A 1 353 ? -25.110 -10.110 6.718 1.00 39.31 353 LEU A C 1
ATOM 2786 O O . LEU A 1 353 ? -25.890 -10.965 6.302 1.00 39.31 353 LEU A O 1
ATOM 2790 N N . ARG A 1 354 ? -24.812 -10.012 8.027 1.00 41.53 354 ARG A N 1
ATOM 2791 C CA . ARG A 1 354 ? -25.456 -10.836 9.076 1.00 41.53 354 ARG A CA 1
ATOM 2792 C C . ARG A 1 354 ? -26.934 -10.498 9.274 1.00 41.53 354 ARG A C 1
ATOM 2794 O O . ARG A 1 354 ? -27.723 -11.396 9.548 1.00 41.53 354 ARG A O 1
ATOM 2801 N N . ARG A 1 355 ? -27.317 -9.223 9.151 1.00 44.94 355 ARG A N 1
ATOM 2802 C CA . ARG A 1 355 ? -28.701 -8.764 9.370 1.00 44.94 355 ARG A CA 1
ATOM 2803 C C . ARG A 1 355 ? -29.619 -8.929 8.158 1.00 44.94 355 ARG A C 1
ATOM 2805 O O . ARG A 1 355 ? -30.805 -8.650 8.289 1.00 44.94 355 ARG A O 1
ATOM 2812 N N . GLY A 1 356 ? -29.097 -9.312 6.988 1.00 37.56 356 GLY A N 1
ATOM 2813 C CA . GLY A 1 356 ? -29.877 -9.365 5.741 1.00 37.56 356 GLY A CA 1
ATOM 2814 C C . GLY A 1 356 ? -30.457 -8.007 5.314 1.00 37.56 356 GLY A C 1
ATOM 2815 O O . GLY A 1 356 ? -31.270 -7.938 4.400 1.00 37.56 356 GLY A O 1
ATOM 2816 N N . ASN A 1 357 ? -30.040 -6.919 5.967 1.00 35.66 357 ASN A N 1
ATOM 2817 C CA . ASN A 1 357 ? -30.558 -5.571 5.770 1.00 35.66 357 ASN A CA 1
ATOM 2818 C C . ASN A 1 357 ? -29.602 -4.784 4.872 1.00 35.66 357 ASN A C 1
ATOM 2820 O O . ASN A 1 357 ? -29.045 -3.761 5.269 1.00 35.66 357 ASN A O 1
ATOM 2824 N N . VAL A 1 358 ? -29.415 -5.247 3.636 1.00 36.72 358 VAL A N 1
ATOM 2825 C CA . VAL A 1 358 ? -28.816 -4.407 2.595 1.00 36.72 358 VAL A CA 1
ATOM 2826 C C . VAL A 1 358 ? -29.933 -3.541 2.019 1.00 36.72 358 VAL A C 1
ATOM 2828 O O . VAL A 1 358 ? -30.507 -3.840 0.980 1.00 36.72 358 VAL A O 1
ATOM 2831 N N . ARG A 1 359 ? -30.286 -2.457 2.715 1.00 32.28 359 ARG A N 1
ATOM 2832 C CA . ARG A 1 359 ? -30.922 -1.325 2.032 1.00 32.28 359 ARG A CA 1
ATOM 2833 C C . ARG A 1 359 ? -29.808 -0.491 1.429 1.00 32.28 359 ARG A C 1
ATOM 2835 O O . ARG A 1 359 ? -28.952 -0.014 2.178 1.00 32.28 359 ARG A O 1
ATOM 2842 N N . THR A 1 360 ? -29.801 -0.338 0.109 1.00 32.09 360 THR A N 1
ATOM 2843 C CA . THR A 1 360 ? -29.074 0.746 -0.561 1.00 32.09 360 THR A CA 1
ATOM 2844 C C . THR A 1 360 ? -29.433 2.043 0.165 1.00 32.09 360 THR A C 1
ATOM 2846 O O . THR A 1 360 ? -30.624 2.342 0.276 1.00 32.09 360 THR A O 1
ATOM 2849 N N . PRO A 1 361 ? -28.474 2.759 0.770 1.00 29.88 361 PRO A N 1
ATOM 2850 C CA . PRO A 1 361 ? -28.801 4.000 1.440 1.00 29.88 361 PRO A CA 1
ATOM 2851 C C . PRO A 1 361 ? -29.283 4.981 0.373 1.00 29.88 361 PRO A C 1
ATOM 2853 O O . PRO A 1 361 ? -28.565 5.277 -0.582 1.00 29.88 361 PRO A O 1
ATOM 2856 N N . ASP A 1 362 ? -30.506 5.479 0.535 1.00 30.70 362 ASP A N 1
ATOM 2857 C CA . ASP A 1 362 ? -30.911 6.697 -0.142 1.00 30.70 362 ASP A CA 1
ATOM 2858 C C . ASP A 1 362 ? -29.986 7.807 0.360 1.00 30.70 362 ASP A C 1
ATOM 2860 O O . ASP A 1 362 ? -30.108 8.272 1.490 1.00 30.70 362 ASP A O 1
ATOM 2864 N N . ARG A 1 363 ? -29.045 8.205 -0.499 1.00 34.94 363 ARG A N 1
ATOM 2865 C CA . ARG A 1 363 ? -28.437 9.536 -0.507 1.00 34.94 363 ARG A CA 1
ATOM 2866 C C . ARG A 1 363 ? -27.773 9.946 0.821 1.00 34.94 363 ARG A C 1
ATOM 2868 O O . ARG A 1 363 ? -28.296 10.748 1.585 1.00 34.94 363 ARG A O 1
ATOM 2875 N N . VAL A 1 364 ? -26.549 9.476 1.031 1.00 30.97 364 VAL A N 1
ATOM 2876 C CA . VAL A 1 364 ? -25.554 10.149 1.881 1.00 30.97 364 VAL A CA 1
ATOM 2877 C C . VAL A 1 364 ? -24.319 10.305 0.998 1.00 30.97 364 VAL A C 1
ATOM 2879 O O . VAL A 1 364 ? -23.991 9.351 0.304 1.00 30.97 364 VAL A O 1
ATOM 2882 N N . MET A 1 365 ? -23.678 11.478 0.994 1.00 28.86 365 MET A N 1
ATOM 2883 C CA . MET A 1 365 ? -22.603 11.931 0.078 1.00 28.86 365 MET A CA 1
ATOM 2884 C C . MET A 1 365 ? -23.098 12.784 -1.107 1.00 28.86 365 MET A C 1
ATOM 2886 O O . MET A 1 365 ? -22.994 12.403 -2.270 1.00 28.86 365 MET A O 1
ATOM 2890 N N . SER A 1 366 ? -23.625 13.979 -0.821 1.00 27.88 366 SER A N 1
ATOM 2891 C CA . SER A 1 366 ? -23.677 15.072 -1.810 1.00 27.88 366 SER A CA 1
ATOM 2892 C C . SER A 1 366 ? -22.993 16.360 -1.349 1.00 27.88 366 SER A C 1
ATOM 2894 O O . SER A 1 366 ? -23.154 17.382 -2.003 1.00 27.88 366 SER A O 1
ATOM 2896 N N . GLU A 1 367 ? -22.231 16.345 -0.256 1.00 24.16 367 GLU A N 1
ATOM 2897 C CA . GLU A 1 367 ? -21.626 17.563 0.301 1.00 24.16 367 GLU A CA 1
ATOM 2898 C C . GLU A 1 367 ? -20.204 17.282 0.801 1.00 24.16 367 GLU A C 1
ATOM 2900 O O . GLU A 1 367 ? -19.961 17.237 1.998 1.00 24.16 367 GLU A O 1
ATOM 2905 N N . ASN A 1 368 ? -19.298 16.974 -0.135 1.00 26.08 368 ASN A N 1
ATOM 2906 C CA . ASN A 1 368 ? -17.874 17.354 -0.123 1.00 26.08 368 ASN A CA 1
ATOM 2907 C C . ASN A 1 368 ? -17.146 16.618 -1.262 1.00 26.08 368 ASN A C 1
ATOM 2909 O O . ASN A 1 368 ? -16.819 15.439 -1.117 1.00 26.08 368 ASN A O 1
ATOM 2913 N N . PRO A 1 369 ? -16.909 17.257 -2.421 1.00 26.17 369 PRO A N 1
ATOM 2914 C CA . PRO A 1 369 ? -15.973 16.714 -3.390 1.00 26.17 369 PRO A CA 1
ATOM 2915 C C . PRO A 1 369 ? -14.556 16.875 -2.830 1.00 26.17 369 PRO A C 1
ATOM 2917 O O . PRO A 1 369 ? -14.105 17.993 -2.601 1.00 26.17 369 PRO A O 1
ATOM 2920 N N . ILE A 1 370 ? -13.848 15.764 -2.625 1.00 28.20 370 ILE A N 1
ATOM 2921 C CA . ILE A 1 370 ? -12.386 15.793 -2.540 1.00 28.20 370 ILE A CA 1
ATOM 2922 C C . ILE A 1 370 ? -11.896 16.093 -3.965 1.00 28.20 370 ILE A C 1
ATOM 2924 O O . ILE A 1 370 ? -11.899 15.229 -4.846 1.00 28.20 370 ILE A O 1
ATOM 2928 N N . GLU A 1 371 ? -11.590 17.362 -4.231 1.00 26.28 371 GLU A N 1
ATOM 2929 C CA . GLU A 1 371 ? -10.919 17.818 -5.448 1.00 26.28 371 GLU A CA 1
ATOM 2930 C C . GLU A 1 371 ? -9.424 17.482 -5.335 1.00 26.28 371 GLU A C 1
ATOM 2932 O O . GLU A 1 371 ? -8.705 18.149 -4.608 1.00 26.28 371 GLU A O 1
ATOM 2937 N N . GLY A 1 372 ? -8.945 16.446 -6.036 1.00 25.62 372 GLY A N 1
ATOM 2938 C CA . GLY A 1 372 ? -7.531 16.034 -5.927 1.00 25.62 372 GLY A CA 1
ATOM 2939 C C . GLY A 1 372 ? -6.872 15.460 -7.184 1.00 25.62 372 GLY A C 1
ATOM 2940 O O . GLY A 1 372 ? -5.690 15.135 -7.159 1.00 25.62 372 GLY A O 1
ATOM 2941 N N . TYR A 1 373 ? -7.583 15.367 -8.312 1.00 26.91 373 TYR A N 1
ATOM 2942 C CA . TYR A 1 373 ? -6.990 14.927 -9.583 1.00 26.91 373 TYR A CA 1
ATOM 2943 C C . TYR A 1 373 ? -7.174 16.000 -10.660 1.00 26.91 373 TYR A C 1
ATOM 2945 O O . TYR A 1 373 ? -8.313 16.213 -11.096 1.00 26.91 373 TYR A O 1
ATOM 2953 N N . PRO A 1 374 ? -6.102 16.667 -11.137 1.00 27.31 374 PRO A N 1
ATOM 2954 C CA . PRO A 1 374 ? -6.216 17.541 -12.290 1.00 27.31 374 PRO A CA 1
ATOM 2955 C C . PRO A 1 374 ? -6.586 16.685 -13.502 1.00 27.31 374 PRO A C 1
ATOM 2957 O O . PRO A 1 374 ? -5.836 15.813 -13.938 1.00 27.31 374 PRO A O 1
ATOM 2960 N N . ALA A 1 375 ? -7.777 16.928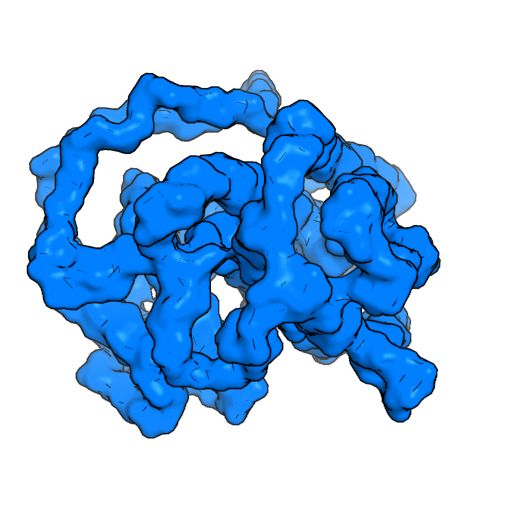 -14.046 1.00 25.03 375 ALA A N 1
ATOM 2961 C CA . ALA A 1 375 ? -8.151 16.424 -15.354 1.00 25.03 375 ALA A CA 1
ATOM 2962 C C . ALA A 1 375 ? -7.207 17.062 -16.383 1.00 25.03 375 ALA A C 1
ATOM 2964 O O . ALA A 1 375 ? -7.381 18.226 -16.742 1.00 25.03 375 ALA A O 1
ATOM 2965 N N . GLN A 1 376 ? -6.191 16.327 -16.836 1.00 27.30 376 GLN A N 1
ATOM 2966 C CA . GLN A 1 376 ? -5.428 16.753 -18.002 1.00 27.30 376 GLN A CA 1
ATOM 2967 C C . GLN A 1 376 ? -6.354 16.694 -19.221 1.00 27.30 376 GLN A C 1
ATOM 2969 O O . GLN A 1 376 ? -7.030 15.695 -19.479 1.00 27.30 376 GLN A O 1
ATOM 2974 N N . ALA A 1 377 ? -6.459 17.844 -19.882 1.00 26.73 377 ALA A N 1
ATOM 2975 C CA . ALA A 1 377 ? -7.294 18.077 -21.042 1.00 26.73 377 ALA A CA 1
ATOM 2976 C C . ALA A 1 377 ? -6.921 17.131 -22.194 1.00 26.73 377 ALA A C 1
ATOM 2978 O O . ALA A 1 377 ? -5.757 16.774 -22.363 1.00 26.73 377 ALA A O 1
ATOM 2979 N N . ARG A 1 378 ? -7.949 16.736 -22.949 1.00 29.30 378 ARG A N 1
ATOM 2980 C CA . ARG A 1 378 ? -7.848 15.956 -24.187 1.00 29.30 378 ARG A CA 1
ATOM 2981 C C . ARG A 1 378 ? -7.039 16.657 -25.266 1.00 29.30 378 ARG A C 1
ATOM 2983 O O . ARG A 1 378 ? -7.142 17.904 -25.332 1.00 29.30 378 ARG A O 1
#

InterPro domains:
  IPR016084 Haem oxygenase-like, multi-helical [G3DSA:1.20.910.10] (111-340)
  IPR016084 Haem oxygenase-like, multi-helical [SSF48613] (138-331)
  IPR039068 Pyrroloquinoline-quinone synthase-like [PTHR40279] (156-324)

Mean predicted aligned error: 8.88 Å

Secondary structure (DSSP, 8-state):
----PPP--S-----HHHHHHHHHHHHS-TTSPPSS-HHHHHHHHHHHHIIIIIS--HHHHHHHHHHHHHHHHHGGGSPPPHHHHHHHHHHHHHHHHH-----PPTT--HHHHHHHHHHHHHHHHTSSTT-HHHHTT--HHHHHHHHHTTHHHHHHHHHHHHHHHHTS-HHHHHHHHHHHHHHTTGGGTS--HHHHHHHHHHHTT--HHHH----S--HHHHTTS-HHHHHHHHHHHHHHTSSSTHHHHHHHHHHHHHHHHHHHHHHHHHHHTT--HHHHHHHHHHHHHHHHHHHHHHHHHHHHHHH-GGGHHHHHHHHHHHHHHHHHHHHHHHHTHHHHHTT--S-HHHHHHHHT--PPPS----S-----------

pLDDT: mean 79.47, std 20.13, range [24.16, 96.94]

Sequence (378 aa):
MLTPRPSLSSAIEFDIAEVAALHRECLLDPSTEPSLDQRRRARSAQRLAHAAFELGDRRAWETAQAVIWQLMRRESFRLVHPSDTEVIDILFRAEAASISLPVPPEELTLDEFCDVLDRDLAAALSQERFVEEQLEPLGAEDWCFLLSNFVPSGWDFARVIALTAAMLPLDLAIPLYENLYDEGGRGGQQVPHRVLFGRMLQALGAKEHDLDGQPLAAQGFLDRVVPEAIAELNTWCRMLWSRHPGGAIGALYSVEVSVPSYFAPLERLLRRQGLDDEALEYITGHQETDVEHAGQWRVLLQRYLERRPEERTAVYQGALLSANSDVLAWQSAVAALADWRAGRSFANIGEALRRGNVRTPDRVMSENPIEGYPAQAR

Nearest PDB structures (foldseek):
  3bjd-assembly1_A  TM=7.511E-01  e=4.560E-08  Pseudomonas aeruginosa PAO1
  8w1q-assembly1_A  TM=7.388E-01  e=2.029E-07  Pseudomonas aeruginosa
  6p5q-assembly1_B  TM=7.007E-01  e=2.701E-03  Pseudomonas fluorescens
  4wwj-assembly1_A  TM=6.828E-01  e=2.385E-03  Pseudomonas protegens Pf-5
  2v0o-assembly2_C  TM=1.653E-01  e=3.675E+00  Homo sapiens

Radius of gyration: 20.78 Å; Cα contacts (8 Å, |Δi|>4): 398; chains: 1; bounding box: 56×49×50 Å

Foldseek 3Di:
DPDPDPDPPDDDPLVLVLLLLLLVQLLDDLPDDRPDDLVSLLVSLLSLLCVCQVVVPPLSVLSLLSSLLSQLLSVVPDDRDVSSVSSNVSNLVSNVVRDDFDFDDPPDDLVRLVVSLLVVLCVLQVPPLCPVVLLLVDALVLVLLLLLLCLLVQVCVLVLLVLLLVLDDVVLSVLSVVVSCVQCQVVVVGDHLLVLSVLLSVVSPDDCVSRVSDDRDPPPSQQRHASLSSVLSSLSVVCSVDNDNLLSLLLNLSCLSNLLVPLVSVVVSVVVNVDDCSSSVSSVVSNPVSVVSNVVSSVSNSVVCVVVVVSSRSSSRSNSVNSNSVSVSSVRSSVCSVVVVVVGTNPPPNVCSVVVPPDPDDDDDPPDDPPDDPPDDD